Protein AF-0000000086529887 (afdb_homodimer)

pLDDT: mean 90.87, std 10.97, range [43.72, 98.81]

InterPro domains:
  IPR000326 Phosphatidic acid phosphatase type 2/haloperoxidase [PF01569] (62-179)
  IPR000326 Phosphatidic acid phosphatase type 2/haloperoxidase [SM00014] (60-178)
  IPR036938 Phosphatidic acid phosphatase type 2/haloperoxidase superfamily [SSF48317] (4-189)

Secondary structure (DSSP, 8-state):
--HHHHHHHHHHHH----HHHHHHHHHHHH-GGGTHHHHHHHHHHHHH--STTHHHHHHHHHHHHHHHHHHHHHHHHHHHHSPP---GGG-GGG--------SSHHHHHTS--SS-HHHHHHHHHHHHHHHH-HHHHHHHHHHIIIIIIHHHHHTTSS-HHHHHHHHHHHHHHHHHHHSHHHHHHHHHHHHHHHHH-HHHHHHHHHHHHHHHHHTTHHHHHHHHHHHH--/--HHHHHHHHHHHH----HHHHHHHHHHHH-GGGTHHHHHHHHHHHHH--STTHHHHHHHHHHHHHHHHHHHHHHHHHHHHSPP---GGG-GGG--------SSHHHHHTS--SS-HHHHHHHHHHHHHHHH-HHHHHHHHHHIIIIIIHHHHHTTSS-HHHHHHHHHHHHHHHHHHHSHHHHHHHHHHHHHHHHH-HHHHHHHHHHHHHHHHHTTHHHHHHHHHHHH--

Solvent-accessible surface area (backbone atoms only — not comparable to full-atom values): 23079 Å² total; per-residue (Å²): 132,57,68,67,42,50,52,51,50,52,54,47,50,64,59,78,65,54,72,63,55,48,47,49,46,51,49,41,56,67,39,46,67,58,44,32,62,55,55,51,43,52,52,44,25,57,58,44,39,84,61,94,60,37,68,62,47,36,32,42,49,49,19,17,54,50,20,22,55,49,24,37,52,49,24,54,48,41,22,66,72,42,82,78,33,81,28,53,68,74,36,76,86,66,80,69,71,47,71,80,68,86,62,81,54,74,67,50,70,80,43,37,25,39,41,24,34,64,29,8,20,45,32,3,38,17,43,27,42,24,74,76,38,54,74,64,10,53,52,37,42,50,44,37,46,60,44,49,42,45,38,33,40,56,47,21,56,27,48,58,62,17,38,51,52,11,28,51,52,7,36,50,40,14,54,53,32,51,31,65,87,50,26,67,72,46,28,59,57,51,52,50,43,33,71,75,39,36,17,66,42,52,25,50,51,50,52,49,52,53,34,59,34,54,64,43,48,69,60,48,52,50,54,49,53,60,57,66,75,97,132,56,70,65,42,50,53,52,48,52,54,47,51,65,55,77,68,54,73,63,56,49,48,50,45,49,50,42,56,68,40,46,67,57,44,33,62,53,56,52,42,50,51,44,26,57,58,43,39,84,61,94,58,38,66,62,49,37,32,42,48,48,20,16,53,49,21,22,54,48,23,37,52,49,24,54,49,41,22,68,73,42,81,78,32,82,29,52,69,74,37,75,87,66,78,71,70,48,72,80,71,85,76,79,55,73,69,48,69,80,42,36,27,41,41,23,33,64,29,8,19,46,31,2,39,17,43,28,41,24,74,75,37,54,75,64,9,52,53,37,41,49,43,37,45,60,44,50,42,45,39,33,39,52,48,21,57,27,47,58,61,18,39,51,52,11,28,52,51,8,34,50,41,13,54,52,33,52,31,66,85,50,25,67,72,48,28,58,58,52,53,51,43,35,72,74,39,36,16,66,41,52,25,51,50,51,52,50,54,52,32,58,34,55,63,44,47,67,60,49,52,52,55,49,52,61,57,66,76,97

Radius of gyration: 23.75 Å; Cα contacts (8 Å, |Δi|>4): 638; chains: 2; bounding box: 57×63×49 Å

Structure (mmCIF, N/CA/C/O backbone):
data_AF-0000000086529887-model_v1
#
loop_
_entity.id
_entity.type
_entity.pdbx_description
1 polymer 'Phosphatase PAP2 family protein'
#
loop_
_atom_site.group_PDB
_atom_site.id
_atom_site.type_symbol
_atom_site.label_atom_id
_atom_site.label_alt_id
_atom_site.label_comp_id
_atom_site.label_asym_id
_atom_site.label_entity_id
_atom_site.label_seq_id
_atom_site.pdbx_PDB_ins_code
_atom_site.Cartn_x
_atom_site.Cartn_y
_atom_site.Cartn_z
_atom_site.occupancy
_atom_site.B_iso_or_equiv
_atom_site.auth_seq_id
_atom_site.auth_comp_id
_atom_site.auth_asym_id
_atom_site.auth_atom_id
_atom_site.pdbx_PDB_model_num
ATOM 1 N N . MET A 1 1 ? -21.156 -26.625 -15.391 1 74.12 1 MET A N 1
ATOM 2 C CA . MET A 1 1 ? -19.953 -26.797 -14.594 1 74.12 1 MET A CA 1
ATOM 3 C C . MET A 1 1 ? -19.359 -28.188 -14.766 1 74.12 1 MET A C 1
ATOM 5 O O . MET A 1 1 ? -20.094 -29.156 -14.922 1 74.12 1 MET A O 1
ATOM 9 N N . ASN A 1 2 ? -18.047 -28.266 -14.922 1 83.94 2 ASN A N 1
ATOM 10 C CA . ASN A 1 2 ? -17.406 -29.578 -15.086 1 83.94 2 ASN A CA 1
ATOM 11 C C . ASN A 1 2 ? -17.406 -30.359 -13.781 1 83.94 2 ASN A C 1
ATOM 13 O O . ASN A 1 2 ? -17.641 -29.797 -12.711 1 83.94 2 ASN A O 1
ATOM 17 N N . ASP A 1 3 ? -17.25 -31.656 -13.922 1 86.81 3 ASP A N 1
ATOM 18 C CA . ASP A 1 3 ? -17.344 -32.562 -12.797 1 86.81 3 ASP A CA 1
ATOM 19 C C . ASP A 1 3 ? -16.281 -32.281 -11.742 1 86.81 3 ASP A C 1
ATOM 21 O O . ASP A 1 3 ? -16.531 -32.406 -10.539 1 86.81 3 ASP A O 1
ATOM 25 N N . PHE A 1 4 ? -15.195 -31.906 -12.133 1 89.94 4 PHE A N 1
ATOM 26 C CA . PHE A 1 4 ? -14.094 -31.609 -11.219 1 89.94 4 PHE A CA 1
ATOM 27 C C . PHE A 1 4 ? -14.453 -30.438 -10.305 1 89.94 4 PHE A C 1
ATOM 29 O O . PHE A 1 4 ? -14.336 -30.547 -9.078 1 89.94 4 PHE A O 1
ATOM 36 N N . ASP A 1 5 ? -14.867 -29.328 -10.867 1 93.06 5 ASP A N 1
ATOM 37 C CA . ASP A 1 5 ? -15.273 -28.156 -10.102 1 93.06 5 ASP A CA 1
ATOM 38 C C . ASP A 1 5 ? -16.406 -28.5 -9.141 1 93.06 5 ASP A C 1
ATOM 40 O O . ASP A 1 5 ? -16.391 -28.094 -7.977 1 93.06 5 ASP A O 1
ATOM 44 N N . THR A 1 6 ? -17.359 -29.234 -9.656 1 87.25 6 THR A N 1
ATOM 45 C CA . THR A 1 6 ? -18.531 -29.578 -8.859 1 87.25 6 THR A CA 1
ATOM 46 C C . THR A 1 6 ? -18.125 -30.422 -7.645 1 87.25 6 THR A C 1
ATOM 48 O O . THR A 1 6 ? -18.578 -30.156 -6.527 1 87.25 6 THR A O 1
ATOM 51 N N . THR A 1 7 ? -17.281 -31.391 -7.879 1 89 7 THR A N 1
ATOM 52 C CA . THR A 1 7 ? -16.859 -32.281 -6.812 1 89 7 THR A CA 1
ATOM 53 C C . THR A 1 7 ? -16.125 -31.531 -5.715 1 89 7 THR A C 1
ATOM 55 O O . THR A 1 7 ? -16.438 -31.688 -4.531 1 89 7 THR A O 1
ATOM 58 N N . ILE A 1 8 ? -15.242 -30.719 -6.125 1 89.69 8 ILE A N 1
ATOM 59 C CA . ILE A 1 8 ? -14.414 -30 -5.152 1 89.69 8 ILE A CA 1
ATOM 60 C C . ILE A 1 8 ? -15.258 -28.953 -4.43 1 89.69 8 ILE A C 1
ATOM 62 O O . ILE A 1 8 ? -15.156 -28.797 -3.209 1 89.69 8 ILE A O 1
ATOM 66 N N . GLN A 1 9 ? -16.031 -28.281 -5.176 1 88.81 9 GLN A N 1
ATOM 67 C CA . GLN A 1 9 ? -16.875 -27.25 -4.562 1 88.81 9 GLN A CA 1
ATOM 68 C C . GLN A 1 9 ? -17.859 -27.875 -3.562 1 88.81 9 GLN A C 1
ATOM 70 O O . GLN A 1 9 ? -18.109 -27.297 -2.502 1 88.81 9 GLN A O 1
ATOM 75 N N . THR A 1 10 ? -18.438 -28.984 -3.965 1 85.94 10 THR A N 1
ATOM 76 C CA . THR A 1 10 ? -19.344 -29.672 -3.061 1 85.94 10 THR A CA 1
ATOM 77 C C . THR A 1 10 ? -18.609 -30.094 -1.783 1 85.94 10 THR A C 1
ATOM 79 O O . THR A 1 10 ? -19.141 -29.922 -0.681 1 85.94 10 THR A O 1
ATOM 82 N N . PHE A 1 11 ? -17.469 -30.609 -1.974 1 88.81 11 PHE A N 1
ATOM 83 C CA . PHE A 1 11 ? -16.672 -31 -0.823 1 88.81 11 PHE A CA 1
ATOM 84 C C . PHE A 1 11 ? -16.391 -29.797 0.077 1 88.81 11 PHE A C 1
ATOM 86 O O . PHE A 1 11 ? -16.578 -29.875 1.293 1 88.81 11 PHE A O 1
ATOM 93 N N . LEU A 1 12 ? -15.977 -28.688 -0.438 1 87.06 12 LEU A N 1
ATOM 94 C CA . LEU A 1 12 ? -15.617 -27.484 0.321 1 87.06 12 LEU A CA 1
ATOM 95 C C . LEU A 1 12 ? -16.828 -26.922 1.048 1 87.06 12 LEU A C 1
ATOM 97 O O . LEU A 1 12 ? -16.719 -26.438 2.174 1 87.06 12 LEU A O 1
ATOM 101 N N . THR A 1 13 ? -17.906 -26.969 0.42 1 83.31 13 THR A N 1
ATOM 102 C CA . THR A 1 13 ? -19.125 -26.406 1.016 1 83.31 13 THR A CA 1
ATOM 103 C C . THR A 1 13 ? -19.656 -27.312 2.123 1 83.31 13 THR A C 1
ATOM 105 O O . THR A 1 13 ? -20.469 -26.875 2.938 1 83.31 13 THR A O 1
ATOM 108 N N . HIS A 1 14 ? -19.203 -28.516 2.113 1 85.5 14 HIS A N 1
ATOM 109 C CA . HIS A 1 14 ? -19.609 -29.438 3.172 1 85.5 14 HIS A CA 1
ATOM 110 C C . HIS A 1 14 ? -18.781 -29.219 4.434 1 85.5 14 HIS A C 1
ATOM 112 O O . HIS A 1 14 ? -19.172 -29.656 5.52 1 85.5 14 HIS A O 1
ATOM 118 N N . ILE A 1 15 ? -17.703 -28.641 4.215 1 84.12 15 ILE A N 1
ATOM 119 C CA . ILE A 1 15 ? -16.922 -28.266 5.383 1 84.12 15 ILE A CA 1
ATOM 120 C C . ILE A 1 15 ? -17.594 -27.094 6.102 1 84.12 15 ILE A C 1
ATOM 122 O O . ILE A 1 15 ? -17.766 -26.016 5.523 1 84.12 15 ILE A O 1
ATOM 126 N N . THR A 1 16 ? -18.125 -27.312 7.27 1 79.12 16 THR A N 1
ATOM 127 C CA . THR A 1 16 ? -18.812 -26.266 8.023 1 79.12 16 THR A CA 1
ATOM 128 C C . THR A 1 16 ? -17.922 -25.766 9.164 1 79.12 16 THR A C 1
ATOM 130 O O . THR A 1 16 ? -17.609 -26.516 10.086 1 79.12 16 THR A O 1
ATOM 133 N N . PHE A 1 17 ? -17.453 -24.641 8.906 1 85.5 17 PHE A N 1
ATOM 134 C CA . PHE A 1 17 ? -16.734 -23.969 9.984 1 85.5 17 PHE A CA 1
ATOM 135 C C . PHE A 1 17 ? -17.672 -23.078 10.797 1 85.5 17 PHE A C 1
ATOM 137 O O . PHE A 1 17 ? -18.75 -22.734 10.336 1 85.5 17 PHE A O 1
ATOM 144 N N . GLY A 1 18 ? -17.312 -22.891 12 1 86.06 18 GLY A N 1
ATOM 145 C CA . GLY A 1 18 ? -18.062 -21.938 12.805 1 86.06 18 GLY A CA 1
ATOM 146 C C . GLY A 1 18 ? -17.938 -20.5 12.312 1 86.06 18 GLY A C 1
ATOM 147 O O . GLY A 1 18 ? -17.219 -20.234 11.352 1 86.06 18 GLY A O 1
ATOM 148 N N . PRO A 1 19 ? -18.719 -19.688 12.914 1 84.44 19 PRO A N 1
ATOM 149 C CA . PRO A 1 19 ? -18.75 -18.297 12.477 1 84.44 19 PRO A CA 1
ATOM 150 C C . PRO A 1 19 ? -17.391 -17.609 12.586 1 84.44 19 PRO A C 1
ATOM 152 O O . PRO A 1 19 ? -17.047 -16.781 11.727 1 84.44 19 PRO A O 1
ATOM 155 N N . LEU A 1 20 ? -16.688 -17.969 13.578 1 85.56 20 LEU A N 1
ATOM 156 C CA . LEU A 1 20 ? -15.383 -17.344 13.781 1 85.56 20 LEU A CA 1
ATOM 157 C C . LEU A 1 20 ? -14.406 -17.734 12.68 1 85.56 20 LEU A C 1
ATOM 159 O O . LEU A 1 20 ? -13.711 -16.891 12.125 1 85.56 20 LEU A O 1
ATOM 163 N N . MET A 1 21 ? -14.352 -18.922 12.422 1 88.19 21 MET A N 1
ATOM 164 C CA . MET A 1 21 ? -13.438 -19.406 11.391 1 88.19 21 MET A CA 1
ATOM 165 C C . MET A 1 21 ? -13.844 -18.891 10.016 1 88.19 21 MET A C 1
ATOM 167 O O . MET A 1 21 ? -12.984 -18.5 9.211 1 88.19 21 MET A O 1
ATOM 171 N N . ASN A 1 22 ? -15.07 -18.844 9.766 1 88.19 22 ASN A N 1
ATOM 172 C CA . ASN A 1 22 ? -15.555 -18.297 8.508 1 88.19 22 ASN A CA 1
ATOM 173 C C . ASN A 1 22 ? -15.18 -16.812 8.367 1 88.19 22 ASN A C 1
ATOM 175 O O . ASN A 1 22 ? -14.805 -16.359 7.281 1 88.19 22 ASN A O 1
ATOM 179 N N . HIS A 1 23 ? -15.297 -16.219 9.453 1 86.81 23 HIS A N 1
ATOM 180 C CA . HIS A 1 23 ? -14.906 -14.812 9.445 1 86.81 23 HIS A CA 1
ATOM 181 C C . HIS A 1 23 ? -13.414 -14.656 9.18 1 86.81 23 HIS A C 1
ATOM 183 O O . HIS A 1 23 ? -13.008 -13.805 8.383 1 86.81 23 HIS A O 1
ATOM 189 N N . ALA A 1 24 ? -12.672 -15.461 9.805 1 87.56 24 ALA A N 1
ATOM 190 C CA . ALA A 1 24 ? -11.227 -15.414 9.609 1 87.56 24 ALA A CA 1
ATOM 191 C C . ALA A 1 24 ? -10.867 -15.672 8.148 1 87.56 24 ALA A C 1
ATOM 193 O O . ALA A 1 24 ? -10.016 -14.977 7.582 1 87.56 24 ALA A O 1
ATOM 194 N N . ILE A 1 25 ? -11.484 -16.594 7.574 1 89.5 25 ILE A N 1
ATOM 195 C CA . ILE A 1 25 ? -11.211 -16.938 6.184 1 89.5 25 ILE A CA 1
ATOM 196 C C . ILE A 1 25 ? -11.594 -15.773 5.281 1 89.5 25 ILE A C 1
ATOM 198 O O . ILE A 1 25 ? -10.859 -15.438 4.348 1 89.5 25 ILE A O 1
ATOM 202 N N . ARG A 1 26 ? -12.617 -15.078 5.578 1 88.38 26 ARG A N 1
ATOM 203 C CA . ARG A 1 26 ? -13.047 -13.914 4.812 1 88.38 26 ARG A CA 1
ATOM 204 C C . ARG A 1 26 ? -12.031 -12.781 4.922 1 88.38 26 ARG A C 1
ATOM 206 O O . ARG A 1 26 ? -11.711 -12.125 3.93 1 88.38 26 ARG A O 1
ATOM 213 N N . VAL A 1 27 ? -11.562 -12.648 6.102 1 86.44 27 VAL A N 1
ATOM 214 C CA . VAL A 1 27 ? -10.594 -11.586 6.355 1 86.44 27 VAL A CA 1
ATOM 215 C C . VAL A 1 27 ? -9.289 -11.883 5.613 1 86.44 27 VAL A C 1
ATOM 217 O O . VAL A 1 27 ? -8.734 -11.008 4.949 1 86.44 27 VAL A O 1
ATOM 220 N N . VAL A 1 28 ? -8.883 -13.055 5.668 1 87.94 28 VAL A N 1
ATOM 221 C CA . VAL A 1 28 ? -7.66 -13.477 4.988 1 87.94 28 VAL A CA 1
ATOM 222 C C . VAL A 1 28 ? -7.82 -13.297 3.48 1 87.94 28 VAL A C 1
ATOM 224 O O . VAL A 1 28 ? -6.922 -12.789 2.811 1 87.94 28 VAL A O 1
ATOM 227 N N . ALA A 1 29 ? -8.898 -13.594 2.986 1 87.69 29 ALA A N 1
ATOM 228 C CA . ALA A 1 29 ? -9.148 -13.523 1.549 1 87.69 29 ALA A CA 1
ATOM 229 C C . ALA A 1 29 ? -9.273 -12.07 1.083 1 87.69 29 ALA A C 1
ATOM 231 O O . ALA A 1 29 ? -8.938 -11.75 -0.06 1 87.69 29 ALA A O 1
ATOM 232 N N . GLY A 1 30 ? -9.711 -11.266 1.971 1 86.19 30 GLY A N 1
ATOM 233 C CA . GLY A 1 30 ? -10.07 -9.914 1.564 1 86.19 30 GLY A CA 1
ATOM 234 C C . GLY A 1 30 ? -8.93 -8.93 1.699 1 86.19 30 GLY A C 1
ATOM 235 O O . GLY A 1 30 ? -8.82 -7.984 0.912 1 86.19 30 GLY A O 1
ATOM 236 N N . LEU A 1 31 ? -8.047 -9.164 2.578 1 87.5 31 LEU A N 1
ATOM 237 C CA . LEU A 1 31 ? -7.047 -8.156 2.908 1 87.5 31 LEU A CA 1
ATOM 238 C C . LEU A 1 31 ? -5.758 -8.391 2.129 1 87.5 31 LEU A C 1
ATOM 240 O O . LEU A 1 31 ? -5.336 -9.531 1.953 1 87.5 31 LEU A O 1
ATOM 244 N N . TYR A 1 32 ? -5.078 -7.23 1.683 1 86.62 32 TYR A N 1
ATOM 245 C CA . TYR A 1 32 ? -3.779 -7.277 1.018 1 86.62 32 TYR A CA 1
ATOM 246 C C . TYR A 1 32 ? -2.701 -7.801 1.96 1 86.62 32 TYR A C 1
ATOM 248 O O . TYR A 1 32 ? -1.71 -8.383 1.516 1 86.62 32 TYR A O 1
ATOM 256 N N . THR A 1 33 ? -2.928 -7.613 3.223 1 81.75 33 THR A N 1
ATOM 257 C CA . THR A 1 33 ? -1.996 -7.973 4.285 1 81.75 33 THR A CA 1
ATOM 258 C C . THR A 1 33 ? -1.597 -9.445 4.18 1 81.75 33 THR A C 1
ATOM 260 O O . THR A 1 33 ? -0.43 -9.789 4.379 1 81.75 33 THR A O 1
ATOM 263 N N . PHE A 1 34 ? -2.523 -10.188 3.707 1 84.94 34 PHE A N 1
ATOM 264 C CA . PHE A 1 34 ? -2.256 -11.617 3.729 1 84.94 34 PHE A CA 1
ATOM 265 C C . PHE A 1 34 ? -1.898 -12.125 2.336 1 84.94 34 PHE A C 1
ATOM 267 O O . PHE A 1 34 ? -1.885 -13.328 2.094 1 84.94 34 PHE A O 1
ATOM 274 N N . LYS A 1 35 ? -1.679 -11.234 1.448 1 92.38 35 LYS A N 1
ATOM 275 C CA . LYS A 1 35 ? -1.245 -11.594 0.101 1 92.38 35 LYS A CA 1
ATOM 276 C C . LYS A 1 35 ? 0.08 -10.922 -0.247 1 92.38 35 LYS A C 1
ATOM 278 O O . LYS A 1 35 ? 1.144 -11.375 0.181 1 92.38 35 LYS A O 1
ATOM 283 N N . GLY A 1 36 ? 0.013 -9.852 -0.839 1 90.69 36 GLY A N 1
ATOM 284 C CA . GLY A 1 36 ? 1.197 -9.172 -1.342 1 90.69 36 GLY A CA 1
ATOM 285 C C . GLY A 1 36 ? 2.088 -8.633 -0.239 1 90.69 36 GLY A C 1
ATOM 286 O O . GLY A 1 36 ? 3.307 -8.555 -0.405 1 90.69 36 GLY A O 1
ATOM 287 N N . PHE A 1 37 ? 1.497 -8.273 0.877 1 91.25 37 PHE A N 1
ATOM 288 C CA . PHE A 1 37 ? 2.258 -7.684 1.972 1 91.25 37 PHE A CA 1
ATOM 289 C C . PHE A 1 37 ? 3.17 -8.719 2.621 1 91.25 37 PHE A C 1
ATOM 291 O O . PHE A 1 37 ? 4.113 -8.359 3.33 1 91.25 37 PHE A O 1
ATOM 298 N N . VAL A 1 38 ? 2.939 -9.992 2.301 1 94 38 VAL A N 1
ATOM 299 C CA . VAL A 1 38 ? 3.799 -11.062 2.807 1 94 38 VAL A CA 1
ATOM 300 C C . VAL A 1 38 ? 4.852 -11.414 1.759 1 94 38 VAL A C 1
ATOM 302 O O . VAL A 1 38 ? 6.043 -11.5 2.07 1 94 38 VAL A O 1
ATOM 305 N N . LEU A 1 39 ? 4.523 -11.516 0.573 1 97.44 39 LEU A N 1
ATOM 306 C CA . LEU A 1 39 ? 5.395 -12.086 -0.45 1 97.44 39 LEU A CA 1
ATOM 307 C C . LEU A 1 39 ? 6.344 -11.031 -1.009 1 97.44 39 LEU A C 1
ATOM 309 O O . LEU A 1 39 ? 7.52 -11.312 -1.242 1 97.44 39 LEU A O 1
ATOM 313 N N . ILE A 1 40 ? 5.898 -9.812 -1.179 1 98.12 40 ILE A N 1
ATOM 314 C CA . ILE A 1 40 ? 6.699 -8.781 -1.82 1 98.12 40 ILE A CA 1
ATOM 315 C C . ILE A 1 40 ? 7.863 -8.391 -0.912 1 98.12 40 ILE A C 1
ATOM 317 O O . ILE A 1 40 ? 8.984 -8.195 -1.383 1 98.12 40 ILE A O 1
ATOM 321 N N . PRO A 1 41 ? 7.668 -8.328 0.444 1 97.62 41 PRO A N 1
ATOM 322 C CA . PRO A 1 41 ? 8.805 -8.031 1.318 1 97.62 41 PRO A CA 1
ATOM 323 C C . PRO A 1 41 ? 9.906 -9.094 1.234 1 97.62 41 PRO A C 1
ATOM 325 O O . PRO A 1 41 ? 11.078 -8.789 1.455 1 97.62 41 PRO A O 1
ATOM 328 N N . VAL A 1 42 ? 9.516 -10.312 0.938 1 97.88 42 VAL A N 1
ATOM 329 C CA . VAL A 1 42 ? 10.523 -11.344 0.744 1 97.88 42 VAL A CA 1
ATOM 330 C C . VAL A 1 42 ? 11.43 -10.977 -0.427 1 97.88 42 VAL A C 1
ATOM 332 O O . VAL A 1 42 ? 12.648 -11.141 -0.356 1 97.88 42 VAL A O 1
ATOM 335 N N . LEU A 1 43 ? 10.852 -10.445 -1.496 1 98.19 43 LEU A N 1
ATOM 336 C CA . LEU A 1 43 ? 11.641 -10.023 -2.648 1 98.19 43 LEU A CA 1
ATOM 337 C C . LEU A 1 43 ? 12.531 -8.836 -2.293 1 98.19 43 LEU A C 1
ATOM 339 O O . LEU A 1 43 ? 13.664 -8.742 -2.775 1 98.19 43 LEU A O 1
ATOM 343 N N . CYS A 1 44 ? 11.977 -7.957 -1.445 1 97.56 44 CYS A N 1
ATOM 344 C CA . CYS A 1 44 ? 12.789 -6.852 -0.958 1 97.56 44 CYS A CA 1
ATOM 345 C C . CYS A 1 44 ? 14 -7.363 -0.187 1 97.56 44 CYS A C 1
ATOM 347 O O . CYS A 1 44 ? 15.117 -6.879 -0.383 1 97.56 44 CYS A O 1
ATOM 349 N N . TRP A 1 45 ? 13.742 -8.352 0.618 1 97.62 45 TRP A N 1
ATOM 350 C CA . TRP A 1 45 ? 14.812 -8.961 1.395 1 97.62 45 TRP A CA 1
ATOM 351 C C . TRP A 1 45 ? 15.867 -9.57 0.478 1 97.62 45 TRP A C 1
ATOM 353 O O . TRP A 1 45 ? 17.062 -9.328 0.656 1 97.62 45 TRP A O 1
ATOM 363 N N . LEU A 1 46 ? 15.445 -10.273 -0.495 1 97.69 46 LEU A N 1
ATO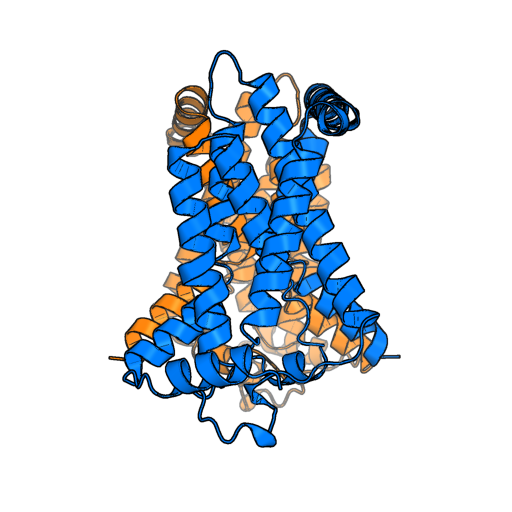M 364 C CA . LEU A 1 46 ? 16.359 -10.938 -1.421 1 97.69 46 LEU A CA 1
ATOM 365 C C . LEU A 1 46 ? 17.141 -9.922 -2.244 1 97.69 46 LEU A C 1
ATOM 367 O O . LEU A 1 46 ? 18.297 -10.156 -2.592 1 97.69 46 LEU A O 1
ATOM 371 N N . TRP A 1 47 ? 16.531 -8.82 -2.568 1 97.81 47 TRP A N 1
ATOM 372 C CA . TRP A 1 47 ? 17.172 -7.766 -3.34 1 97.81 47 TRP A CA 1
ATOM 373 C C . TRP A 1 47 ? 18.359 -7.188 -2.584 1 97.81 47 TRP A C 1
ATOM 375 O O . TRP A 1 47 ? 19.422 -6.922 -3.176 1 97.81 47 TRP A O 1
ATOM 385 N N . PHE A 1 48 ? 18.219 -7.023 -1.263 1 97.12 48 PHE A N 1
ATOM 386 C CA . PHE A 1 48 ? 19.219 -6.301 -0.5 1 97.12 48 PHE A CA 1
ATOM 387 C C . PHE A 1 48 ? 20.125 -7.27 0.254 1 97.12 48 PHE A C 1
ATOM 389 O O . PHE A 1 48 ? 21.016 -6.852 1.001 1 97.12 48 PHE A O 1
ATOM 396 N N . GLN A 1 49 ? 19.891 -8.531 0.082 1 95.25 49 GLN A N 1
ATOM 397 C CA . GLN A 1 49 ? 20.75 -9.539 0.702 1 95.25 49 GLN A CA 1
ATOM 398 C C . GLN A 1 49 ? 22.156 -9.516 0.105 1 95.25 49 GLN A C 1
ATOM 400 O O . GLN A 1 49 ? 22.312 -9.641 -1.111 1 95.25 49 GLN A O 1
ATOM 405 N N . PRO A 1 50 ? 23.109 -9.32 0.967 1 92.62 50 PRO A N 1
ATOM 406 C CA . PRO A 1 50 ? 24.484 -9.352 0.449 1 92.62 50 PRO A CA 1
ATOM 407 C C . PRO A 1 50 ? 24.953 -10.75 0.068 1 92.62 50 PRO A C 1
ATOM 409 O O . PRO A 1 50 ? 24.344 -11.742 0.489 1 92.62 50 PRO A O 1
ATOM 412 N N . GLY A 1 51 ? 25.922 -10.836 -0.871 1 90.69 51 GLY A N 1
ATOM 413 C CA . GLY A 1 51 ? 26.484 -12.117 -1.254 1 90.69 51 GLY A CA 1
ATOM 414 C C . GLY A 1 51 ? 27.203 -12.078 -2.59 1 90.69 51 GLY A C 1
ATOM 415 O O . GLY A 1 51 ? 27.125 -11.086 -3.318 1 90.69 51 GLY A O 1
ATOM 416 N N . PRO A 1 52 ? 27.906 -13.078 -2.871 1 90.69 52 PRO A N 1
ATOM 417 C CA . PRO A 1 52 ? 28.719 -13.125 -4.094 1 90.69 52 PRO A CA 1
ATOM 418 C C . PRO A 1 52 ? 27.859 -13.156 -5.359 1 90.69 52 PRO A C 1
ATOM 420 O O . PRO A 1 52 ? 28.297 -12.695 -6.418 1 90.69 52 PRO A O 1
ATOM 423 N N . ASN A 1 53 ? 26.688 -13.672 -5.355 1 92.75 53 ASN A N 1
ATOM 424 C CA . ASN A 1 53 ? 25.812 -13.773 -6.52 1 92.75 53 ASN A CA 1
ATOM 425 C C . ASN A 1 53 ? 24.719 -12.711 -6.496 1 92.75 53 ASN A C 1
ATOM 427 O O . ASN A 1 53 ? 23.609 -12.938 -6.988 1 92.75 53 ASN A O 1
ATOM 431 N N . ARG A 1 54 ? 25.031 -11.633 -5.934 1 94.5 54 ARG A N 1
ATOM 432 C CA . ARG A 1 54 ? 24.047 -10.578 -5.695 1 94.5 54 ARG A CA 1
ATOM 433 C C . ARG A 1 54 ? 23.469 -10.062 -7.008 1 94.5 54 ARG A C 1
ATOM 435 O O . ARG A 1 54 ? 22.266 -9.828 -7.117 1 94.5 54 ARG A O 1
ATOM 442 N N . GLU A 1 55 ? 24.297 -9.859 -8 1 95.44 55 GLU A N 1
ATOM 443 C CA . GLU A 1 55 ? 23.828 -9.312 -9.273 1 95.44 55 GLU A CA 1
ATOM 444 C C . GLU A 1 55 ? 22.859 -10.266 -9.961 1 95.44 55 GLU A C 1
ATOM 446 O O . GLU A 1 55 ? 21.797 -9.852 -10.43 1 95.44 55 GLU A O 1
ATOM 451 N N . ARG A 1 56 ? 23.203 -11.516 -10.008 1 95.94 56 ARG A N 1
ATOM 452 C CA . ARG A 1 56 ? 22.328 -12.516 -10.594 1 95.94 56 ARG A CA 1
ATOM 453 C C . ARG A 1 56 ? 21.016 -12.617 -9.82 1 95.94 56 ARG A C 1
ATOM 455 O O . ARG A 1 56 ? 19.938 -12.734 -10.414 1 95.94 56 ARG A O 1
ATOM 462 N N . GLN A 1 57 ? 21.109 -12.609 -8.547 1 97.69 57 GLN A N 1
ATOM 463 C CA . GLN A 1 57 ? 19.922 -12.641 -7.691 1 97.69 57 GLN A CA 1
ATOM 464 C C . GLN A 1 57 ? 19.031 -11.445 -7.961 1 97.69 57 GLN A C 1
ATOM 466 O O . GLN A 1 57 ? 17.797 -11.594 -8.047 1 97.69 57 GLN A O 1
ATOM 471 N N . ARG A 1 58 ? 19.594 -10.297 -8.086 1 98.31 58 ARG A N 1
ATOM 472 C CA . ARG A 1 58 ? 18.828 -9.094 -8.375 1 98.31 58 ARG A CA 1
ATOM 473 C C . ARG A 1 58 ? 18.156 -9.18 -9.742 1 98.31 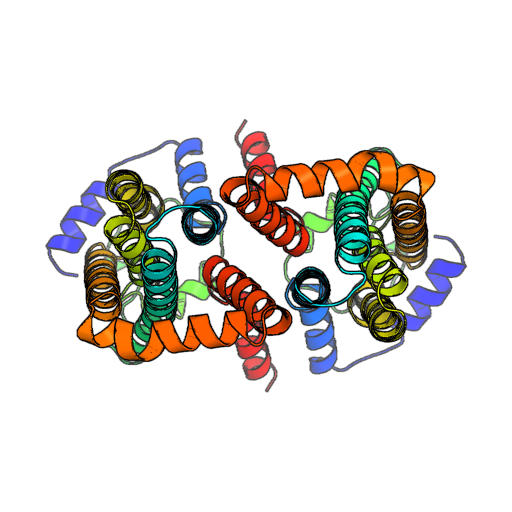58 ARG A C 1
ATOM 475 O O . ARG A 1 58 ? 17.031 -8.727 -9.914 1 98.31 58 ARG A O 1
ATOM 482 N N . GLU A 1 59 ? 18.875 -9.75 -10.711 1 98.5 59 GLU A N 1
ATOM 483 C CA . GLU A 1 59 ? 18.25 -9.969 -12.008 1 98.5 59 GLU A CA 1
ATOM 484 C C . GLU A 1 59 ? 17.031 -10.867 -11.883 1 98.5 59 GLU A C 1
ATOM 486 O O . GLU A 1 59 ? 16.016 -10.625 -12.539 1 98.5 59 GLU A O 1
ATOM 491 N N . GLN A 1 60 ? 17.141 -11.867 -11.102 1 98.5 60 GLN A N 1
ATOM 492 C CA . GLN A 1 60 ? 16.031 -12.789 -10.891 1 98.5 60 GLN A CA 1
ATOM 493 C C . GLN A 1 60 ? 14.867 -12.094 -10.203 1 98.5 60 GLN A C 1
ATOM 495 O O . GLN A 1 60 ? 13.703 -12.375 -10.508 1 98.5 60 GLN A O 1
ATOM 500 N N . VAL A 1 61 ? 15.18 -11.203 -9.242 1 98.75 61 VAL A N 1
ATOM 501 C CA . VAL A 1 61 ? 14.125 -10.445 -8.578 1 98.75 61 VAL A CA 1
ATOM 502 C C . VAL A 1 61 ? 13.414 -9.547 -9.594 1 98.75 61 VAL A C 1
ATOM 504 O O . VAL A 1 61 ? 12.18 -9.469 -9.602 1 98.75 61 VAL A O 1
ATOM 507 N N . VAL A 1 62 ? 14.164 -8.883 -10.477 1 98.69 62 VAL A N 1
ATOM 508 C CA . VAL A 1 62 ? 13.594 -8.047 -11.523 1 98.69 62 VAL A CA 1
ATOM 509 C C . VAL A 1 62 ? 12.664 -8.875 -12.406 1 98.69 62 VAL A C 1
ATOM 511 O O . VAL A 1 62 ? 11.531 -8.477 -12.688 1 98.69 62 VAL A O 1
ATOM 514 N N . ALA A 1 63 ? 13.125 -10.016 -12.797 1 98.81 63 ALA A N 1
ATOM 515 C CA . ALA A 1 63 ? 12.336 -10.906 -13.641 1 98.81 63 ALA A CA 1
ATOM 516 C C . ALA A 1 63 ? 11.078 -11.375 -12.914 1 98.81 63 ALA A C 1
ATOM 518 O O . ALA A 1 63 ? 10.023 -11.523 -13.531 1 98.81 63 ALA A O 1
ATOM 519 N N . THR A 1 64 ? 11.195 -11.648 -11.656 1 98.81 64 THR A N 1
ATOM 520 C CA . THR A 1 64 ? 10.062 -12.094 -10.852 1 98.81 64 THR A CA 1
ATOM 521 C C . THR A 1 64 ? 9 -11 -10.766 1 98.81 64 THR A C 1
ATOM 523 O O . THR A 1 64 ? 7.816 -11.266 -10.984 1 98.81 64 THR A O 1
ATOM 526 N N . ILE A 1 65 ? 9.43 -9.781 -10.492 1 98.62 65 ILE A N 1
ATOM 527 C CA . ILE A 1 65 ? 8.508 -8.656 -10.43 1 98.62 65 ILE A CA 1
ATOM 528 C C . ILE A 1 65 ? 7.848 -8.453 -11.789 1 98.62 65 ILE A C 1
ATOM 530 O O . ILE A 1 65 ? 6.633 -8.258 -11.875 1 98.62 65 ILE A O 1
ATOM 534 N N . ALA A 1 66 ? 8.609 -8.531 -12.812 1 98.62 66 ALA A N 1
ATOM 535 C CA . ALA A 1 66 ? 8.078 -8.414 -14.172 1 98.62 66 ALA A CA 1
ATOM 536 C C . ALA A 1 66 ? 7.035 -9.492 -14.445 1 98.62 66 ALA A C 1
ATOM 538 O O . ALA A 1 66 ? 5.992 -9.227 -15.047 1 98.62 66 ALA A O 1
ATOM 539 N N . SER A 1 67 ? 7.359 -10.711 -14.023 1 98.69 67 SER A N 1
ATOM 540 C CA . SER A 1 67 ? 6.426 -11.812 -14.234 1 98.69 67 SER A CA 1
ATOM 541 C C . SER A 1 67 ? 5.105 -11.562 -13.516 1 98.69 67 SER A C 1
ATOM 543 O O . SER A 1 67 ? 4.035 -11.891 -14.031 1 98.69 67 SER A O 1
ATOM 545 N N . GLY A 1 68 ? 5.184 -11.055 -12.281 1 98.25 68 GLY A N 1
ATOM 546 C CA . GLY A 1 68 ? 3.969 -10.703 -11.562 1 98.25 68 GLY A CA 1
ATOM 547 C C . GLY A 1 68 ? 3.135 -9.656 -12.281 1 98.25 68 GLY A C 1
ATOM 548 O O . GLY A 1 68 ? 1.916 -9.797 -12.391 1 98.25 68 GLY A O 1
ATOM 549 N N . LEU A 1 69 ? 3.775 -8.594 -12.789 1 98 69 LEU A N 1
ATOM 550 C CA . LEU A 1 69 ? 3.096 -7.52 -13.508 1 98 69 LEU A CA 1
ATOM 551 C C . LEU A 1 69 ? 2.434 -8.039 -14.773 1 98 69 LEU A C 1
ATOM 553 O O . LEU A 1 69 ? 1.267 -7.742 -15.039 1 98 69 LEU A O 1
ATOM 557 N N . ILE A 1 70 ? 3.154 -8.789 -15.461 1 98.38 70 ILE A N 1
ATOM 558 C CA . ILE A 1 70 ? 2.65 -9.344 -16.719 1 98.38 70 ILE A CA 1
ATOM 559 C C . ILE A 1 70 ? 1.529 -10.336 -16.422 1 98.38 70 ILE A C 1
ATOM 561 O O . ILE A 1 70 ? 0.524 -10.375 -17.141 1 98.38 70 ILE A O 1
ATOM 565 N N . ALA A 1 71 ? 1.721 -11.141 -15.398 1 98.25 71 ALA A N 1
ATOM 566 C CA . ALA A 1 71 ? 0.688 -12.094 -14.992 1 98.25 71 ALA A CA 1
ATOM 567 C C . ALA A 1 71 ? -0.619 -11.383 -14.664 1 98.25 71 ALA A C 1
ATOM 569 O O . ALA A 1 71 ? -1.692 -11.805 -15.102 1 98.25 71 ALA A O 1
ATOM 570 N N . LEU A 1 72 ? -0.532 -10.352 -13.922 1 96.62 72 LEU A N 1
ATOM 571 C CA . LEU A 1 72 ? -1.718 -9.586 -13.57 1 96.62 72 LEU A CA 1
ATOM 572 C C . LEU A 1 72 ? -2.381 -9 -14.82 1 96.62 72 LEU A C 1
ATOM 574 O O . LEU A 1 72 ? -3.598 -9.109 -14.984 1 96.62 72 LEU A O 1
ATOM 578 N N . ALA A 1 73 ? -1.605 -8.422 -15.672 1 96.62 73 ALA A N 1
ATOM 579 C CA . ALA A 1 73 ? -2.119 -7.816 -16.906 1 96.62 73 ALA A CA 1
ATOM 580 C C . ALA A 1 73 ? -2.783 -8.867 -17.797 1 96.62 73 ALA A C 1
ATOM 582 O O . ALA A 1 73 ? -3.898 -8.656 -18.281 1 96.62 73 ALA A O 1
ATOM 583 N N . ILE A 1 74 ? -2.139 -9.961 -17.969 1 97.06 74 ILE A N 1
ATOM 584 C CA . ILE A 1 74 ? -2.662 -11.031 -18.812 1 97.06 74 ILE A CA 1
ATOM 585 C C . ILE A 1 74 ? -3.922 -11.617 -18.172 1 97.06 74 ILE A C 1
ATOM 587 O O . ILE A 1 74 ? -4.895 -11.914 -18.875 1 97.06 74 ILE A O 1
ATOM 591 N N . GLY A 1 75 ? -3.879 -11.852 -16.891 1 95.56 75 GLY A N 1
ATOM 592 C CA . GLY A 1 75 ? -5.059 -12.359 -16.203 1 95.56 75 GLY A CA 1
ATOM 593 C C . GLY A 1 75 ? -6.285 -11.492 -16.406 1 95.56 75 GLY A C 1
ATOM 594 O O . GLY A 1 75 ? -7.363 -12 -16.719 1 95.56 75 GLY A O 1
ATOM 595 N N . ARG A 1 76 ? -6.156 -10.234 -16.312 1 92.69 76 ARG A N 1
ATOM 596 C CA . ARG A 1 76 ? -7.266 -9.305 -16.469 1 92.69 76 ARG A CA 1
ATOM 597 C C . ARG A 1 76 ? -7.703 -9.234 -17.938 1 92.69 76 ARG A C 1
ATOM 599 O O . ARG A 1 76 ? -8.898 -9.125 -18.219 1 92.69 76 ARG A O 1
ATOM 606 N N . LEU A 1 77 ? -6.723 -9.289 -18.797 1 95.06 77 LEU A N 1
ATOM 607 C CA . LEU A 1 77 ? -7.039 -9.312 -20.219 1 95.06 77 LEU A CA 1
ATOM 608 C C . LEU A 1 77 ? -7.832 -10.562 -20.594 1 95.06 77 LEU A C 1
ATOM 610 O O . LEU A 1 77 ? -8.836 -10.477 -21.297 1 95.06 77 LEU A O 1
ATOM 614 N N . LEU A 1 78 ? -7.414 -11.656 -20.109 1 96.19 78 LEU A N 1
ATOM 615 C CA . LEU A 1 78 ? -8.086 -12.914 -20.406 1 96.19 78 LEU A CA 1
ATOM 616 C C . LEU A 1 78 ? -9.508 -12.914 -19.844 1 96.19 78 LEU A C 1
ATOM 618 O O . LEU A 1 78 ? -10.43 -13.43 -20.469 1 96.19 78 LEU A O 1
ATOM 622 N N . ALA A 1 79 ? -9.664 -12.367 -18.688 1 92.69 79 ALA A N 1
ATOM 623 C CA . ALA A 1 79 ? -11 -12.281 -18.094 1 92.69 79 ALA A CA 1
ATOM 624 C C . ALA A 1 79 ? -11.938 -11.453 -18.969 1 92.69 79 ALA A C 1
ATOM 626 O O . ALA A 1 79 ? -13.156 -11.641 -18.938 1 92.69 79 ALA A O 1
ATOM 627 N N . GLN A 1 80 ? -11.352 -10.578 -19.75 1 92.19 80 GLN A N 1
ATOM 628 C CA . GLN A 1 80 ? -12.156 -9.703 -20.594 1 92.19 80 GLN A CA 1
ATOM 629 C C . GLN A 1 80 ? -12.422 -10.336 -21.953 1 92.19 80 GLN A C 1
ATOM 631 O O . GLN A 1 80 ? -13.484 -10.133 -22.531 1 92.19 80 GLN A O 1
ATOM 636 N N . VAL A 1 81 ? -11.547 -11.133 -22.422 1 95.12 81 VAL A N 1
ATOM 637 C CA . VAL A 1 81 ? -11.633 -11.57 -23.812 1 95.12 81 VAL A CA 1
ATOM 638 C C . VAL A 1 81 ? -12.211 -12.984 -23.875 1 95.12 81 VAL A C 1
ATOM 640 O O . VAL A 1 81 ? -12.758 -13.391 -24.906 1 95.12 81 VAL A O 1
ATOM 643 N N . LEU A 1 82 ? -12.086 -13.734 -22.828 1 95.62 82 LEU A N 1
ATOM 644 C CA . LEU A 1 82 ? -12.641 -15.078 -22.797 1 95.62 82 LEU A CA 1
ATOM 645 C C . LEU A 1 82 ? -14.125 -15.047 -22.438 1 95.62 82 LEU A C 1
ATOM 647 O O . LEU A 1 82 ? -14.625 -14.039 -21.938 1 95.62 82 LEU A O 1
ATOM 651 N N . PRO A 1 83 ? -14.891 -16.188 -22.781 1 94.31 83 PRO A N 1
ATOM 652 C CA . PRO A 1 83 ? -16.297 -16.219 -22.422 1 94.31 83 PRO A CA 1
ATOM 653 C C . PRO A 1 83 ? -16.531 -15.977 -20.922 1 94.31 83 PRO A C 1
ATOM 655 O O . PRO A 1 83 ? -15.789 -16.5 -20.094 1 94.31 83 PRO A O 1
ATOM 658 N N . PHE A 1 84 ? -17.516 -15.188 -20.688 1 94.12 84 PHE A N 1
ATOM 659 C CA . PHE A 1 84 ? -17.844 -14.797 -19.328 1 94.12 84 PHE A CA 1
ATOM 660 C C . PHE A 1 84 ? -18.234 -16.016 -18.5 1 94.12 84 PHE A C 1
ATOM 662 O O . PHE A 1 84 ? -19.094 -16.797 -18.906 1 94.12 84 PHE A O 1
ATOM 669 N N . ARG A 1 85 ? -17.609 -16.094 -17.391 1 93.81 85 ARG A N 1
ATOM 670 C CA . ARG A 1 85 ? -17.906 -17.172 -16.438 1 93.81 85 ARG A CA 1
ATOM 671 C C . ARG A 1 85 ? -18.391 -16.609 -15.109 1 93.81 85 ARG A C 1
ATOM 673 O O . ARG A 1 85 ? -17.656 -15.922 -14.414 1 93.81 85 ARG A O 1
ATOM 680 N N . VAL A 1 86 ? -19.609 -17.031 -14.781 1 91.31 86 VAL A N 1
ATOM 681 C CA . VAL A 1 86 ? -20.203 -16.562 -13.531 1 91.31 86 VAL A CA 1
ATOM 682 C C . VAL A 1 86 ? -19.5 -17.219 -12.344 1 91.31 86 VAL A C 1
ATOM 684 O O . VAL A 1 86 ? -19.203 -18.406 -12.375 1 91.31 86 VAL A O 1
ATOM 687 N N . ARG A 1 87 ? -19.25 -16.453 -11.336 1 91.88 87 ARG A N 1
ATOM 688 C CA . ARG A 1 87 ? -18.609 -16.984 -10.133 1 91.88 87 ARG A CA 1
ATOM 689 C C . ARG A 1 87 ? -19.547 -17.938 -9.391 1 91.88 87 ARG A C 1
ATOM 691 O O . ARG A 1 87 ? -20.766 -17.75 -9.398 1 91.88 87 ARG A O 1
ATOM 698 N N . PRO A 1 88 ? -18.969 -18.922 -8.703 1 90.06 88 PRO A N 1
ATOM 699 C CA . PRO A 1 88 ? -19.797 -19.922 -8.016 1 90.06 88 PRO A CA 1
ATOM 700 C C . PRO A 1 88 ? -20.781 -19.297 -7.043 1 90.06 88 PRO A C 1
ATOM 702 O O . PRO A 1 88 ? -21.938 -19.734 -6.977 1 90.06 88 PRO A O 1
ATOM 705 N N . ILE A 1 89 ? -20.406 -18.359 -6.367 1 87.38 89 ILE A N 1
ATOM 706 C CA . ILE A 1 89 ? -21.234 -17.766 -5.316 1 87.38 89 ILE A CA 1
ATOM 707 C C . ILE A 1 89 ? -22.484 -17.125 -5.938 1 87.38 89 ILE A C 1
ATOM 709 O O . ILE A 1 89 ? -23.484 -16.938 -5.258 1 87.38 89 ILE A O 1
ATOM 713 N N . TYR A 1 90 ? -22.391 -16.875 -7.176 1 86.19 90 TYR A N 1
ATOM 714 C CA . TYR A 1 90 ? -23.5 -16.203 -7.84 1 86.19 90 TYR A CA 1
ATOM 715 C C . TYR A 1 90 ? -24.219 -17.156 -8.781 1 86.19 9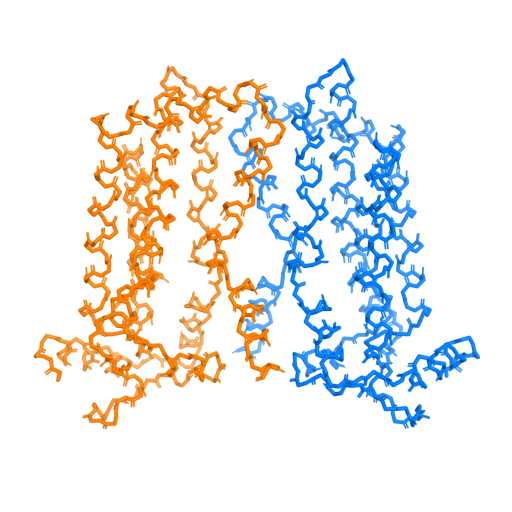0 TYR A C 1
ATOM 717 O O . TYR A 1 90 ? -25.156 -16.75 -9.477 1 86.19 90 TYR A O 1
ATOM 725 N N . ASN A 1 91 ? -23.766 -18.344 -8.82 1 85.5 91 ASN A N 1
ATOM 726 C CA . ASN A 1 91 ? -24.391 -19.312 -9.703 1 85.5 91 ASN A CA 1
ATOM 727 C C . ASN A 1 91 ? -25.547 -20.047 -9.008 1 85.5 91 ASN A C 1
ATOM 729 O O . ASN A 1 91 ? -25.312 -20.891 -8.133 1 85.5 91 ASN A O 1
ATOM 733 N N . PRO A 1 92 ? -26.672 -19.766 -9.359 1 81.88 92 PRO A N 1
ATOM 734 C CA . PRO A 1 92 ? -27.844 -20.375 -8.711 1 81.88 92 PRO A CA 1
ATOM 735 C C . PRO A 1 92 ? -27.922 -21.891 -8.938 1 81.88 92 PRO A C 1
ATOM 737 O O . PRO A 1 92 ? -28.562 -22.594 -8.156 1 81.88 92 PRO A O 1
ATOM 740 N N . ASP A 1 93 ? -27.344 -22.359 -9.891 1 79.38 93 ASP A N 1
ATOM 741 C CA . ASP A 1 93 ? -27.453 -23.766 -10.258 1 79.38 93 ASP A CA 1
ATOM 742 C C . ASP A 1 93 ? -26.641 -24.641 -9.297 1 79.38 93 ASP A C 1
ATOM 744 O O . ASP A 1 93 ? -26.844 -25.859 -9.25 1 79.38 93 ASP A O 1
ATOM 748 N N . LEU A 1 94 ? -25.734 -24.031 -8.578 1 79.56 94 LEU A N 1
ATOM 749 C CA . LEU A 1 94 ? -24.859 -24.828 -7.727 1 79.56 94 LEU A CA 1
ATOM 750 C C . LEU A 1 94 ? -25.547 -25.188 -6.422 1 79.56 94 LEU A C 1
ATOM 752 O O . LEU A 1 94 ? -25.234 -26.219 -5.809 1 79.56 94 LEU A O 1
ATOM 756 N N . HIS A 1 95 ? -26.562 -24.531 -5.973 1 73.38 95 HIS A N 1
ATOM 757 C CA . HIS A 1 95 ? -27.297 -24.766 -4.734 1 73.38 95 HIS A CA 1
ATOM 758 C C . HIS A 1 95 ? -26.344 -24.984 -3.564 1 73.38 95 HIS A C 1
ATOM 760 O O . HIS A 1 95 ? -26.516 -25.922 -2.779 1 73.38 95 HIS A O 1
ATOM 766 N N . LEU A 1 96 ? -25.234 -24.359 -3.588 1 75.88 96 LEU A N 1
ATOM 767 C CA . LEU A 1 96 ? -24.25 -24.422 -2.512 1 75.88 96 LEU A CA 1
ATOM 768 C C . LEU A 1 96 ? -24.328 -23.172 -1.634 1 75.88 96 LEU A C 1
ATOM 770 O O . LEU A 1 96 ? -24.703 -22.094 -2.102 1 75.88 96 LEU A O 1
ATOM 774 N N . HIS A 1 97 ? -24.031 -23.422 -0.276 1 74.62 97 HIS A N 1
ATOM 775 C CA . HIS A 1 97 ? -24.031 -22.312 0.663 1 74.62 97 HIS A CA 1
ATOM 776 C C . HIS A 1 97 ? -22.609 -21.859 0.992 1 74.62 97 HIS A C 1
ATOM 778 O O . HIS A 1 97 ? -21.844 -22.641 1.565 1 74.62 97 HIS A O 1
ATOM 784 N N . PHE A 1 98 ? -22.344 -20.719 0.503 1 79.94 98 PHE A N 1
ATOM 785 C CA . PHE A 1 98 ? -21.031 -20.141 0.814 1 79.94 98 PHE A CA 1
ATOM 786 C C . PHE A 1 98 ? -21.125 -19.188 1.997 1 79.94 98 PHE A C 1
ATOM 788 O O . PHE A 1 98 ? -22.172 -18.562 2.209 1 79.94 98 PHE A O 1
ATOM 795 N N . PRO A 1 99 ? -20.188 -19.234 2.871 1 74.56 99 PRO A N 1
ATOM 796 C CA . PRO A 1 99 ? -20.203 -18.25 3.965 1 74.56 99 PRO A CA 1
ATOM 797 C C . PRO A 1 99 ? -20.312 -16.812 3.469 1 74.56 99 PRO A C 1
ATOM 799 O O . PRO A 1 99 ? -19.641 -16.438 2.498 1 74.56 99 PRO A O 1
ATOM 802 N N . SER A 1 100 ? -21.562 -16.234 3.59 1 60.75 100 SER A N 1
ATOM 803 C CA . SER A 1 100 ? -21.938 -14.938 3.008 1 60.75 100 SER A CA 1
ATOM 804 C C . SER A 1 100 ? -20.859 -13.891 3.27 1 60.75 100 SER A C 1
ATOM 806 O O . SER A 1 100 ? -20.297 -13.82 4.367 1 60.75 100 SER A O 1
ATOM 808 N N . ALA A 1 101 ? -20.188 -13.539 2.385 1 55.56 101 ALA A N 1
ATOM 809 C CA . ALA A 1 101 ? -19.25 -12.422 2.459 1 55.56 101 ALA A CA 1
ATOM 810 C C . ALA A 1 101 ? -19.984 -11.086 2.422 1 55.56 101 ALA A C 1
ATOM 812 O O . ALA A 1 101 ? -20.906 -10.906 1.634 1 55.56 101 ALA A O 1
ATOM 813 N N . GLY A 1 102 ? -20.469 -10.438 3.52 1 47.53 102 GLY A N 1
ATOM 814 C CA . GLY A 1 102 ? -20.969 -9.078 3.373 1 47.53 102 GLY A CA 1
ATOM 815 C C . GLY A 1 102 ? -20.297 -8.32 2.246 1 47.53 102 GLY A C 1
ATOM 816 O O . GLY A 1 102 ? -20.547 -7.129 2.053 1 47.53 102 GLY A O 1
ATOM 817 N N . LEU A 1 103 ? -19.047 -8.438 2.164 1 48.44 103 LEU A N 1
ATOM 818 C CA . LEU A 1 103 ? -18.094 -7.52 1.562 1 48.44 103 LEU A CA 1
ATOM 819 C C . LEU A 1 103 ? -18.547 -7.09 0.172 1 48.44 103 LEU A C 1
ATOM 821 O O . LEU A 1 103 ? -19.5 -7.641 -0.371 1 48.44 103 LEU A O 1
ATOM 825 N N . ARG A 1 104 ? -17.328 -6.594 -0.759 1 49.09 104 ARG A N 1
ATOM 826 C CA . ARG A 1 104 ? -17.094 -5.949 -2.047 1 49.09 104 ARG A CA 1
ATOM 827 C C . ARG A 1 104 ? -17.656 -6.789 -3.191 1 49.09 104 ARG A C 1
ATOM 829 O O . ARG A 1 104 ? -17.156 -6.727 -4.316 1 49.09 104 ARG A O 1
ATOM 836 N N . ALA A 1 105 ? -18.734 -7.684 -2.961 1 48.69 105 ALA A N 1
ATOM 837 C CA . ALA A 1 105 ? -19.453 -8.68 -3.746 1 48.69 105 ALA A CA 1
ATOM 838 C C . ALA A 1 105 ? -19.969 -8.094 -5.059 1 48.69 105 ALA A C 1
ATOM 840 O O . ALA A 1 105 ? -19.844 -8.711 -6.117 1 48.69 105 ALA A O 1
ATOM 841 N N . ALA A 1 106 ? -20.516 -6.969 -4.914 1 50.41 106 ALA A N 1
ATOM 842 C CA . ALA A 1 106 ? -21.156 -6.395 -6.098 1 50.41 106 ALA A CA 1
ATOM 843 C C . ALA A 1 106 ? -20.125 -6.176 -7.211 1 50.41 106 ALA A C 1
ATOM 845 O O . ALA A 1 106 ? -20.406 -6.418 -8.383 1 50.41 106 ALA A O 1
ATOM 846 N N . THR A 1 107 ? -18.906 -5.797 -6.777 1 58.19 107 THR A N 1
ATOM 847 C CA . THR A 1 107 ? -17.922 -5.5 -7.816 1 58.19 107 THR A CA 1
ATOM 848 C C . THR A 1 107 ? -17.406 -6.785 -8.461 1 58.19 107 THR A C 1
ATOM 850 O O . THR A 1 107 ? -17.062 -6.797 -9.648 1 58.19 107 THR A O 1
ATOM 853 N N . LEU A 1 108 ? -17.719 -7.836 -7.781 1 66.94 108 LEU A N 1
ATOM 854 C CA . LEU A 1 108 ? -17.219 -9.109 -8.281 1 66.94 108 LEU A CA 1
ATOM 855 C C . LEU A 1 108 ? -18.141 -9.688 -9.344 1 66.94 108 LEU A C 1
ATOM 857 O O . LEU A 1 108 ? -17.719 -10.453 -10.203 1 66.94 108 LEU A O 1
ATOM 861 N N . GLN A 1 109 ? -19.297 -9.195 -9.305 1 69.25 109 GLN A N 1
ATOM 862 C CA . GLN A 1 109 ? -20.312 -9.758 -10.203 1 69.25 109 GLN A CA 1
ATOM 863 C C . GLN A 1 109 ? -20.031 -9.352 -11.648 1 69.25 109 GLN A C 1
ATOM 865 O O . GLN A 1 109 ? -20.391 -10.086 -12.578 1 69.25 109 GLN A O 1
ATOM 870 N N . ALA A 1 110 ? -19.344 -8.281 -11.82 1 74.25 110 ALA A N 1
ATOM 871 C CA . ALA A 1 110 ? -19.156 -7.742 -13.164 1 74.25 110 ALA A CA 1
ATOM 872 C C . ALA A 1 110 ? -17.859 -8.258 -13.797 1 74.25 110 ALA A C 1
ATOM 874 O O . ALA A 1 110 ? -17.578 -7.992 -14.969 1 74.25 110 ALA A O 1
ATOM 875 N N . TRP A 1 111 ? -17.234 -9.18 -13.102 1 84.38 111 TRP A N 1
ATOM 876 C CA . TRP A 1 111 ? -15.953 -9.672 -13.602 1 84.38 111 TRP A CA 1
ATOM 877 C C . TRP A 1 111 ? -15.984 -11.188 -13.781 1 84.38 111 TRP A C 1
ATOM 879 O O . TRP A 1 111 ? -16.516 -11.906 -12.93 1 84.38 111 TRP A O 1
ATOM 889 N N . SER A 1 112 ? -15.453 -11.547 -14.961 1 92.5 112 SER A N 1
ATOM 890 C CA . SER A 1 112 ? -15.375 -12.977 -15.227 1 92.5 112 SER A CA 1
ATOM 891 C C . SER A 1 112 ? -14.523 -13.688 -14.18 1 92.5 112 SER A C 1
ATOM 893 O O . SER A 1 112 ? -13.492 -13.164 -13.75 1 92.5 112 SER A O 1
ATOM 895 N N . SER A 1 113 ? -14.938 -14.836 -13.867 1 93.44 113 SER A N 1
ATOM 896 C CA . SER A 1 113 ? -14.227 -15.609 -12.859 1 93.44 113 SER A CA 1
ATOM 897 C C . SER A 1 113 ? -12.961 -16.234 -13.43 1 93.44 113 SER A C 1
ATOM 899 O O . SER A 1 113 ? -11.992 -16.469 -12.703 1 93.44 113 SER A O 1
ATOM 901 N N . PHE A 1 114 ? -12.914 -16.469 -14.719 1 95.25 114 PHE A N 1
ATOM 902 C CA . PHE A 1 114 ? -11.844 -17.25 -15.328 1 95.25 114 PHE A CA 1
ATOM 903 C C . PHE A 1 114 ? -10.938 -16.359 -16.172 1 95.25 114 PHE A C 1
ATOM 905 O O . PHE A 1 114 ? -11.422 -15.555 -16.984 1 95.25 114 PHE A O 1
ATOM 912 N N . PRO A 1 115 ? -9.656 -16.562 -16.031 1 97 115 PRO A N 1
ATOM 913 C CA . PRO A 1 115 ? -8.906 -17.25 -14.984 1 97 115 PRO A CA 1
ATOM 914 C C . PRO A 1 115 ? -8.664 -16.359 -13.758 1 97 115 PRO A C 1
ATOM 916 O O . PRO A 1 115 ? -8.883 -15.156 -13.82 1 97 115 PRO A O 1
ATOM 919 N N . SER A 1 116 ? -8.328 -16.969 -12.641 1 96.5 116 SER A N 1
ATOM 920 C CA . SER A 1 116 ? -8.07 -16.188 -11.43 1 96.5 116 SER A CA 1
ATOM 921 C C . SER A 1 116 ? -6.82 -15.328 -11.578 1 96.5 116 SER A C 1
ATOM 923 O O . SER A 1 116 ? -5.707 -15.844 -11.688 1 96.5 116 SER A O 1
ATOM 925 N N . ASP A 1 117 ? -6.977 -14.07 -11.516 1 94.56 117 ASP A N 1
ATOM 926 C CA . ASP A 1 117 ? -5.832 -13.172 -11.617 1 94.56 117 ASP A CA 1
ATOM 927 C C . ASP A 1 117 ? -5.008 -13.188 -10.336 1 94.56 117 ASP A C 1
ATOM 929 O O . ASP A 1 117 ? -3.793 -12.984 -10.367 1 94.56 117 ASP A O 1
ATOM 933 N N . HIS A 1 118 ? -5.617 -13.453 -9.188 1 95.5 118 HIS A N 1
ATOM 934 C CA . HIS A 1 118 ? -4.875 -13.602 -7.945 1 95.5 118 HIS A CA 1
ATOM 935 C C . HIS A 1 118 ? -3.943 -14.812 -8 1 95.5 118 HIS A C 1
ATOM 937 O O . HIS A 1 118 ? -2.766 -14.711 -7.648 1 95.5 118 HIS A O 1
ATOM 943 N N . ALA A 1 119 ? -4.539 -15.859 -8.422 1 97.69 119 ALA A N 1
ATOM 944 C CA . ALA A 1 119 ? -3.715 -17.062 -8.531 1 97.69 119 ALA A CA 1
ATOM 945 C C . ALA A 1 119 ? -2.549 -16.828 -9.492 1 97.69 119 ALA A C 1
ATOM 947 O O . ALA A 1 119 ? -1.416 -17.234 -9.203 1 97.69 119 ALA A O 1
ATOM 948 N N . MET A 1 120 ? -2.852 -16.234 -10.602 1 98.19 120 MET A N 1
ATOM 949 C CA . MET A 1 120 ? -1.821 -16 -11.609 1 98.19 120 MET A CA 1
ATOM 950 C C . MET A 1 120 ? -0.705 -15.125 -11.047 1 98.19 120 MET A C 1
ATOM 952 O O . MET A 1 120 ? 0.471 -15.484 -11.125 1 98.19 120 MET A O 1
ATOM 956 N N . LEU A 1 121 ? -1.062 -14.055 -10.438 1 98.19 121 LEU A N 1
ATOM 957 C CA . LEU A 1 121 ? -0.101 -13.086 -9.922 1 98.19 121 LEU A CA 1
ATOM 958 C C . LEU A 1 121 ? 0.745 -13.703 -8.812 1 98.19 121 LEU A C 1
ATOM 960 O O . LEU A 1 121 ? 1.976 -13.695 -8.883 1 98.19 121 LEU A O 1
ATOM 964 N N . TRP A 1 122 ? 0.118 -14.258 -7.832 1 98.44 122 TRP A N 1
ATOM 965 C CA . TRP A 1 122 ? 0.845 -14.617 -6.621 1 98.44 122 TRP A CA 1
ATOM 966 C C . TRP A 1 122 ? 1.571 -15.953 -6.797 1 98.44 122 TRP A C 1
ATOM 968 O O . TRP A 1 122 ? 2.602 -16.188 -6.164 1 98.44 122 TRP A O 1
ATOM 978 N N . MET A 1 123 ? 1.081 -16.797 -7.68 1 98.69 123 MET A N 1
ATOM 979 C CA . MET A 1 123 ? 1.854 -17.984 -8.008 1 98.69 123 MET A CA 1
ATOM 980 C C . MET A 1 123 ? 3.082 -17.625 -8.836 1 98.69 123 MET A C 1
ATOM 982 O O . MET A 1 123 ? 4.125 -18.266 -8.719 1 98.69 123 MET A O 1
ATOM 986 N N . ALA A 1 124 ? 2.938 -16.641 -9.688 1 98.81 124 ALA A N 1
ATOM 987 C CA . ALA A 1 124 ? 4.113 -16.141 -10.398 1 98.81 124 ALA A CA 1
ATOM 988 C C . ALA A 1 124 ? 5.176 -15.648 -9.43 1 98.81 124 ALA A C 1
ATOM 990 O O . ALA A 1 124 ? 6.344 -16.031 -9.523 1 98.81 124 ALA A O 1
ATOM 991 N N . ILE A 1 125 ? 4.785 -14.844 -8.484 1 98.81 125 ILE A N 1
ATOM 992 C CA . ILE A 1 125 ? 5.703 -14.266 -7.512 1 98.81 125 ILE A CA 1
ATOM 993 C C . ILE A 1 125 ? 6.32 -15.375 -6.664 1 98.81 125 ILE A C 1
ATOM 995 O O . ILE A 1 125 ? 7.539 -15.414 -6.477 1 98.81 125 ILE A O 1
ATOM 999 N N . ALA A 1 126 ? 5.488 -16.25 -6.211 1 98.81 126 ALA A N 1
ATOM 1000 C CA . ALA A 1 126 ? 5.973 -17.344 -5.379 1 98.81 126 ALA A CA 1
ATOM 1001 C C . ALA A 1 126 ? 6.957 -18.219 -6.145 1 98.81 126 ALA A C 1
ATOM 1003 O O . ALA A 1 126 ? 7.957 -18.688 -5.586 1 98.81 126 ALA A O 1
ATOM 1004 N N . THR A 1 127 ? 6.652 -18.469 -7.344 1 98.81 127 THR A N 1
ATOM 1005 C CA . THR A 1 127 ? 7.543 -19.281 -8.18 1 98.81 127 THR A CA 1
ATOM 1006 C C . THR A 1 127 ? 8.891 -18.578 -8.359 1 98.81 127 THR A C 1
ATOM 1008 O O . THR A 1 127 ? 9.938 -19.219 -8.281 1 98.81 127 THR A O 1
ATOM 1011 N N . GLY A 1 128 ? 8.836 -17.312 -8.625 1 98.81 128 GLY A N 1
ATOM 1012 C CA . GLY A 1 128 ? 10.07 -16.547 -8.703 1 98.81 128 GLY A CA 1
ATOM 1013 C C . GLY A 1 128 ? 10.906 -16.641 -7.438 1 98.81 128 GLY A C 1
ATOM 1014 O O . GLY A 1 128 ? 12.125 -16.828 -7.5 1 98.81 128 GLY A O 1
ATOM 1015 N N . ILE A 1 129 ? 10.312 -16.547 -6.297 1 98.69 129 ILE A N 1
ATOM 1016 C CA . ILE A 1 129 ? 11.008 -16.672 -5.02 1 98.69 129 ILE A CA 1
ATOM 1017 C C . ILE A 1 129 ? 11.633 -18.047 -4.902 1 98.69 129 ILE A C 1
ATOM 1019 O O . ILE A 1 129 ? 12.758 -18.188 -4.434 1 98.69 129 ILE A O 1
ATOM 1023 N N . PHE A 1 130 ? 10.875 -19.031 -5.355 1 98.69 130 PHE A N 1
ATOM 1024 C CA . PHE A 1 130 ? 11.352 -20.422 -5.312 1 98.69 130 PHE A CA 1
ATOM 1025 C C . PHE A 1 130 ? 12.617 -20.578 -6.148 1 98.69 130 PHE A C 1
ATOM 1027 O O . PHE A 1 130 ? 13.562 -21.25 -5.738 1 98.69 130 PHE A O 1
ATOM 1034 N N . ILE A 1 131 ? 12.656 -19.984 -7.254 1 98.25 131 ILE A N 1
ATOM 1035 C CA . ILE A 1 131 ? 13.781 -20.078 -8.172 1 98.25 131 ILE A CA 1
ATOM 1036 C C . ILE A 1 131 ? 15.008 -19.406 -7.559 1 98.25 131 ILE A C 1
ATOM 1038 O O . ILE A 1 131 ? 16.141 -19.891 -7.711 1 98.25 131 ILE A O 1
ATOM 1042 N N . ILE A 1 132 ? 14.797 -18.344 -6.848 1 97.62 132 ILE A N 1
ATOM 1043 C CA . ILE A 1 132 ? 15.883 -17.594 -6.246 1 97.62 132 ILE A CA 1
ATOM 1044 C C . ILE A 1 132 ? 16.375 -18.297 -4.984 1 97.62 132 ILE A C 1
ATOM 1046 O O . ILE A 1 132 ? 17.578 -18.453 -4.773 1 97.62 132 ILE A O 1
ATOM 1050 N N . ALA A 1 133 ? 15.422 -18.703 -4.184 1 97.31 133 ALA A N 1
ATOM 1051 C CA . ALA A 1 133 ? 15.688 -19.312 -2.887 1 97.31 133 ALA A CA 1
ATOM 1052 C C . ALA A 1 133 ? 14.742 -20.484 -2.635 1 97.31 133 ALA A C 1
ATOM 1054 O O . ALA A 1 133 ? 13.633 -20.297 -2.135 1 97.31 133 ALA A O 1
ATOM 1055 N N . ARG A 1 134 ? 15.164 -21.656 -2.805 1 97.69 134 ARG A N 1
ATOM 1056 C CA . ARG A 1 134 ? 14.328 -22.844 -2.859 1 97.69 134 ARG A CA 1
ATOM 1057 C C . ARG A 1 134 ? 13.586 -23.062 -1.544 1 97.69 134 ARG A C 1
ATOM 1059 O O . ARG A 1 134 ? 12.375 -23.281 -1.537 1 97.69 134 ARG A O 1
ATOM 1066 N N . ARG A 1 135 ? 14.281 -23 -0.426 1 97.31 135 ARG A N 1
ATOM 1067 C CA . ARG A 1 135 ? 13.664 -23.297 0.866 1 97.31 135 ARG A CA 1
ATOM 1068 C C . ARG A 1 135 ? 12.555 -22.297 1.174 1 97.31 135 ARG A C 1
ATOM 1070 O O . ARG A 1 135 ? 11.422 -22.688 1.464 1 97.31 135 ARG A O 1
ATOM 1077 N N . ILE A 1 136 ? 12.852 -21.016 1.037 1 97.19 136 ILE A N 1
ATOM 1078 C CA . ILE A 1 136 ? 11.859 -19.984 1.302 1 97.19 136 ILE A CA 1
ATOM 1079 C C . ILE A 1 136 ? 10.766 -20.047 0.236 1 97.19 136 ILE A C 1
ATOM 1081 O O . ILE A 1 136 ? 9.602 -19.75 0.518 1 97.19 136 ILE A O 1
ATOM 1085 N N . GLY A 1 137 ? 11.133 -20.422 -0.917 1 98.19 137 GLY A N 1
ATOM 1086 C CA . GLY A 1 137 ? 10.203 -20.5 -2.029 1 98.19 137 GLY A CA 1
ATOM 1087 C C . GLY A 1 137 ? 9.148 -21.562 -1.851 1 98.19 137 GLY A C 1
ATOM 1088 O O . GLY A 1 137 ? 8 -21.391 -2.27 1 98.19 137 GLY A O 1
ATOM 1089 N N . VAL A 1 138 ? 9.547 -22.688 -1.248 1 98.31 138 VAL A N 1
ATOM 1090 C CA . VAL A 1 138 ? 8.57 -23.734 -0.954 1 98.31 138 VAL A CA 1
ATOM 1091 C C . VAL A 1 138 ? 7.477 -23.172 -0.039 1 98.31 138 VAL A C 1
ATOM 1093 O O . VAL A 1 138 ? 6.289 -23.406 -0.271 1 98.31 138 VAL A O 1
ATOM 1096 N N . PHE A 1 139 ? 7.875 -22.453 0.922 1 98.06 139 PHE A N 1
ATOM 1097 C CA . PHE A 1 139 ? 6.914 -21.828 1.837 1 98.06 139 PHE A CA 1
ATOM 1098 C C . PHE A 1 139 ? 6.078 -20.781 1.12 1 98.06 139 PHE A C 1
ATOM 1100 O O . PHE A 1 139 ? 4.891 -20.625 1.412 1 98.06 139 PHE A O 1
ATOM 1107 N N . ALA A 1 140 ? 6.703 -20.062 0.203 1 98.44 140 ALA A N 1
ATOM 1108 C CA . ALA A 1 140 ? 5.965 -19.062 -0.565 1 98.44 140 ALA A CA 1
ATOM 1109 C C . ALA A 1 140 ? 4.883 -19.719 -1.418 1 98.44 140 ALA A C 1
ATOM 1111 O O . ALA A 1 140 ? 3.758 -19.219 -1.495 1 98.44 140 ALA A O 1
ATOM 1112 N N . LEU A 1 141 ? 5.25 -20.812 -2.029 1 98.5 141 LEU A N 1
ATOM 1113 C CA . LEU A 1 141 ? 4.297 -21.531 -2.859 1 98.5 141 LEU A CA 1
ATOM 1114 C C . LEU A 1 141 ? 3.158 -22.094 -2.014 1 98.5 141 LEU A C 1
ATOM 1116 O O . LEU A 1 141 ? 1.988 -21.969 -2.377 1 98.5 141 LEU A O 1
ATOM 1120 N N . LEU A 1 142 ? 3.508 -22.672 -0.897 1 98.12 142 LEU A N 1
ATOM 1121 C CA . LEU A 1 142 ? 2.498 -23.203 0.014 1 98.12 142 LEU A CA 1
ATOM 1122 C C . LEU A 1 142 ? 1.595 -22.078 0.527 1 98.12 142 LEU A C 1
ATOM 1124 O O . LEU A 1 142 ? 0.377 -22.266 0.621 1 98.12 142 LEU A O 1
ATOM 1128 N N . TYR A 1 143 ? 2.186 -21.031 0.836 1 97.94 143 TYR A N 1
ATOM 1129 C CA . TYR A 1 143 ? 1.433 -19.859 1.302 1 97.94 143 TYR A CA 1
ATOM 1130 C C . TYR A 1 143 ? 0.426 -19.406 0.253 1 97.94 143 TYR A C 1
ATOM 1132 O O . TYR A 1 143 ? -0.737 -19.156 0.571 1 97.94 143 TYR A O 1
ATOM 1140 N N . ALA A 1 144 ? 0.868 -19.297 -0.988 1 97.94 144 ALA A N 1
ATOM 1141 C CA . ALA A 1 144 ? -0.003 -18.875 -2.08 1 97.94 144 ALA A CA 1
ATOM 1142 C C . ALA A 1 144 ? -1.183 -19.828 -2.248 1 97.94 144 ALA A C 1
ATOM 1144 O O . ALA A 1 144 ? -2.312 -19.391 -2.484 1 97.94 144 ALA A O 1
ATOM 1145 N N . VAL A 1 145 ? -0.922 -21.062 -2.051 1 97.69 145 VAL A N 1
ATOM 1146 C CA . VAL A 1 145 ? -1.973 -22.047 -2.219 1 97.69 145 VAL A CA 1
ATOM 1147 C C . VAL A 1 145 ? -2.951 -21.984 -1.048 1 97.69 145 VAL A C 1
ATOM 1149 O O . VAL A 1 145 ? -4.16 -21.875 -1.249 1 97.69 145 VAL A O 1
ATOM 1152 N N . VAL A 1 146 ? -2.5 -21.891 0.128 1 96.44 146 VAL A N 1
ATOM 1153 C CA . VAL A 1 146 ? -3.303 -22.094 1.329 1 96.44 146 VAL A CA 1
ATOM 1154 C C . VAL A 1 146 ? -3.992 -20.781 1.715 1 96.44 146 VAL A C 1
ATOM 1156 O O . VAL A 1 146 ? -5.16 -20.781 2.111 1 96.44 146 VAL A O 1
ATOM 1159 N N . PHE A 1 147 ? -3.348 -19.719 1.558 1 96.06 147 PHE A N 1
ATOM 1160 C CA . PHE A 1 147 ? -3.883 -18.469 2.111 1 96.06 147 PHE A CA 1
ATOM 1161 C C . PHE A 1 147 ? -4.445 -17.594 1.009 1 96.06 147 PHE A C 1
ATOM 1163 O O . PHE A 1 147 ? -5.191 -16.641 1.283 1 96.06 147 PHE A O 1
ATOM 1170 N N . ILE A 1 148 ? -4.07 -17.906 -0.202 1 96.69 148 ILE A N 1
ATOM 1171 C CA . ILE A 1 148 ? -4.543 -17.031 -1.269 1 96.69 148 ILE A CA 1
ATOM 1172 C C . ILE A 1 148 ? -5.531 -17.781 -2.156 1 96.69 148 ILE A C 1
ATOM 1174 O O . ILE A 1 148 ? -6.672 -17.344 -2.332 1 96.69 148 ILE A O 1
ATOM 1178 N N . CYS A 1 149 ? -5.219 -18.969 -2.594 1 96.69 149 CYS A N 1
ATOM 1179 C CA . CYS A 1 149 ? -6.059 -19.688 -3.541 1 96.69 149 CYS A CA 1
ATOM 1180 C C . CYS A 1 149 ? -7.195 -20.406 -2.824 1 96.69 149 CYS A C 1
ATOM 1182 O O . CYS A 1 149 ? -8.359 -20.25 -3.182 1 96.69 149 CYS A O 1
ATOM 1184 N N . LEU A 1 150 ? -6.949 -21.109 -1.786 1 94.75 150 LEU A N 1
ATOM 1185 C CA . LEU A 1 150 ? -7.93 -21.969 -1.136 1 94.75 150 LEU A CA 1
ATOM 1186 C C . LEU A 1 150 ? -9.078 -21.156 -0.561 1 94.75 150 LEU A C 1
ATOM 1188 O O . LEU A 1 150 ? -10.25 -21.516 -0.717 1 94.75 150 LEU A O 1
ATOM 1192 N N . PRO A 1 151 ? -8.797 -20.062 0.105 1 93.12 151 PRO A N 1
ATOM 1193 C CA . PRO A 1 151 ? -9.914 -19.266 0.615 1 93.12 151 PRO A CA 1
ATOM 1194 C C . PRO A 1 151 ? -10.859 -18.797 -0.491 1 93.12 151 PRO A C 1
ATOM 1196 O O . PRO A 1 151 ? -12.07 -18.703 -0.276 1 93.12 151 PRO A O 1
ATOM 1199 N N . ARG A 1 152 ? -10.359 -18.547 -1.607 1 93 152 ARG A N 1
ATOM 1200 C CA . ARG A 1 152 ? -11.172 -18.031 -2.709 1 93 152 ARG A CA 1
ATOM 1201 C C . ARG A 1 152 ? -12.07 -19.125 -3.277 1 93 152 ARG A C 1
ATOM 1203 O O . ARG A 1 152 ? -13.172 -18.844 -3.754 1 93 152 ARG A O 1
ATOM 1210 N N . ALA A 1 153 ? -11.586 -20.312 -3.25 1 93.31 153 ALA A N 1
ATOM 1211 C CA . ALA A 1 153 ? -12.43 -21.438 -3.623 1 93.31 153 ALA A CA 1
ATOM 1212 C C . ALA A 1 153 ? -13.5 -21.688 -2.562 1 93.31 153 ALA A C 1
ATOM 1214 O O . ALA A 1 153 ? -14.672 -21.906 -2.887 1 93.31 153 ALA A O 1
ATOM 1215 N N . TYR A 1 154 ? -13.094 -21.656 -1.369 1 91.81 154 TYR A N 1
ATOM 1216 C CA . TYR A 1 154 ? -13.984 -21.922 -0.248 1 91.81 154 TYR A CA 1
ATOM 1217 C C . TYR A 1 154 ? -15.117 -20.906 -0.185 1 91.81 154 TYR A C 1
ATOM 1219 O O . TYR A 1 154 ? -16.266 -21.266 0.089 1 91.81 154 TYR A O 1
ATOM 1227 N N . LEU A 1 155 ? -14.828 -19.703 -0.518 1 90.56 155 LEU A N 1
ATOM 1228 C CA . LEU A 1 155 ? -15.805 -18.609 -0.415 1 90.56 155 LEU A CA 1
ATOM 1229 C C . LEU A 1 155 ? -16.641 -18.516 -1.687 1 90.56 155 LEU A C 1
ATOM 1231 O O . LEU A 1 155 ? -17.578 -17.719 -1.755 1 90.56 155 LEU A O 1
ATOM 1235 N N . GLY A 1 156 ? -16.266 -19.266 -2.678 1 90.38 156 GLY A N 1
ATOM 1236 C CA . GLY A 1 156 ? -17.047 -19.297 -3.904 1 90.38 156 GLY A CA 1
ATOM 1237 C C . GLY A 1 156 ? -16.688 -18.172 -4.859 1 90.38 156 GLY A C 1
ATOM 1238 O O . GLY A 1 156 ? -17.484 -17.812 -5.723 1 90.38 156 GLY A O 1
ATOM 1239 N N . PHE A 1 157 ? -15.492 -17.625 -4.695 1 90.69 157 PHE A N 1
ATOM 1240 C CA . PHE A 1 157 ? -15.055 -16.562 -5.586 1 90.69 157 PHE A CA 1
ATOM 1241 C C . PHE A 1 157 ? -14.594 -17.125 -6.922 1 90.69 157 PHE A C 1
ATOM 1243 O O . PHE A 1 157 ? -14.695 -16.469 -7.957 1 90.69 157 PHE A O 1
ATOM 1250 N N . HIS A 1 158 ? -13.992 -18.25 -6.84 1 93.94 158 HIS A N 1
ATOM 1251 C CA . HIS A 1 158 ? -13.492 -18.906 -8.039 1 93.94 158 HIS A CA 1
ATOM 1252 C C . HIS A 1 158 ? -13.742 -20.422 -7.98 1 93.94 158 HIS A C 1
ATOM 1254 O O . HIS A 1 158 ? -13.742 -21.016 -6.898 1 93.94 158 HIS A O 1
ATOM 1260 N N . TYR A 1 159 ? -13.945 -20.891 -9.164 1 95 159 TYR A N 1
ATOM 1261 C CA . TYR A 1 159 ? -13.898 -22.344 -9.297 1 95 159 TYR A CA 1
ATOM 1262 C C . TYR A 1 159 ? -12.477 -22.859 -9.148 1 95 159 TYR A C 1
ATOM 1264 O O . TYR A 1 159 ? -11.516 -22.141 -9.453 1 95 159 TYR A O 1
ATOM 1272 N N . PRO A 1 160 ? -12.375 -24.078 -8.711 1 96.38 160 PRO A N 1
ATOM 1273 C CA . PRO A 1 160 ? -11.039 -24.672 -8.625 1 96.38 160 PRO A CA 1
ATOM 1274 C C . PRO A 1 160 ? -10.281 -24.625 -9.953 1 96.38 160 PRO A C 1
ATOM 1276 O O . PRO A 1 160 ? -9.078 -24.359 -9.969 1 96.38 160 PRO A O 1
ATOM 1279 N N . THR A 1 161 ? -10.938 -24.781 -11.008 1 97.12 161 THR A N 1
ATOM 1280 C CA . THR A 1 161 ? -10.273 -24.75 -12.305 1 97.12 161 THR A CA 1
ATOM 1281 C C . THR A 1 161 ? -9.789 -23.344 -12.641 1 97.12 161 THR A C 1
ATOM 1283 O O . THR A 1 161 ? -8.805 -23.188 -13.367 1 97.12 161 THR A O 1
ATOM 1286 N N . ASP A 1 162 ? -10.5 -22.297 -12.188 1 97.38 162 ASP A N 1
ATOM 1287 C CA . ASP A 1 162 ? -10.023 -20.922 -12.344 1 97.38 162 ASP A CA 1
ATOM 1288 C C . ASP A 1 162 ? -8.664 -20.734 -11.68 1 97.38 162 ASP A C 1
ATOM 1290 O O . ASP A 1 162 ? -7.762 -20.125 -12.258 1 97.38 162 ASP A O 1
ATOM 1294 N N . LEU A 1 163 ? -8.562 -21.266 -10.508 1 97.94 163 LEU A N 1
ATOM 1295 C CA . LEU A 1 163 ? -7.359 -21.125 -9.695 1 97.94 163 LEU A CA 1
ATOM 1296 C C . LEU A 1 163 ? -6.207 -21.938 -10.273 1 97.94 163 LEU A C 1
ATOM 1298 O O . LEU A 1 163 ? -5.074 -21.453 -10.344 1 97.94 163 LEU A O 1
ATOM 1302 N N . ILE A 1 164 ? -6.461 -23.141 -10.727 1 98.06 164 ILE A N 1
ATOM 1303 C CA . ILE A 1 164 ? -5.438 -24.016 -11.297 1 98.06 164 ILE A CA 1
ATOM 1304 C C . ILE A 1 164 ? -4.918 -23.406 -12.602 1 98.06 164 ILE A C 1
ATOM 1306 O O . ILE A 1 164 ? -3.709 -23.375 -12.836 1 98.06 164 ILE A O 1
ATOM 1310 N N . ALA A 1 165 ? -5.859 -22.969 -13.414 1 97.94 165 ALA A N 1
ATOM 1311 C CA . ALA A 1 165 ? -5.461 -22.328 -14.664 1 97.94 165 ALA A CA 1
ATOM 1312 C C . ALA A 1 165 ? -4.625 -21.078 -14.398 1 97.94 165 ALA A C 1
ATOM 1314 O O . ALA A 1 165 ? -3.584 -20.875 -15.023 1 97.94 165 ALA A O 1
ATOM 1315 N N . GLY A 1 166 ? -5.086 -20.234 -13.5 1 98.5 166 GLY A N 1
ATOM 1316 C CA . GLY A 1 166 ? -4.324 -19.062 -13.125 1 98.5 166 GLY A CA 1
ATOM 1317 C C . GLY A 1 166 ? -2.943 -19.391 -12.586 1 98.5 166 GLY A C 1
ATOM 1318 O O . GLY A 1 166 ? -1.953 -18.781 -12.992 1 98.5 166 GLY A O 1
ATOM 1319 N N . ALA A 1 167 ? -2.908 -20.344 -11.734 1 98.69 167 ALA A N 1
ATOM 1320 C CA . ALA A 1 167 ? -1.64 -20.766 -11.141 1 98.69 167 ALA A CA 1
ATOM 1321 C C . ALA A 1 167 ? -0.68 -21.281 -12.211 1 98.69 167 ALA A C 1
ATOM 1323 O O . ALA A 1 167 ? 0.502 -20.922 -12.219 1 98.69 167 ALA A O 1
ATOM 1324 N N . ALA A 1 168 ? -1.184 -22.094 -13.094 1 98.62 168 ALA A N 1
ATOM 1325 C CA . ALA A 1 168 ? -0.362 -22.672 -14.148 1 98.62 168 ALA A CA 1
ATOM 1326 C C . ALA A 1 168 ? 0.228 -21.578 -15.047 1 98.62 168 ALA A C 1
ATOM 1328 O O . ALA A 1 168 ? 1.417 -21.609 -15.367 1 98.62 168 ALA A O 1
ATOM 1329 N N . ILE A 1 169 ? -0.572 -20.672 -15.406 1 98.62 169 ILE A N 1
ATOM 1330 C CA . ILE A 1 169 ? -0.106 -19.578 -16.25 1 98.62 169 ILE A CA 1
ATOM 1331 C C . ILE A 1 169 ? 0.917 -18.734 -15.492 1 98.62 169 ILE A C 1
ATOM 1333 O O . ILE A 1 169 ? 1.956 -18.359 -16.047 1 98.62 169 ILE A O 1
ATOM 1337 N N . GLY A 1 170 ? 0.632 -18.391 -14.219 1 98.75 170 GLY A N 1
ATOM 1338 C CA . GLY A 1 170 ? 1.57 -17.641 -13.398 1 98.75 170 GLY A CA 1
ATOM 1339 C C . GLY A 1 170 ? 2.918 -18.312 -13.258 1 98.75 170 GLY A C 1
ATOM 1340 O O . GLY A 1 170 ? 3.961 -17.672 -13.406 1 98.75 170 GLY A O 1
ATOM 1341 N N . ILE A 1 171 ? 2.873 -19.609 -13.039 1 98.75 171 ILE A N 1
ATOM 1342 C CA . ILE A 1 171 ? 4.09 -20.391 -12.898 1 98.75 171 ILE A CA 1
ATOM 1343 C C . ILE A 1 171 ? 4.867 -20.391 -14.211 1 98.75 171 ILE A C 1
ATOM 1345 O O . ILE A 1 171 ? 6.082 -20.188 -14.219 1 98.75 171 ILE A O 1
ATOM 1349 N N . ALA A 1 172 ? 4.18 -20.562 -15.258 1 98.75 172 ALA A N 1
ATOM 1350 C CA . ALA A 1 172 ? 4.809 -20.578 -16.578 1 98.75 172 ALA A CA 1
ATOM 1351 C C . ALA A 1 172 ? 5.469 -19.234 -16.891 1 98.75 172 ALA A C 1
ATOM 1353 O O . ALA A 1 172 ? 6.582 -19.188 -17.406 1 98.75 172 ALA A O 1
ATOM 1354 N N . LEU A 1 173 ? 4.797 -18.203 -16.609 1 98.69 173 LEU A N 1
ATOM 1355 C CA . LEU A 1 173 ? 5.316 -16.875 -16.875 1 98.69 173 LEU A CA 1
ATOM 1356 C C . LEU A 1 173 ? 6.574 -16.609 -16.047 1 98.69 173 LEU A C 1
ATOM 1358 O O . LEU A 1 173 ? 7.562 -16.078 -16.578 1 98.69 173 LEU A O 1
ATOM 1362 N N . ALA A 1 174 ? 6.504 -16.922 -14.773 1 98.81 174 ALA A N 1
ATOM 1363 C CA . ALA A 1 174 ? 7.68 -16.734 -13.922 1 98.81 174 ALA A CA 1
ATOM 1364 C C . ALA A 1 174 ? 8.852 -17.578 -14.422 1 98.81 174 ALA A C 1
ATOM 1366 O O . ALA A 1 174 ? 9.984 -17.109 -14.477 1 98.81 174 ALA A O 1
ATOM 1367 N N . TRP A 1 175 ? 8.531 -18.812 -14.75 1 98.5 175 TRP A N 1
ATOM 1368 C CA . TRP A 1 175 ? 9.562 -19.703 -15.266 1 98.5 175 TRP A CA 1
ATOM 1369 C C . TRP A 1 175 ? 10.18 -19.156 -16.547 1 98.5 175 TRP A C 1
ATOM 1371 O O . TRP A 1 175 ? 11.398 -19.094 -16.672 1 98.5 175 TRP A O 1
ATOM 1381 N N . LEU A 1 176 ? 9.398 -18.672 -17.422 1 98.56 176 LEU A N 1
ATOM 1382 C CA . LEU A 1 176 ? 9.852 -18.156 -18.719 1 98.56 176 LEU A CA 1
ATOM 1383 C C . LEU A 1 176 ? 10.703 -16.906 -18.516 1 98.56 176 LEU A C 1
ATOM 1385 O O . LEU A 1 176 ? 11.805 -16.812 -19.062 1 98.56 176 LEU A O 1
ATOM 1389 N N . LEU A 1 177 ? 10.242 -15.984 -17.719 1 98.62 177 LEU A N 1
ATOM 1390 C CA . LEU A 1 177 ? 10.898 -14.688 -17.594 1 98.62 177 LEU A CA 1
ATOM 1391 C C . LEU A 1 177 ? 12.188 -14.805 -16.797 1 98.62 177 LEU A C 1
ATOM 1393 O O . LEU A 1 177 ? 13.078 -13.961 -16.906 1 98.62 177 LEU A O 1
ATOM 1397 N N . THR A 1 178 ? 12.289 -15.844 -15.992 1 98.31 178 THR A N 1
ATOM 1398 C CA . THR A 1 178 ? 13.492 -15.992 -15.18 1 98.31 178 THR A CA 1
ATOM 1399 C C . THR A 1 178 ? 14.547 -16.812 -15.914 1 98.31 178 THR A C 1
ATOM 1401 O O . THR A 1 178 ? 15.695 -16.922 -15.469 1 98.31 178 THR A O 1
ATOM 1404 N N . ARG A 1 179 ? 14.203 -17.391 -17.031 1 98 179 ARG A N 1
ATOM 1405 C CA . ARG A 1 179 ? 15.18 -18.094 -17.844 1 98 179 ARG A CA 1
ATOM 1406 C C . ARG A 1 179 ? 16.25 -17.141 -18.375 1 98 179 ARG A C 1
ATOM 1408 O O . ARG A 1 179 ? 15.938 -16.016 -18.75 1 98 179 ARG A O 1
ATOM 1415 N N . ASP A 1 180 ? 17.438 -17.703 -18.516 1 97.69 180 ASP A N 1
ATOM 1416 C CA . ASP A 1 180 ? 18.578 -16.875 -18.922 1 97.69 180 ASP A CA 1
ATOM 1417 C C . ASP A 1 180 ? 18.312 -16.203 -20.266 1 97.69 180 ASP A C 1
ATOM 1419 O O . ASP A 1 180 ? 18.594 -15.023 -20.453 1 97.69 180 ASP A O 1
ATOM 1423 N N . ALA A 1 181 ? 17.734 -16.922 -21.188 1 97.31 181 ALA A N 1
ATOM 1424 C CA . ALA A 1 181 ? 17.516 -16.453 -22.547 1 97.31 181 ALA A CA 1
ATOM 1425 C C . ALA A 1 181 ? 16.641 -15.203 -22.562 1 97.31 181 ALA A C 1
ATOM 1427 O O . ALA A 1 181 ? 16.844 -14.305 -23.391 1 97.31 181 ALA A O 1
ATOM 1428 N N . ILE A 1 182 ? 15.719 -15.086 -21.672 1 98.38 182 ILE A N 1
ATOM 1429 C CA . ILE A 1 182 ? 14.789 -13.961 -21.656 1 98.38 182 ILE A CA 1
ATOM 1430 C C . ILE A 1 182 ? 15.25 -12.922 -20.641 1 98.38 182 ILE A C 1
ATOM 1432 O O . ILE A 1 182 ? 15.344 -11.734 -20.953 1 98.38 182 ILE A O 1
ATOM 1436 N N . ARG A 1 183 ? 15.555 -13.352 -19.5 1 97.75 183 ARG A N 1
ATOM 1437 C CA . ARG A 1 183 ? 15.945 -12.477 -18.391 1 97.75 183 ARG A CA 1
ATOM 1438 C C . ARG A 1 183 ? 17.141 -11.609 -18.797 1 97.75 183 ARG A C 1
ATOM 1440 O O . ARG A 1 183 ? 17.172 -10.422 -18.469 1 97.75 183 ARG A O 1
ATOM 1447 N N . SER A 1 184 ? 18.125 -12.227 -19.547 1 97.5 184 SER A N 1
ATOM 1448 C CA . SER A 1 184 ? 19.359 -11.516 -19.875 1 97.5 184 SER A CA 1
ATOM 1449 C C . SER A 1 184 ? 19.094 -10.375 -20.844 1 97.5 184 SER A C 1
ATOM 1451 O O . SER A 1 184 ? 19.938 -9.5 -21.047 1 97.5 184 SER A O 1
ATOM 1453 N N . ARG A 1 185 ? 17.891 -10.344 -21.406 1 97.62 185 ARG A N 1
ATOM 1454 C CA . ARG A 1 185 ? 17.578 -9.336 -22.406 1 97.62 185 ARG A CA 1
ATOM 1455 C C . ARG A 1 185 ? 17.094 -8.047 -21.75 1 97.62 185 ARG A C 1
ATOM 1457 O O . ARG A 1 185 ? 17.141 -6.977 -22.359 1 97.62 185 ARG A O 1
ATOM 1464 N N . PHE A 1 186 ? 16.609 -8.094 -20.5 1 97.69 186 PHE A N 1
ATOM 1465 C CA . PHE A 1 186 ? 16.031 -6.867 -19.953 1 97.69 186 PHE A CA 1
ATOM 1466 C C . PHE A 1 186 ? 16.531 -6.625 -18.531 1 97.69 186 PHE A C 1
ATOM 1468 O O . PHE A 1 186 ? 16.672 -5.477 -18.109 1 97.69 186 PHE A O 1
ATOM 1475 N N . ALA A 1 187 ? 16.781 -7.637 -17.75 1 98.12 187 ALA A N 1
ATOM 1476 C CA . ALA A 1 187 ? 17.094 -7.484 -16.328 1 98.12 187 ALA A CA 1
ATOM 1477 C C . ALA A 1 187 ? 18.406 -6.715 -16.141 1 98.12 187 ALA A C 1
ATOM 1479 O O . ALA A 1 187 ? 18.469 -5.809 -15.312 1 98.12 187 ALA A O 1
ATOM 1480 N N . PRO A 1 188 ? 19.5 -7.059 -16.984 1 97.69 188 PRO A N 1
ATOM 1481 C CA . PRO A 1 188 ? 20.734 -6.281 -16.828 1 97.69 188 PRO A CA 1
ATOM 1482 C C . PRO A 1 188 ? 20.547 -4.801 -17.156 1 97.69 188 PRO A C 1
ATOM 1484 O O . PRO A 1 188 ? 21.203 -3.943 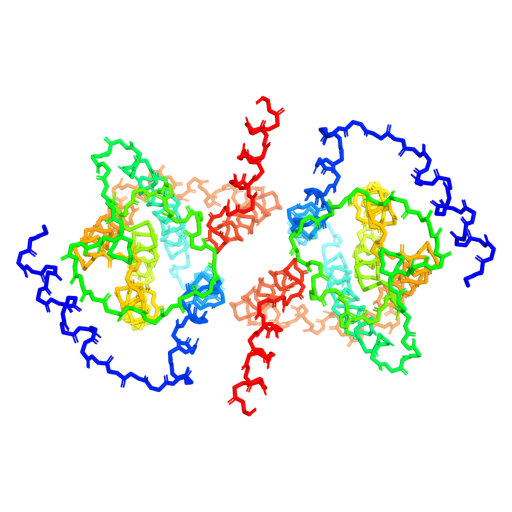-16.562 1 97.69 188 PRO A O 1
ATOM 1487 N N . GLN A 1 189 ? 19.688 -4.504 -18.062 1 97.75 189 GLN A N 1
ATOM 1488 C CA . GLN A 1 189 ? 19.406 -3.111 -18.406 1 97.75 189 GLN A CA 1
ATOM 1489 C C . GLN A 1 189 ? 18.75 -2.387 -17.234 1 97.75 189 GLN A C 1
ATOM 1491 O O . GLN A 1 189 ? 19.047 -1.225 -16.969 1 97.75 189 GLN A O 1
ATOM 1496 N N . VAL A 1 190 ? 17.875 -3.041 -16.594 1 97.69 190 VAL A N 1
ATOM 1497 C CA . VAL A 1 190 ? 17.203 -2.475 -15.422 1 97.69 190 VAL A CA 1
ATOM 1498 C C . VAL A 1 190 ? 18.234 -2.211 -14.32 1 97.69 190 VAL A C 1
ATOM 1500 O O . VAL A 1 190 ? 18.219 -1.144 -13.703 1 97.69 190 VAL A O 1
ATOM 1503 N N . LEU A 1 191 ? 19.062 -3.154 -14.086 1 97.81 191 LEU A N 1
ATOM 1504 C CA . LEU A 1 191 ? 20.078 -2.988 -13.062 1 97.81 191 LEU A CA 1
ATOM 1505 C C . LEU A 1 191 ? 21.016 -1.836 -13.414 1 97.81 191 LEU A C 1
ATOM 1507 O O . LEU A 1 191 ? 21.422 -1.076 -12.531 1 97.81 191 LEU A O 1
ATOM 1511 N N . ALA A 1 192 ? 21.375 -1.709 -14.68 1 97.56 192 ALA A N 1
ATOM 1512 C CA . ALA A 1 192 ? 22.219 -0.605 -15.133 1 97.56 192 ALA A CA 1
ATOM 1513 C C . ALA A 1 192 ? 21.547 0.739 -14.891 1 97.56 192 ALA A C 1
ATOM 1515 O O . ALA A 1 192 ? 22.188 1.708 -14.492 1 97.56 192 ALA A O 1
ATOM 1516 N N . MET A 1 193 ? 20.281 0.767 -15.102 1 96.44 193 MET A N 1
ATOM 1517 C CA . MET A 1 193 ? 19.516 1.988 -14.859 1 96.44 193 MET A CA 1
ATOM 1518 C C . MET A 1 193 ? 19.5 2.334 -13.375 1 96.44 193 MET A C 1
ATOM 1520 O O . MET A 1 193 ? 19.594 3.506 -13.008 1 96.44 193 MET A O 1
ATOM 1524 N N . ILE A 1 194 ? 19.344 1.365 -12.555 1 96.31 194 ILE A N 1
ATOM 1525 C CA . ILE A 1 194 ? 19.312 1.569 -11.109 1 96.31 194 ILE A CA 1
ATOM 1526 C C . ILE A 1 194 ? 20.656 2.121 -10.648 1 96.31 194 ILE A C 1
ATOM 1528 O O . ILE A 1 194 ? 20.719 3.006 -9.789 1 96.31 194 ILE A O 1
ATOM 1532 N N . LYS A 1 195 ? 21.734 1.612 -11.227 1 95.5 195 LYS A N 1
ATOM 1533 C CA . LYS A 1 195 ? 23.062 2.096 -10.891 1 95.5 195 LYS A CA 1
ATOM 1534 C C . LYS A 1 195 ? 23.266 3.531 -11.367 1 95.5 195 LYS A C 1
ATOM 1536 O O . LYS A 1 195 ? 23.859 4.352 -10.664 1 95.5 195 LYS A O 1
ATOM 1541 N N . ARG A 1 196 ? 22.75 3.809 -12.539 1 96.12 196 ARG A N 1
ATOM 1542 C CA . ARG A 1 196 ? 22.938 5.117 -13.156 1 96.12 196 ARG A CA 1
ATOM 1543 C C . ARG A 1 196 ? 22.047 6.164 -12.508 1 96.12 196 ARG A C 1
ATOM 1545 O O . ARG A 1 196 ? 22.453 7.309 -12.305 1 96.12 196 ARG A O 1
ATOM 1552 N N . PHE A 1 197 ? 20.781 5.738 -12.266 1 96.88 197 PHE A N 1
ATOM 1553 C CA . PHE A 1 197 ? 19.766 6.645 -11.719 1 96.88 197 PHE A CA 1
ATOM 1554 C C . PHE A 1 197 ? 19.078 6.023 -10.516 1 96.88 197 PHE A C 1
ATOM 1556 O O . PHE A 1 197 ? 17.875 5.738 -10.562 1 96.88 197 PHE A O 1
ATOM 1563 N N . PRO A 1 198 ? 19.75 5.93 -9.445 1 96.12 198 PRO A N 1
ATOM 1564 C CA . PRO A 1 198 ? 19.203 5.195 -8.305 1 96.12 198 PRO A CA 1
ATOM 1565 C C . PRO A 1 198 ? 17.938 5.84 -7.75 1 96.12 198 PRO A C 1
ATOM 1567 O O . PRO A 1 198 ? 16.969 5.137 -7.422 1 96.12 198 PRO A O 1
ATOM 1570 N N . ALA A 1 199 ? 17.844 7.168 -7.695 1 96.5 199 ALA A N 1
ATOM 1571 C CA . ALA A 1 199 ? 16.703 7.836 -7.059 1 96.5 199 ALA A CA 1
ATOM 1572 C C . ALA A 1 199 ? 15.414 7.566 -7.82 1 96.5 199 ALA A C 1
ATOM 1574 O O . ALA A 1 199 ? 14.477 6.984 -7.273 1 96.5 199 ALA A O 1
ATOM 1575 N N . PRO A 1 200 ? 15.344 7.883 -9.086 1 96.62 200 PRO A N 1
ATOM 1576 C CA . PRO A 1 200 ? 14.094 7.586 -9.789 1 96.62 200 PRO A CA 1
ATOM 1577 C C . PRO A 1 200 ? 13.828 6.086 -9.914 1 96.62 200 PRO A C 1
ATOM 1579 O O . PRO A 1 200 ? 12.672 5.656 -9.867 1 96.62 200 PRO A O 1
ATOM 1582 N N . ALA A 1 201 ? 14.828 5.27 -10.062 1 97.12 201 ALA A N 1
ATOM 1583 C CA . ALA A 1 201 ? 14.648 3.832 -10.25 1 97.12 201 ALA A CA 1
ATOM 1584 C C . ALA A 1 201 ? 14.062 3.186 -9 1 97.12 201 ALA A C 1
ATOM 1586 O O . ALA A 1 201 ? 13.109 2.412 -9.078 1 97.12 201 ALA A O 1
ATOM 1587 N N . TYR A 1 202 ? 14.609 3.5 -7.84 1 96.75 202 TYR A N 1
ATOM 1588 C CA . TYR A 1 202 ? 14.102 2.906 -6.605 1 96.75 202 TYR A CA 1
ATOM 1589 C C . TYR A 1 202 ? 12.734 3.469 -6.25 1 96.75 202 TYR A C 1
ATOM 1591 O O . TYR A 1 202 ? 11.898 2.77 -5.672 1 96.75 202 TYR A O 1
ATOM 1599 N N . THR A 1 203 ? 12.516 4.719 -6.578 1 97.06 203 THR A N 1
ATOM 1600 C CA . THR A 1 203 ? 11.188 5.281 -6.379 1 97.06 203 THR A CA 1
ATOM 1601 C C . THR A 1 203 ? 10.148 4.531 -7.211 1 97.06 203 THR A C 1
ATOM 1603 O O . THR A 1 203 ? 9.094 4.148 -6.703 1 97.06 203 THR A O 1
ATOM 1606 N N . LEU A 1 204 ? 10.438 4.301 -8.453 1 96.75 204 LEU A N 1
ATOM 1607 C CA . LEU A 1 204 ? 9.539 3.561 -9.336 1 96.75 204 LEU A CA 1
ATOM 1608 C C . LEU A 1 204 ? 9.352 2.131 -8.836 1 96.75 204 LEU A C 1
ATOM 1610 O O . LEU A 1 204 ? 8.242 1.599 -8.875 1 96.75 204 LEU A O 1
ATOM 1614 N N . ALA A 1 205 ? 10.445 1.518 -8.398 1 96.69 205 ALA A N 1
ATOM 1615 C CA . ALA A 1 205 ? 10.359 0.165 -7.855 1 96.69 205 ALA A CA 1
ATOM 1616 C C . ALA A 1 205 ? 9.422 0.12 -6.648 1 96.69 205 ALA A C 1
ATOM 1618 O O . ALA A 1 205 ? 8.625 -0.807 -6.508 1 96.69 205 ALA A O 1
ATOM 1619 N N . PHE A 1 206 ? 9.555 1.097 -5.797 1 96.38 206 PHE A N 1
ATOM 1620 C CA . PHE A 1 206 ? 8.68 1.187 -4.637 1 96.38 206 PHE A CA 1
ATOM 1621 C C . PHE A 1 206 ? 7.223 1.292 -5.062 1 96.38 206 PHE A C 1
ATOM 1623 O O . PHE A 1 206 ? 6.367 0.566 -4.555 1 96.38 206 PHE A O 1
ATOM 1630 N N . LEU A 1 207 ? 6.969 2.178 -6.02 1 95.94 207 LEU A N 1
ATOM 1631 C CA . LEU A 1 207 ? 5.609 2.398 -6.5 1 95.94 207 LEU A CA 1
ATOM 1632 C C . LEU A 1 207 ? 5.047 1.135 -7.141 1 95.94 207 LEU A C 1
ATOM 1634 O O . LEU A 1 207 ? 3.881 0.79 -6.926 1 95.94 207 LEU A O 1
ATOM 1638 N N . LEU A 1 208 ? 5.852 0.467 -7.879 1 95.56 208 LEU A N 1
ATOM 1639 C CA . LEU A 1 208 ? 5.402 -0.746 -8.555 1 95.56 208 LEU A CA 1
ATOM 1640 C C . LEU A 1 208 ? 5.102 -1.851 -7.547 1 95.56 208 LEU A C 1
ATOM 1642 O O . LEU A 1 208 ? 4.098 -2.553 -7.672 1 95.56 208 LEU A O 1
ATOM 1646 N N . CYS A 1 209 ? 5.969 -2.02 -6.539 1 96.25 209 CYS A N 1
ATOM 1647 C CA . CYS A 1 209 ? 5.738 -3.018 -5.5 1 96.25 209 CYS A CA 1
ATOM 1648 C C . CYS A 1 209 ? 4.48 -2.699 -4.707 1 96.25 209 CYS A C 1
ATOM 1650 O O . CYS A 1 209 ? 3.709 -3.6 -4.371 1 96.25 209 CYS A O 1
ATOM 1652 N N . PHE A 1 210 ? 4.289 -1.412 -4.41 1 95.31 210 PHE A N 1
ATOM 1653 C CA . PHE A 1 210 ? 3.07 -0.986 -3.729 1 95.31 210 PHE A CA 1
ATOM 1654 C C . PHE A 1 210 ? 1.836 -1.367 -4.535 1 95.31 210 PHE A C 1
ATOM 1656 O O . PHE A 1 210 ? 0.883 -1.933 -3.996 1 95.31 210 PHE A O 1
ATOM 1663 N N . GLU A 1 211 ? 1.892 -1.08 -5.848 1 94 211 GLU A N 1
ATOM 1664 C CA . GLU A 1 211 ? 0.75 -1.342 -6.719 1 94 211 GLU A CA 1
ATOM 1665 C C . GLU A 1 211 ? 0.536 -2.84 -6.91 1 94 211 GLU A C 1
ATOM 1667 O O . GLU A 1 211 ? -0.601 -3.297 -7.051 1 94 211 GLU A O 1
ATOM 1672 N N . LEU A 1 212 ? 1.585 -3.572 -6.926 1 95.19 212 LEU A N 1
ATOM 1673 C CA . LEU A 1 212 ? 1.432 -5.02 -7.012 1 95.19 212 LEU A CA 1
ATOM 1674 C C . LEU A 1 212 ? 0.703 -5.566 -5.789 1 95.19 212 LEU A C 1
ATOM 1676 O O . LEU A 1 212 ? -0.193 -6.402 -5.918 1 95.19 212 LEU A O 1
ATOM 1680 N N . ILE A 1 213 ? 1.069 -5.035 -4.621 1 95.19 213 ILE A N 1
ATOM 1681 C CA . ILE A 1 213 ? 0.436 -5.477 -3.383 1 95.19 213 ILE A CA 1
ATOM 1682 C C . ILE A 1 213 ? -1.048 -5.117 -3.406 1 95.19 213 ILE A C 1
ATOM 1684 O O . ILE A 1 213 ? -1.897 -5.938 -3.055 1 95.19 213 ILE A O 1
ATOM 1688 N N . THR A 1 214 ? -1.317 -3.92 -3.949 1 93.12 214 THR A N 1
ATOM 1689 C CA . THR A 1 214 ? -2.697 -3.447 -3.932 1 93.12 214 THR A CA 1
ATOM 1690 C C . THR A 1 214 ? -3.418 -3.832 -5.219 1 93.12 214 THR A C 1
ATOM 1692 O O . THR A 1 214 ? -4.59 -3.498 -5.406 1 93.12 214 THR A O 1
ATOM 1695 N N . GLN A 1 215 ? -2.686 -4.469 -6.141 1 92.88 215 GLN A N 1
ATOM 1696 C CA . GLN A 1 215 ? -3.215 -4.926 -7.422 1 92.88 215 GLN A CA 1
ATOM 1697 C C . GLN A 1 215 ? -3.881 -3.785 -8.18 1 92.88 215 GLN A C 1
ATOM 1699 O O . GLN A 1 215 ? -4.941 -3.967 -8.781 1 92.88 215 GLN A O 1
ATOM 1704 N N . PHE A 1 216 ? -3.342 -2.562 -7.98 1 89.94 216 PHE A N 1
ATOM 1705 C CA . PHE A 1 216 ? -3.762 -1.358 -8.688 1 89.94 216 PHE A CA 1
ATOM 1706 C C . PHE A 1 216 ? -5.23 -1.054 -8.414 1 89.94 216 PHE A C 1
ATOM 1708 O O . PHE A 1 216 ? -5.902 -0.427 -9.242 1 89.94 216 PHE A O 1
ATOM 1715 N N . ASP A 1 217 ? -5.77 -1.526 -7.344 1 86.75 217 ASP A N 1
ATOM 1716 C CA . ASP A 1 217 ? -7.191 -1.432 -7.031 1 86.75 217 ASP A CA 1
ATOM 1717 C C . ASP A 1 217 ? -7.664 0.021 -7.047 1 86.75 217 ASP A C 1
ATOM 1719 O O . ASP A 1 217 ? -8.688 0.34 -7.645 1 86.75 217 ASP A O 1
ATOM 1723 N N . GLU A 1 218 ? -6.918 0.893 -6.441 1 86.25 218 GLU A N 1
ATOM 1724 C CA . GLU A 1 218 ? -7.359 2.283 -6.375 1 86.25 218 GLU A CA 1
ATOM 1725 C C . GLU A 1 218 ? -7.293 2.947 -7.746 1 86.25 218 GLU A C 1
ATOM 1727 O O . GLU A 1 218 ? -8.156 3.762 -8.094 1 86.25 218 GLU A O 1
ATOM 1732 N N . LEU A 1 219 ? -6.352 2.625 -8.5 1 84.94 219 LEU A N 1
ATOM 1733 C CA . LEU A 1 219 ? -6.238 3.191 -9.836 1 84.94 219 LEU A CA 1
ATOM 1734 C C . LEU A 1 219 ? -7.352 2.672 -10.742 1 84.94 219 LEU A C 1
ATOM 1736 O O . LEU A 1 219 ? -7.875 3.412 -11.578 1 84.94 219 LEU A O 1
ATOM 1740 N N . LEU A 1 220 ? -7.676 1.517 -10.508 1 81.75 220 LEU A N 1
ATOM 1741 C CA . LEU A 1 220 ? -8.781 0.954 -11.273 1 81.75 220 LEU A CA 1
ATOM 1742 C C . LEU A 1 220 ? -10.109 1.598 -10.867 1 81.75 220 LEU A C 1
ATOM 1744 O O . LEU A 1 220 ? -10.961 1.867 -11.719 1 81.75 220 LEU A O 1
ATOM 1748 N N . THR A 1 221 ? -10.25 1.779 -9.609 1 79.62 221 THR A N 1
ATOM 1749 C CA . THR A 1 221 ? -11.438 2.471 -9.125 1 79.62 221 THR A CA 1
ATOM 1750 C C . THR A 1 221 ? -11.516 3.881 -9.695 1 79.62 221 THR A C 1
ATOM 1752 O O . THR A 1 221 ? -12.594 4.344 -10.078 1 79.62 221 THR A O 1
ATOM 1755 N N . LEU A 1 222 ? -10.422 4.543 -9.828 1 81.5 222 LEU A N 1
ATOM 1756 C CA . LEU A 1 222 ? -10.352 5.875 -10.422 1 81.5 222 LEU A CA 1
ATOM 1757 C C . LEU A 1 222 ? -10.766 5.84 -11.891 1 81.5 222 LEU A C 1
ATOM 1759 O O . LEU A 1 222 ? -11.547 6.68 -12.344 1 81.5 222 LEU A O 1
ATOM 1763 N N . ALA A 1 223 ? -10.289 4.863 -12.539 1 80.5 223 ALA A N 1
ATOM 1764 C CA . ALA A 1 223 ? -10.602 4.719 -13.961 1 80.5 223 ALA A CA 1
ATOM 1765 C C . ALA A 1 223 ? -12.094 4.453 -14.164 1 80.5 223 ALA A C 1
ATOM 1767 O O . ALA A 1 223 ? -12.711 5.02 -15.07 1 80.5 223 ALA A O 1
ATOM 1768 N N . GLN A 1 224 ? -12.617 3.689 -13.281 1 77.88 224 GLN A N 1
ATOM 1769 C CA . GLN A 1 224 ? -14.031 3.359 -13.367 1 77.88 224 GLN A CA 1
ATOM 1770 C C . GLN A 1 224 ? -14.898 4.562 -13.008 1 77.88 224 GLN A C 1
ATOM 1772 O O . GLN A 1 224 ? -15.961 4.773 -13.609 1 77.88 224 GLN A O 1
ATOM 1777 N N . SER A 1 225 ? -14.5 5.25 -12.062 1 75.56 225 SER A N 1
ATOM 1778 C CA . SER A 1 225 ? -15.227 6.445 -11.648 1 75.56 225 SER A CA 1
ATOM 1779 C C . SER A 1 225 ? -15.25 7.492 -12.758 1 75.56 225 SER A C 1
ATOM 1781 O O . SER A 1 225 ? -16.234 8.227 -12.906 1 75.56 225 SER A O 1
ATOM 1783 N N . ALA A 1 226 ? -14.242 7.586 -13.5 1 76.81 226 ALA A N 1
ATOM 1784 C CA . ALA A 1 226 ? -14.148 8.547 -14.586 1 76.81 226 ALA A CA 1
ATOM 1785 C C . ALA A 1 226 ? -15.078 8.172 -15.742 1 76.81 226 ALA A C 1
ATOM 1787 O O . ALA A 1 226 ? -15.57 9.039 -16.453 1 76.81 226 ALA A O 1
ATOM 1788 N N . THR A 1 227 ? -15.32 6.914 -15.906 1 71.94 227 THR A N 1
ATOM 1789 C CA . THR A 1 227 ? -16.172 6.438 -16.984 1 71.94 227 THR A CA 1
ATOM 1790 C C . THR A 1 227 ? -17.641 6.531 -16.594 1 71.94 227 THR A C 1
ATOM 1792 O O . THR A 1 227 ? -18.516 6.625 -17.453 1 71.94 227 THR A O 1
ATOM 1795 N N . HIS A 1 228 ? -17.938 6.34 -15.328 1 62.34 228 HIS A N 1
ATOM 1796 C CA . HIS A 1 228 ? -19.328 6.391 -14.906 1 62.34 228 HIS A CA 1
ATOM 1797 C C . HIS A 1 228 ? -19.828 7.828 -14.82 1 62.34 228 HIS A C 1
ATOM 1799 O O . HIS A 1 228 ? -21.047 8.078 -14.859 1 62.34 228 HIS A O 1
ATOM 1805 N N . THR A 1 229 ? -19.062 8.82 -14.453 1 54 229 THR A N 1
ATOM 1806 C CA . THR A 1 229 ? -19.5 10.211 -14.422 1 54 229 THR A CA 1
ATOM 1807 C C . THR A 1 229 ? -19.672 10.758 -15.836 1 54 229 THR A C 1
ATOM 1809 O O . THR A 1 229 ? -20.141 11.883 -16.016 1 54 229 THR A O 1
ATOM 1812 N N . MET A 1 230 ? -19.25 10.07 -16.891 1 43.91 230 MET A N 1
ATOM 1813 C CA . MET A 1 230 ? -19.609 10.492 -18.25 1 43.91 230 MET A CA 1
ATOM 1814 C C . MET A 1 230 ? -20.938 9.852 -18.672 1 43.91 230 MET A C 1
ATOM 1816 O O . MET A 1 230 ? -21.203 8.695 -18.359 1 43.91 230 MET A O 1
ATOM 1820 N N . MET B 1 1 ? -20.297 24.609 18.625 1 74.06 1 MET B N 1
ATOM 1821 C CA . MET B 1 1 ? -19.266 24.875 17.625 1 74.06 1 MET B CA 1
ATOM 1822 C C . MET B 1 1 ? -18.781 26.312 17.703 1 74.06 1 MET B C 1
ATOM 1824 O O . MET B 1 1 ? -19.562 27.234 18 1 74.06 1 MET B O 1
ATOM 1828 N N . ASN B 1 2 ? -17.484 26.5 17.641 1 84 2 ASN B N 1
ATOM 1829 C CA . ASN B 1 2 ? -16.938 27.859 17.703 1 84 2 ASN B CA 1
ATOM 1830 C C . ASN B 1 2 ? -17.203 28.641 16.422 1 84 2 ASN B C 1
ATOM 1832 O O . ASN B 1 2 ? -17.562 28.047 15.398 1 84 2 ASN B O 1
ATOM 1836 N N . ASP B 1 3 ? -17.141 29.938 16.547 1 86.69 3 ASP B N 1
ATOM 1837 C CA . ASP B 1 3 ? -17.5 30.844 15.461 1 86.69 3 ASP B CA 1
ATOM 1838 C C . ASP B 1 3 ? -16.609 30.625 14.242 1 86.69 3 ASP B C 1
ATOM 1840 O O . ASP B 1 3 ? -17.062 30.719 13.102 1 86.69 3 ASP B O 1
ATOM 1844 N N . PHE B 1 4 ? -15.438 30.344 14.438 1 89.88 4 PHE B N 1
ATOM 1845 C CA . PHE B 1 4 ? -14.484 30.125 13.352 1 89.88 4 PHE B CA 1
ATOM 1846 C C . PHE B 1 4 ? -14.898 28.922 12.5 1 89.88 4 PHE B C 1
ATOM 1848 O O . PHE B 1 4 ? -15 29.031 11.281 1 89.88 4 PHE B O 1
ATOM 1855 N N . ASP B 1 5 ? -15.117 27.797 13.125 1 93.06 5 ASP B N 1
ATOM 1856 C CA . ASP B 1 5 ? -15.555 26.578 12.43 1 93.06 5 ASP B CA 1
ATOM 1857 C C . ASP B 1 5 ? -16.859 26.828 11.68 1 93.06 5 ASP B C 1
ATOM 1859 O O . ASP B 1 5 ? -17 26.422 10.523 1 93.06 5 ASP B O 1
ATOM 1863 N N . THR B 1 6 ? -17.766 27.484 12.344 1 87.19 6 THR B N 1
ATOM 1864 C CA . THR B 1 6 ? -19.078 27.734 11.75 1 87.19 6 THR B CA 1
ATOM 1865 C C . THR B 1 6 ? -18.953 28.594 10.492 1 87.19 6 THR B C 1
ATOM 1867 O O . THR B 1 6 ? -19.562 28.281 9.469 1 87.19 6 THR B O 1
ATOM 1870 N N . THR B 1 7 ? -18.156 29.625 10.594 1 88.94 7 THR B N 1
ATOM 1871 C CA . THR B 1 7 ? -18 30.547 9.477 1 88.94 7 THR B CA 1
ATOM 1872 C C . THR B 1 7 ? -17.391 29.844 8.266 1 88.94 7 THR B C 1
ATOM 1874 O O . THR B 1 7 ? -17.906 29.953 7.152 1 88.94 7 THR B O 1
ATOM 1877 N N . ILE B 1 8 ? -16.391 29.109 8.523 1 89.62 8 ILE B N 1
ATOM 1878 C CA . ILE B 1 8 ? -15.688 28.453 7.422 1 89.62 8 ILE B CA 1
ATOM 1879 C C . ILE B 1 8 ? -16.547 27.328 6.844 1 89.62 8 ILE B C 1
ATOM 1881 O O . ILE B 1 8 ? -16.641 27.188 5.625 1 89.62 8 ILE B O 1
ATOM 1885 N N . GLN B 1 9 ? -17.141 26.609 7.695 1 88.69 9 GLN B N 1
ATOM 1886 C CA . GLN B 1 9 ? -17.984 25.516 7.223 1 88.69 9 GLN B CA 1
ATOM 1887 C C . GLN B 1 9 ? -19.156 26.047 6.402 1 88.69 9 GLN B C 1
ATOM 1889 O O . GLN B 1 9 ? -19.547 25.453 5.398 1 88.69 9 GLN B O 1
ATOM 1894 N N . THR B 1 10 ? -19.75 27.094 6.914 1 85.88 10 THR B N 1
ATOM 1895 C CA . THR B 1 10 ? -20.844 27.719 6.18 1 85.88 10 THR B CA 1
ATOM 1896 C C . THR B 1 10 ? -20.375 28.172 4.801 1 85.88 10 THR B C 1
ATOM 1898 O O . THR B 1 10 ? -21.062 27.953 3.801 1 85.88 10 THR B O 1
ATOM 1901 N N . PHE B 1 11 ? -19.266 28.781 4.797 1 88.81 11 PHE B N 1
ATOM 1902 C CA . PHE B 1 11 ? -18.688 29.219 3.531 1 88.81 11 PHE B CA 1
ATOM 1903 C C . PHE B 1 11 ? -18.484 28.031 2.592 1 88.81 11 PHE B C 1
ATOM 1905 O O . PHE B 1 11 ? -18.875 28.094 1.425 1 88.81 11 PHE B O 1
ATOM 1912 N N . LEU B 1 12 ? -17.906 26.969 3.016 1 87.06 12 LEU B N 1
ATOM 1913 C CA . LEU B 1 12 ? -17.578 25.797 2.203 1 87.06 12 LEU B CA 1
ATOM 1914 C C . LEU B 1 12 ? -18.844 25.125 1.688 1 87.06 12 LEU B C 1
ATOM 1916 O O . LEU B 1 12 ? -18.875 24.641 0.557 1 87.06 12 LEU B O 1
ATOM 1920 N N . THR B 1 13 ? -19.812 25.109 2.492 1 83.25 13 THR B N 1
ATOM 1921 C CA . THR B 1 13 ? -21.047 24.438 2.105 1 83.25 13 THR B CA 1
ATOM 1922 C C . THR B 1 13 ? -21.828 25.281 1.106 1 83.25 13 THR B C 1
ATOM 1924 O O . THR B 1 13 ? -22.734 24.781 0.44 1 83.25 13 THR B O 1
ATOM 1927 N N . HIS B 1 14 ? -21.484 26.531 1.051 1 85.5 14 HIS B N 1
ATOM 1928 C CA . HIS B 1 14 ? -22.125 27.391 0.081 1 85.5 14 HIS B CA 1
ATOM 1929 C C . HIS B 1 14 ? -21.516 27.234 -1.304 1 85.5 14 HIS B C 1
ATOM 1931 O O . HIS B 1 14 ? -22.109 27.641 -2.305 1 85.5 14 HIS B O 1
ATOM 1937 N N . ILE B 1 15 ? -20.391 26.734 -1.266 1 83.88 15 ILE B N 1
ATOM 1938 C CA . ILE B 1 15 ? -19.781 26.422 -2.555 1 83.88 15 ILE B CA 1
ATOM 1939 C C . ILE B 1 15 ? 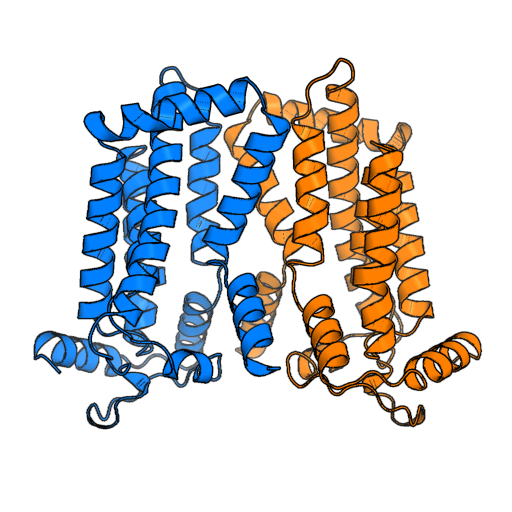-20.469 25.203 -3.158 1 83.88 15 ILE B C 1
ATOM 1941 O O . ILE B 1 15 ? -20.469 24.109 -2.564 1 83.88 15 ILE B O 1
ATOM 1945 N N . THR B 1 16 ? -21.203 25.375 -4.215 1 78.81 16 THR B N 1
ATOM 1946 C CA . THR B 1 16 ? -21.922 24.266 -4.852 1 78.81 16 THR B CA 1
ATOM 1947 C C . THR B 1 16 ? -21.203 23.828 -6.125 1 78.81 16 THR B C 1
ATOM 1949 O O . THR B 1 16 ? -21.125 24.594 -7.094 1 78.81 16 THR B O 1
ATOM 1952 N N . PHE B 1 17 ? -20.609 22.75 -5.953 1 85.31 17 PHE B N 1
ATOM 1953 C CA . PHE B 1 17 ? -20.016 22.141 -7.145 1 85.31 17 PHE B CA 1
ATOM 1954 C C . PHE B 1 17 ? -21 21.172 -7.793 1 85.31 17 PHE B C 1
ATOM 1956 O O . PHE B 1 17 ? -21.969 20.734 -7.16 1 85.31 17 PHE B O 1
ATOM 1963 N N . GLY B 1 18 ? -20.844 21 -9.047 1 86.06 18 GLY B N 1
ATOM 1964 C CA . GLY B 1 18 ? -21.641 19.984 -9.727 1 86.06 18 GLY B CA 1
ATOM 1965 C C . GLY B 1 18 ? -21.328 18.578 -9.266 1 86.06 18 GLY B C 1
ATOM 1966 O O . GLY B 1 18 ? -20.438 18.375 -8.445 1 86.06 18 GLY B O 1
ATOM 1967 N N . PRO B 1 19 ? -22.125 17.688 -9.734 1 84.38 19 PRO B N 1
ATOM 1968 C CA . PRO B 1 19 ? -21.969 16.297 -9.305 1 84.38 19 PRO B CA 1
ATOM 1969 C C . PRO B 1 19 ? -20.594 15.719 -9.648 1 84.38 19 PRO B C 1
ATOM 1971 O O . PRO B 1 19 ? -20.047 14.938 -8.875 1 84.38 19 PRO B O 1
ATOM 1974 N N . LEU B 1 20 ? -20.109 16.141 -10.742 1 85.62 20 LEU B N 1
ATOM 1975 C CA . LEU B 1 20 ? -18.812 15.617 -11.172 1 85.62 20 LEU B CA 1
ATOM 1976 C C . LEU B 1 20 ? -17.703 16.094 -10.242 1 85.62 20 LEU B C 1
ATOM 1978 O O . LEU B 1 20 ? -16.844 15.312 -9.82 1 85.62 20 LEU B O 1
ATOM 1982 N N . MET B 1 21 ? -17.672 17.281 -9.984 1 88.19 21 MET B N 1
ATOM 1983 C CA . MET B 1 21 ? -16.656 17.859 -9.117 1 88.19 21 MET B CA 1
ATOM 1984 C C . MET B 1 21 ? -16.781 17.312 -7.699 1 88.19 21 MET B C 1
ATOM 1986 O O . MET B 1 21 ? -15.773 17 -7.055 1 88.19 21 MET B O 1
ATOM 1990 N N . ASN B 1 22 ? -17.938 17.172 -7.258 1 88.12 22 ASN B N 1
ATOM 1991 C CA . ASN B 1 22 ? -18.156 16.578 -5.941 1 88.12 22 ASN B CA 1
ATOM 1992 C C . ASN B 1 22 ? -17.641 15.148 -5.875 1 88.12 22 ASN B C 1
ATOM 1994 O O . ASN B 1 22 ? -17.062 14.734 -4.871 1 88.12 22 ASN B O 1
ATOM 1998 N N . HIS B 1 23 ? -17.906 14.531 -6.93 1 86.75 23 HIS B N 1
ATOM 1999 C CA . HIS B 1 23 ? -17.406 13.164 -7 1 86.75 23 HIS B CA 1
ATOM 2000 C C . HIS B 1 23 ? -15.875 13.133 -6.984 1 86.75 23 HIS B C 1
ATOM 2002 O O . HIS B 1 23 ? -15.273 12.328 -6.27 1 86.75 23 HIS B O 1
ATOM 2008 N N . ALA B 1 24 ? -15.312 13.992 -7.715 1 87.5 24 ALA B N 1
ATOM 2009 C CA . ALA B 1 24 ? -13.859 14.07 -7.762 1 87.5 24 ALA B CA 1
ATOM 2010 C C . ALA B 1 24 ? -13.281 14.359 -6.379 1 87.5 24 ALA B C 1
ATOM 2012 O O . ALA B 1 24 ? -12.297 13.734 -5.969 1 87.5 24 ALA B O 1
ATOM 2013 N N . ILE B 1 25 ? -13.867 15.234 -5.711 1 89.5 25 ILE B N 1
ATOM 2014 C CA . ILE B 1 25 ? -13.398 15.609 -4.379 1 89.5 25 ILE B CA 1
ATOM 2015 C C . ILE B 1 25 ? -13.523 14.414 -3.436 1 89.5 25 ILE B C 1
ATOM 2017 O O . ILE B 1 25 ? -12.617 14.148 -2.639 1 89.5 25 ILE B O 1
ATOM 2021 N N . ARG B 1 26 ? -14.531 13.648 -3.568 1 88.38 26 ARG B N 1
ATOM 2022 C CA . ARG B 1 26 ? -14.727 12.453 -2.75 1 88.38 26 ARG B CA 1
ATOM 2023 C C . ARG B 1 26 ? -13.656 11.414 -3.037 1 88.38 26 ARG B C 1
ATOM 2025 O O . ARG B 1 26 ? -13.125 10.789 -2.115 1 88.38 26 ARG B O 1
ATOM 2032 N N . VAL B 1 27 ? -13.375 11.312 -4.281 1 86.38 27 VAL B N 1
ATOM 2033 C CA . VAL B 1 27 ? -12.383 10.328 -4.699 1 86.38 27 VAL B CA 1
ATOM 2034 C C . VAL B 1 27 ? -11 10.734 -4.18 1 86.38 27 VAL B C 1
ATOM 2036 O O . VAL B 1 27 ? -10.273 9.906 -3.621 1 86.38 27 VAL B O 1
ATOM 2039 N N . VAL B 1 28 ? -10.703 11.93 -4.285 1 88.06 28 VAL B N 1
ATOM 2040 C CA . VAL B 1 28 ? -9.43 12.453 -3.816 1 88.06 28 VAL B CA 1
ATOM 2041 C C . VAL B 1 28 ? -9.32 12.273 -2.303 1 88.06 28 VAL B C 1
ATOM 2043 O O . VAL B 1 28 ? -8.281 11.836 -1.795 1 88.06 28 VAL B O 1
ATOM 2046 N N . ALA B 1 29 ? -10.328 12.477 -1.633 1 87.69 29 ALA B N 1
ATOM 2047 C CA . ALA B 1 29 ? -10.328 12.398 -0.174 1 87.69 29 ALA B CA 1
ATOM 2048 C C . ALA B 1 29 ? -10.258 10.945 0.298 1 87.69 29 ALA B C 1
ATOM 2050 O O . ALA B 1 29 ? -9.719 10.664 1.368 1 87.69 29 ALA B O 1
ATOM 2051 N N . GLY B 1 30 ? -10.766 10.102 -0.514 1 86.25 30 GLY B N 1
ATOM 2052 C CA . GLY B 1 30 ? -10.945 8.734 -0.062 1 86.25 30 GLY B CA 1
ATOM 2053 C C . GLY B 1 30 ? -9.773 7.836 -0.392 1 86.25 30 GLY B C 1
ATOM 2054 O O . GLY B 1 30 ? -9.461 6.91 0.361 1 86.25 30 GLY B O 1
ATOM 2055 N N . LEU B 1 31 ? -9.07 8.133 -1.392 1 87.5 31 LEU B N 1
ATOM 2056 C CA . LEU B 1 31 ? -8.062 7.199 -1.891 1 87.5 31 LEU B CA 1
ATOM 2057 C C . LEU B 1 31 ? -6.688 7.539 -1.335 1 87.5 31 LEU B C 1
ATOM 2059 O O . LEU B 1 31 ? -6.328 8.711 -1.224 1 87.5 31 LEU B O 1
ATOM 2063 N N . TYR B 1 32 ? -5.848 6.441 -1.018 1 86.69 32 TYR B N 1
ATOM 2064 C CA . TYR B 1 32 ? -4.465 6.594 -0.58 1 86.69 32 TYR B CA 1
ATOM 2065 C C . TYR B 1 32 ? -3.605 7.191 -1.687 1 86.69 32 TYR B C 1
ATOM 2067 O O . TYR B 1 32 ? -2.604 7.855 -1.411 1 86.69 32 TYR B O 1
ATOM 2075 N N . THR B 1 33 ? -4.031 6.977 -2.887 1 81.75 33 THR B N 1
ATOM 2076 C CA . THR B 1 33 ? -3.32 7.398 -4.09 1 81.75 33 THR B CA 1
ATOM 2077 C C . THR B 1 33 ? -3.025 8.898 -4.047 1 81.75 33 THR B C 1
ATOM 2079 O O . THR B 1 33 ? -1.94 9.336 -4.438 1 81.75 33 THR B O 1
ATOM 2082 N N . PHE B 1 34 ? -3.902 9.57 -3.428 1 85.31 34 PHE B N 1
ATOM 2083 C CA . PHE B 1 34 ? -3.756 11.016 -3.482 1 85.31 34 PHE B CA 1
ATOM 2084 C C . PHE B 1 34 ? -3.215 11.562 -2.166 1 85.31 34 PHE B C 1
ATOM 2086 O O . PHE B 1 34 ? -3.248 12.766 -1.923 1 85.31 34 PHE B O 1
ATOM 2093 N N . LYS B 1 35 ? -2.785 10.695 -1.321 1 92.5 35 LYS B N 1
ATOM 2094 C CA . LYS B 1 35 ? -2.164 11.102 -0.064 1 92.5 35 LYS B CA 1
ATOM 2095 C C . LYS B 1 35 ? -0.746 10.547 0.051 1 92.5 35 LYS B C 1
ATOM 2097 O O . LYS B 1 35 ? 0.19 11.094 -0.535 1 92.5 35 LYS B O 1
ATOM 2102 N N . GLY B 1 36 ? -0.632 9.469 0.625 1 90.81 36 GLY B N 1
ATOM 2103 C CA . GLY B 1 36 ? 0.671 8.891 0.915 1 90.81 36 GLY B CA 1
ATOM 2104 C C . GLY B 1 36 ? 1.404 8.422 -0.327 1 90.81 36 GLY B C 1
ATOM 2105 O O . GLY B 1 36 ? 2.637 8.43 -0.367 1 90.81 36 GLY B O 1
ATOM 2106 N N . PHE B 1 37 ? 0.666 8.008 -1.322 1 91.44 37 PHE B N 1
ATOM 2107 C CA . PHE B 1 37 ? 1.275 7.477 -2.533 1 91.44 37 PHE B CA 1
ATOM 2108 C C . PHE B 1 37 ? 1.979 8.578 -3.318 1 91.44 37 PHE B C 1
ATOM 2110 O O . PHE B 1 37 ? 2.811 8.297 -4.184 1 91.44 37 PHE B O 1
ATOM 2117 N N . VAL B 1 38 ? 1.72 9.836 -2.957 1 94.12 38 VAL B N 1
ATOM 2118 C CA . VAL B 1 38 ? 2.396 10.961 -3.588 1 94.12 38 VAL B CA 1
ATOM 2119 C C . VAL B 1 38 ? 3.578 11.406 -2.727 1 94.12 38 VAL B C 1
ATOM 2121 O O . VAL B 1 38 ? 4.691 11.578 -3.232 1 94.12 38 VAL B O 1
ATOM 2124 N N . LEU B 1 39 ? 3.434 11.469 -1.508 1 97.5 39 LEU B N 1
ATOM 2125 C CA . LEU B 1 39 ? 4.414 12.117 -0.64 1 97.5 39 LEU B CA 1
ATOM 2126 C C . LEU B 1 39 ? 5.523 11.141 -0.255 1 97.5 39 LEU B C 1
ATOM 2128 O O . LEU B 1 39 ? 6.695 11.516 -0.221 1 97.5 39 LEU B O 1
ATOM 2132 N N . ILE B 1 40 ? 5.211 9.898 -0.02 1 98.12 40 ILE B N 1
ATOM 2133 C CA . ILE B 1 40 ? 6.184 8.93 0.47 1 98.12 40 ILE B CA 1
ATOM 2134 C C . ILE B 1 40 ? 7.211 8.633 -0.622 1 98.12 40 ILE B C 1
ATOM 2136 O O . ILE B 1 40 ? 8.406 8.531 -0.347 1 98.12 40 ILE B O 1
ATOM 2140 N N . PRO B 1 41 ? 6.797 8.555 -1.924 1 97.62 41 PRO B N 1
ATOM 2141 C CA . PRO B 1 41 ? 7.793 8.344 -2.977 1 97.62 41 PRO B CA 1
ATOM 2142 C C . PRO B 1 41 ? 8.805 9.484 -3.07 1 97.62 41 PRO B C 1
ATOM 2144 O O . PRO B 1 41 ? 9.945 9.273 -3.486 1 97.62 41 PRO B O 1
ATOM 2147 N N . VAL B 1 42 ? 8.375 10.68 -2.711 1 97.88 42 VAL B N 1
ATOM 2148 C CA . VAL B 1 42 ? 9.32 11.789 -2.68 1 97.88 42 VAL B CA 1
ATOM 2149 C C . VAL B 1 42 ? 10.438 11.492 -1.68 1 97.88 42 VAL B C 1
ATOM 2151 O O . VAL B 1 42 ? 11.609 11.758 -1.952 1 97.88 42 VAL B O 1
ATOM 2154 N N . LEU B 1 43 ? 10.086 10.922 -0.531 1 98.19 43 LEU B N 1
ATOM 2155 C CA . LEU B 1 43 ? 11.086 10.57 0.471 1 98.19 43 LEU B CA 1
ATOM 2156 C C . LEU B 1 43 ? 11.992 9.453 -0.035 1 98.19 43 LEU B C 1
ATOM 2158 O O . LEU B 1 43 ? 13.195 9.445 0.25 1 98.19 43 LEU B O 1
ATOM 2162 N N . CYS B 1 44 ? 11.375 8.523 -0.779 1 97.56 44 CYS B N 1
ATOM 2163 C CA . CYS B 1 44 ? 12.18 7.48 -1.401 1 97.56 44 CYS B CA 1
ATOM 2164 C C . CYS B 1 44 ? 13.203 8.078 -2.361 1 97.56 44 CYS B C 1
ATOM 2166 O O . CYS B 1 44 ? 14.367 7.688 -2.359 1 97.56 44 CYS B O 1
ATOM 2168 N N . TRP B 1 45 ? 12.734 9.039 -3.105 1 97.62 45 TRP B N 1
ATOM 2169 C CA . TRP B 1 45 ? 13.617 9.727 -4.047 1 97.62 45 TRP B CA 1
ATOM 2170 C C . TRP B 1 45 ? 14.758 10.422 -3.316 1 97.62 45 TRP B C 1
ATOM 2172 O O . TRP B 1 45 ? 15.922 10.281 -3.693 1 97.62 45 TRP B O 1
ATOM 2182 N N . LEU B 1 46 ? 14.453 11.094 -2.283 1 97.69 46 LEU B N 1
ATOM 2183 C CA . LEU B 1 46 ? 15.445 11.836 -1.518 1 97.69 46 LEU B CA 1
ATOM 2184 C C . LEU B 1 46 ? 16.438 10.891 -0.843 1 97.69 46 LEU B C 1
ATOM 2186 O O . LEU B 1 46 ? 17.609 11.219 -0.693 1 97.69 46 LEU B O 1
ATOM 2190 N N . TRP B 1 47 ? 15.977 9.75 -0.428 1 97.81 47 TRP B N 1
ATOM 2191 C CA . TRP B 1 47 ? 16.812 8.75 0.22 1 97.81 47 TRP B CA 1
ATOM 2192 C C . TRP B 1 47 ? 17.906 8.266 -0.727 1 97.81 47 TRP B C 1
ATOM 2194 O O . TRP B 1 47 ? 19.062 8.086 -0.319 1 97.81 47 TRP B O 1
ATOM 2204 N N . PHE B 1 48 ? 17.547 8.078 -2.006 1 97.06 48 PHE B N 1
ATOM 2205 C CA . PHE B 1 48 ? 18.484 7.434 -2.93 1 97.06 48 PHE B CA 1
ATOM 2206 C C . PHE B 1 48 ? 19.156 8.469 -3.816 1 97.06 48 PHE B C 1
ATOM 2208 O O . PHE B 1 48 ? 19.938 8.117 -4.707 1 97.06 48 PHE B O 1
ATOM 2215 N N . GLN B 1 49 ? 18.859 9.711 -3.596 1 95.31 49 GLN B N 1
ATOM 2216 C CA . GLN B 1 49 ? 19.516 10.781 -4.344 1 95.31 49 GLN B CA 1
ATOM 2217 C C . GLN B 1 49 ? 21 10.867 -3.992 1 95.31 49 GLN B C 1
ATOM 2219 O O . GLN B 1 49 ? 21.359 11.016 -2.82 1 95.31 49 GLN B O 1
ATOM 2224 N N . PRO B 1 50 ? 21.812 10.742 -5.016 1 92.5 50 PRO B N 1
ATOM 2225 C CA . PRO B 1 50 ? 23.25 10.875 -4.738 1 92.5 50 PRO B CA 1
ATOM 2226 C C . PRO B 1 50 ? 23.656 12.312 -4.426 1 92.5 50 PRO B C 1
ATOM 2228 O O . PRO B 1 50 ? 22.922 13.25 -4.73 1 92.5 50 PRO B O 1
ATOM 2231 N N . GLY B 1 51 ? 24.75 12.469 -3.641 1 90.62 51 GLY B N 1
ATOM 2232 C CA . GLY B 1 51 ? 25.281 13.797 -3.348 1 90.62 51 GLY B CA 1
ATOM 2233 C C . GLY B 1 51 ? 26.219 13.82 -2.15 1 90.62 51 GLY B C 1
ATOM 2234 O O . GLY B 1 51 ? 26.328 12.828 -1.427 1 90.62 51 GLY B O 1
ATOM 2235 N N . PRO B 1 52 ? 26.875 14.875 -1.982 1 90.5 52 PRO B N 1
ATOM 2236 C CA . PRO B 1 52 ? 27.875 14.992 -0.911 1 90.5 52 PRO B CA 1
ATOM 2237 C C . PRO B 1 52 ? 27.234 14.969 0.48 1 90.5 52 PRO B C 1
ATOM 2239 O O . PRO B 1 52 ? 27.891 14.555 1.446 1 90.5 52 PRO B O 1
ATOM 2242 N N . ASN B 1 53 ? 26.047 15.391 0.667 1 92.69 53 ASN B N 1
ATOM 2243 C CA . ASN B 1 53 ? 25.359 15.43 1.96 1 92.69 53 ASN B CA 1
ATOM 2244 C C . ASN B 1 53 ? 24.375 14.289 2.113 1 92.69 53 ASN B C 1
ATOM 2246 O O . ASN B 1 53 ? 23.344 14.438 2.77 1 92.69 53 ASN B O 1
ATOM 2250 N N . ARG B 1 54 ? 24.656 13.227 1.503 1 94.44 54 ARG B N 1
ATOM 2251 C CA . ARG B 1 54 ? 23.734 12.102 1.427 1 94.44 54 ARG B CA 1
ATOM 2252 C C . ARG B 1 54 ? 23.422 11.547 2.814 1 94.44 54 ARG B C 1
ATOM 2254 O O . ARG B 1 54 ? 22.281 11.227 3.119 1 94.44 54 ARG B O 1
ATOM 2261 N N . GLU B 1 55 ? 24.422 11.422 3.652 1 95.38 55 GLU B N 1
ATOM 2262 C CA . GLU B 1 55 ? 24.219 10.852 4.98 1 95.38 55 GLU B CA 1
ATOM 2263 C C . GLU B 1 55 ? 23.297 11.727 5.824 1 95.38 55 GLU B C 1
ATOM 2265 O O . GLU B 1 55 ? 22.375 11.234 6.461 1 95.38 55 GLU B O 1
ATOM 2270 N N . ARG B 1 56 ? 23.562 13 5.816 1 95.88 56 ARG B N 1
ATOM 2271 C CA . ARG B 1 56 ? 22.719 13.93 6.547 1 95.88 56 ARG B CA 1
ATOM 2272 C C . ARG B 1 56 ? 21.281 13.922 6 1 95.88 56 ARG B C 1
ATOM 2274 O O . ARG B 1 56 ? 20.328 13.969 6.766 1 95.88 56 ARG B O 1
ATOM 2281 N N . GLN B 1 57 ? 21.172 13.914 4.734 1 97.62 57 GLN B N 1
ATOM 2282 C CA . GLN B 1 57 ? 19.859 13.852 4.082 1 97.62 57 GLN B CA 1
ATOM 2283 C C . GLN B 1 57 ? 19.109 12.586 4.492 1 97.62 57 GLN B C 1
ATOM 2285 O O . GLN B 1 57 ? 17.906 12.633 4.781 1 97.62 57 GLN B O 1
ATOM 2290 N N . ARG B 1 58 ? 19.797 11.492 4.523 1 98.31 58 ARG B N 1
ATOM 2291 C CA . ARG B 1 58 ? 19.172 10.234 4.922 1 98.31 58 ARG B CA 1
ATOM 2292 C C . ARG B 1 58 ? 18.734 10.281 6.383 1 98.31 58 ARG B C 1
ATOM 2294 O O . ARG B 1 58 ? 17.688 9.734 6.738 1 98.31 58 ARG B O 1
ATOM 2301 N N . GLU B 1 59 ? 19.562 10.914 7.219 1 98.5 59 GLU B N 1
ATOM 2302 C CA . GLU B 1 59 ? 19.141 11.094 8.609 1 98.5 59 GLU B CA 1
ATOM 2303 C C . GLU B 1 59 ? 17.844 11.891 8.695 1 98.5 59 GLU B C 1
ATOM 2305 O O . GLU B 1 59 ? 16.969 11.578 9.508 1 98.5 59 GLU B O 1
ATOM 2310 N N . GLN B 1 60 ? 17.75 12.891 7.902 1 98.5 60 GLN B N 1
ATOM 2311 C CA . GLN B 1 60 ? 16.562 13.727 7.887 1 98.5 60 GLN B CA 1
ATOM 2312 C C . GLN B 1 60 ? 15.344 12.938 7.398 1 98.5 60 GLN B C 1
ATOM 2314 O O . GLN B 1 60 ? 14.234 13.125 7.895 1 98.5 60 GLN B O 1
ATOM 2319 N N . VAL B 1 61 ? 15.57 12.062 6.402 1 98.75 61 VAL B N 1
ATOM 2320 C CA . VAL B 1 61 ? 14.484 11.219 5.918 1 98.75 61 VAL B CA 1
ATOM 2321 C C . VAL B 1 61 ? 14.016 10.273 7.027 1 98.75 61 VAL B C 1
ATOM 2323 O O . VAL B 1 61 ? 12.82 10.102 7.242 1 98.75 61 VAL B O 1
ATOM 2326 N N . VAL B 1 62 ? 14.953 9.68 7.77 1 98.69 62 VAL B N 1
ATOM 2327 C CA . VAL B 1 62 ? 14.633 8.805 8.891 1 98.69 62 VAL B CA 1
ATOM 2328 C C . VAL B 1 62 ? 13.805 9.57 9.922 1 98.69 62 VAL B C 1
ATOM 2330 O O . VAL B 1 62 ? 12.766 9.086 10.383 1 98.69 62 VAL B O 1
ATOM 2333 N N . ALA B 1 63 ? 14.234 10.742 10.234 1 98.81 63 ALA B N 1
ATOM 2334 C CA . ALA B 1 63 ? 13.531 11.57 11.211 1 98.81 63 ALA B CA 1
ATOM 2335 C C . ALA B 1 63 ? 12.133 11.938 10.711 1 98.81 63 ALA B C 1
ATOM 2337 O O . ALA B 1 63 ? 11.188 12.016 11.492 1 98.81 63 ALA B O 1
ATOM 2338 N N . THR B 1 64 ? 12.016 12.211 9.445 1 98.81 64 THR B N 1
ATOM 2339 C CA . THR B 1 64 ? 10.734 12.562 8.844 1 98.81 64 THR B CA 1
ATOM 2340 C C . THR B 1 64 ? 9.758 11.391 8.93 1 98.81 64 THR B C 1
ATOM 2342 O O . THR B 1 64 ? 8.609 11.562 9.344 1 98.81 64 THR B O 1
ATOM 2345 N N . ILE B 1 65 ? 10.234 10.211 8.578 1 98.62 65 ILE B N 1
ATOM 2346 C CA . ILE B 1 65 ? 9.406 9.016 8.664 1 98.62 65 ILE B CA 1
ATOM 2347 C C . ILE B 1 65 ? 9 8.773 10.117 1 98.62 65 ILE B C 1
ATOM 2349 O O . ILE B 1 65 ? 7.836 8.484 10.398 1 98.62 65 ILE B O 1
ATOM 2353 N N . ALA B 1 66 ? 9.914 8.906 11 1 98.62 66 ALA B N 1
ATOM 2354 C CA . ALA B 1 66 ? 9.625 8.766 12.422 1 98.62 66 ALA B CA 1
ATOM 2355 C C . ALA B 1 66 ? 8.562 9.766 12.867 1 98.62 66 ALA B C 1
ATOM 2357 O O . ALA B 1 66 ? 7.66 9.414 13.633 1 98.62 66 ALA B O 1
ATOM 2358 N N . SER B 1 67 ? 8.719 11 12.414 1 98.69 67 SER B N 1
ATOM 2359 C CA . SER B 1 67 ? 7.746 12.023 12.781 1 98.69 67 SER B CA 1
ATOM 2360 C C . SER B 1 67 ? 6.348 11.664 12.289 1 98.69 67 SER B C 1
ATOM 2362 O O . SER B 1 67 ? 5.359 11.914 12.977 1 98.69 67 SER B O 1
ATOM 2364 N N . GLY B 1 68 ? 6.258 11.156 11.047 1 98.31 68 GLY B N 1
ATOM 2365 C CA . GLY B 1 68 ? 4.973 10.703 10.539 1 98.31 68 GLY B CA 1
ATOM 2366 C C . GLY B 1 68 ? 4.352 9.602 11.375 1 98.31 68 GLY B C 1
ATOM 2367 O O . GLY B 1 68 ? 3.162 9.648 11.695 1 98.31 68 GLY B O 1
ATOM 2368 N N . LEU B 1 69 ? 5.152 8.602 11.773 1 98 69 LEU B N 1
ATOM 2369 C CA . LEU B 1 69 ? 4.688 7.477 12.578 1 98 69 LEU B CA 1
ATOM 2370 C C . LEU B 1 69 ? 4.207 7.953 13.945 1 98 69 LEU B C 1
ATOM 2372 O O . LEU B 1 69 ? 3.127 7.562 14.398 1 98 69 LEU B O 1
ATOM 2376 N N . ILE B 1 70 ? 4.969 8.758 14.508 1 98.38 70 ILE B N 1
ATOM 2377 C CA . ILE B 1 70 ? 4.637 9.281 15.836 1 98.38 70 ILE B CA 1
ATOM 2378 C C . ILE B 1 70 ? 3.406 10.18 15.742 1 98.38 70 ILE B C 1
ATOM 2380 O O . ILE B 1 70 ? 2.533 10.141 16.609 1 98.38 70 ILE B O 1
ATOM 2384 N N . ALA B 1 71 ? 3.365 10.992 14.703 1 98.19 71 ALA B N 1
ATOM 2385 C CA . ALA B 1 71 ? 2.209 11.852 14.484 1 98.19 71 ALA B CA 1
ATOM 2386 C C . ALA B 1 71 ? 0.926 11.039 14.367 1 98.19 71 ALA B C 1
ATOM 2388 O O . ALA B 1 71 ? -0.091 11.375 14.977 1 98.19 71 ALA B O 1
ATOM 2389 N N . LEU B 1 72 ? 0.97 10.016 13.617 1 96.69 72 LEU B N 1
ATOM 2390 C CA . LEU B 1 72 ? -0.194 9.156 13.453 1 96.69 72 LEU B CA 1
ATOM 2391 C C . LEU B 1 72 ? -0.594 8.531 14.789 1 96.69 72 LEU B C 1
ATOM 2393 O O . LEU B 1 72 ? -1.771 8.547 15.156 1 96.69 72 LEU B O 1
ATOM 2397 N N . ALA B 1 73 ? 0.353 8.023 15.508 1 96.62 73 ALA B N 1
ATOM 2398 C CA . ALA B 1 73 ? 0.098 7.387 16.797 1 96.62 73 ALA B CA 1
ATOM 2399 C C . ALA B 1 73 ? -0.49 8.383 17.797 1 96.62 73 ALA B C 1
ATOM 2401 O O . ALA B 1 73 ? -1.486 8.094 18.453 1 96.62 73 ALA B O 1
ATOM 2402 N N . ILE B 1 74 ? 0.089 9.531 17.859 1 97.06 74 ILE B N 1
ATOM 2403 C CA . ILE B 1 74 ? -0.366 10.562 18.797 1 97.06 74 ILE B CA 1
ATOM 2404 C C . ILE B 1 74 ? -1.756 11.047 18.391 1 97.06 74 ILE B C 1
ATOM 2406 O O . ILE B 1 74 ? -2.621 11.258 19.234 1 97.06 74 ILE B O 1
ATOM 2410 N N . GLY B 1 75 ? -1.942 11.273 17.109 1 95.56 75 GLY B N 1
ATOM 2411 C CA . GLY B 1 75 ? -3.254 11.688 16.641 1 95.56 75 GLY B CA 1
ATOM 2412 C C . GLY B 1 75 ? -4.359 10.727 17.031 1 95.56 75 GLY B C 1
ATOM 2413 O O . GLY B 1 75 ? -5.41 11.148 17.531 1 95.56 75 GLY B O 1
ATOM 2414 N N . ARG B 1 76 ? -4.148 9.477 16.906 1 92.75 76 ARG B N 1
ATOM 2415 C CA . ARG B 1 76 ? -5.137 8.453 17.25 1 92.75 76 ARG B CA 1
ATOM 2416 C C . ARG B 1 76 ? -5.32 8.359 18.75 1 92.75 76 ARG B C 1
ATOM 2418 O O . ARG B 1 76 ? -6.438 8.156 19.234 1 92.75 76 ARG B O 1
ATOM 2425 N N . LEU B 1 77 ? -4.219 8.508 19.453 1 95 77 LEU B N 1
ATOM 2426 C CA . LEU B 1 77 ? -4.297 8.508 20.906 1 95 77 LEU B CA 1
ATOM 2427 C C . LEU B 1 77 ? -5.117 9.688 21.406 1 95 77 LEU B C 1
ATOM 2429 O O . LEU B 1 77 ? -5.98 9.531 22.266 1 95 77 LEU B O 1
ATOM 2433 N N . LEU B 1 78 ? -4.863 10.82 20.875 1 96.12 78 LEU B N 1
ATOM 2434 C CA . LEU B 1 78 ? -5.574 12.023 21.281 1 96.12 78 LEU B CA 1
ATOM 2435 C C . LEU B 1 78 ? -7.062 11.914 20.969 1 96.12 78 LEU B C 1
ATOM 2437 O O . LEU B 1 78 ? -7.902 12.359 21.75 1 96.12 78 LEU B O 1
ATOM 2441 N N . ALA B 1 79 ? -7.371 11.344 19.859 1 92.56 79 ALA B N 1
ATOM 2442 C CA . ALA B 1 79 ? -8.773 11.148 19.484 1 92.56 79 ALA B CA 1
ATOM 2443 C C . ALA B 1 79 ? -9.484 10.258 20.5 1 92.56 79 ALA B C 1
ATOM 2445 O O . ALA B 1 79 ? -10.703 10.359 20.672 1 92.56 79 ALA B O 1
ATOM 2446 N N . GLN B 1 80 ? -8.719 9.438 21.156 1 92.12 80 GLN B N 1
ATOM 2447 C CA . GLN B 1 80 ? -9.297 8.5 22.125 1 92.12 80 GLN B CA 1
ATOM 2448 C C . GLN B 1 80 ? -9.383 9.117 23.516 1 92.12 80 GLN B C 1
ATOM 2450 O O . GLN B 1 80 ? -10.312 8.828 24.266 1 92.12 80 GLN B O 1
ATOM 2455 N N . VAL B 1 81 ? -8.508 9.984 23.844 1 95.06 81 VAL B N 1
ATOM 2456 C CA . VAL B 1 81 ? -8.391 10.422 25.234 1 95.06 81 VAL B CA 1
ATOM 2457 C C . VAL B 1 81 ? -9.062 11.781 25.406 1 95.06 81 VAL B C 1
ATOM 2459 O O . VAL B 1 81 ? -9.469 12.148 26.516 1 95.06 81 VAL B O 1
ATOM 2462 N N . LEU B 1 82 ? -9.172 12.531 24.359 1 95.56 82 LEU B N 1
ATOM 2463 C CA . LEU B 1 82 ? -9.828 13.836 24.422 1 95.56 82 LEU B CA 1
ATOM 2464 C C . LEU B 1 82 ? -11.344 13.68 24.312 1 95.56 82 LEU B C 1
ATOM 2466 O O . LEU B 1 82 ? -11.844 12.633 23.891 1 95.56 82 LEU B O 1
ATOM 2470 N N . PRO B 1 83 ? -12.125 14.742 24.781 1 94.19 83 PRO B N 1
ATOM 2471 C CA . PRO B 1 83 ? -13.586 14.664 24.656 1 94.19 83 PRO B CA 1
ATOM 2472 C C . PRO B 1 83 ? -14.039 14.398 23.234 1 94.19 83 PRO B C 1
ATOM 2474 O O . PRO B 1 83 ? -13.492 14.969 22.281 1 94.19 83 PRO B O 1
ATOM 2477 N N . PHE B 1 84 ? -14.977 13.539 23.156 1 94 84 PHE B N 1
ATOM 2478 C CA . PHE B 1 84 ? -15.492 13.117 21.859 1 94 84 PHE B CA 1
ATOM 2479 C C . PHE B 1 84 ? -16.109 14.297 21.125 1 94 84 PHE B C 1
ATOM 2481 O O . PHE B 1 84 ? -16.938 15.016 21.672 1 94 84 PHE B O 1
ATOM 2488 N N . ARG B 1 85 ? -15.695 14.43 19.938 1 93.69 85 ARG B N 1
ATOM 2489 C CA . ARG B 1 85 ? -16.234 15.469 19.062 1 93.69 85 ARG B CA 1
ATOM 2490 C C . ARG B 1 85 ? -16.891 14.867 17.828 1 93.69 85 ARG B C 1
ATOM 2492 O O . ARG B 1 85 ? -16.219 14.227 17 1 93.69 85 ARG B O 1
ATOM 2499 N N . VAL B 1 86 ? -18.172 15.18 17.703 1 91.19 86 VAL B N 1
ATOM 2500 C CA . VAL B 1 86 ? -18.922 14.664 16.562 1 91.19 86 VAL B CA 1
ATOM 2501 C C . VAL B 1 86 ? -18.484 15.359 15.281 1 91.19 86 VAL B C 1
ATOM 2503 O O . VAL B 1 86 ? -18.281 16.578 15.266 1 91.19 86 VAL B O 1
ATOM 2506 N N . ARG B 1 87 ? -18.328 14.609 14.234 1 91.81 87 ARG B N 1
ATOM 2507 C CA . ARG B 1 87 ? -17.953 15.18 12.953 1 91.81 87 ARG B CA 1
ATOM 2508 C C . ARG B 1 87 ? -19.062 16.047 12.375 1 91.81 87 ARG B C 1
ATOM 2510 O O . ARG B 1 87 ? -20.25 15.766 12.586 1 91.81 87 ARG B O 1
ATOM 2517 N N . PRO B 1 88 ? -18.688 17.078 11.609 1 90 88 PRO B N 1
ATOM 2518 C CA . PRO B 1 88 ? -19.688 18.016 11.078 1 90 88 PRO B CA 1
ATOM 2519 C C . PRO B 1 88 ? -20.781 17.312 10.281 1 90 88 PRO B C 1
ATOM 2521 O O . PRO B 1 88 ? -21.969 17.641 10.406 1 90 88 PRO B O 1
ATOM 2524 N N . ILE B 1 89 ? -20.453 16.391 9.539 1 87.25 89 ILE B N 1
ATOM 2525 C CA . ILE B 1 89 ? -21.391 15.727 8.641 1 87.25 89 ILE B CA 1
ATOM 2526 C C . ILE B 1 89 ? -22.469 15 9.453 1 87.25 89 ILE B C 1
ATOM 2528 O O . ILE B 1 89 ? -23.562 14.734 8.953 1 87.25 89 ILE B O 1
ATOM 2532 N N . TYR B 1 90 ? -22.156 14.766 10.664 1 86.06 90 TYR B N 1
ATOM 2533 C CA . TYR B 1 90 ? -23.078 14.008 11.492 1 86.06 90 TYR B CA 1
ATOM 2534 C C . TYR B 1 90 ? -23.719 14.906 12.547 1 86.06 90 TYR B C 1
ATOM 2536 O O . TYR B 1 90 ? -24.5 14.438 13.383 1 86.06 90 TYR B O 1
ATOM 2544 N N . ASN B 1 91 ? -23.359 16.125 12.523 1 85.5 91 ASN B N 1
ATOM 2545 C CA . ASN B 1 91 ? -23.891 17.062 13.5 1 85.5 91 ASN B CA 1
ATOM 2546 C C . ASN B 1 91 ? -25.188 17.688 13.016 1 85.5 91 ASN B C 1
ATOM 2548 O O . ASN B 1 91 ? -25.188 18.531 12.125 1 85.5 91 ASN B O 1
ATOM 2552 N N . PRO B 1 92 ? -26.219 17.328 13.555 1 81.75 92 PRO B N 1
ATOM 2553 C CA . PRO B 1 92 ? -27.531 17.844 13.109 1 81.75 92 PRO B CA 1
ATOM 2554 C C . PRO B 1 92 ? -27.688 19.344 13.359 1 81.75 92 PRO B C 1
ATOM 2556 O O . PRO B 1 92 ? -28.516 19.984 12.703 1 81.75 92 PRO B O 1
ATOM 2559 N N . ASP B 1 93 ? -27 19.859 14.211 1 79.31 93 ASP B N 1
ATOM 2560 C CA . ASP B 1 93 ? -27.141 21.25 14.602 1 79.31 93 ASP B CA 1
ATOM 2561 C C . ASP B 1 93 ? -26.578 22.188 13.523 1 79.31 93 ASP B C 1
ATOM 2563 O O . ASP B 1 93 ? -26.875 23.375 13.523 1 79.31 93 ASP B O 1
ATOM 2567 N N . LEU B 1 94 ? -25.766 21.641 12.656 1 79.69 94 LEU B N 1
ATOM 2568 C CA . LEU B 1 94 ? -25.109 22.5 11.672 1 79.69 94 LEU B CA 1
ATOM 2569 C C . LEU B 1 94 ? -26.031 22.797 10.5 1 79.69 94 LEU B C 1
ATOM 2571 O O . LEU B 1 94 ? -25.906 23.828 9.852 1 79.69 94 LEU B O 1
ATOM 2575 N N . HIS B 1 95 ? -27.047 22.062 10.234 1 73.75 95 HIS B N 1
ATOM 2576 C CA . HIS B 1 95 ? -28 22.234 9.133 1 73.75 95 HIS B CA 1
ATOM 2577 C C . HIS B 1 95 ? -27.266 22.531 7.82 1 73.75 95 HIS B C 1
ATOM 2579 O O . HIS B 1 95 ? -27.641 23.438 7.082 1 73.75 95 HIS B O 1
ATOM 2585 N N . LEU B 1 96 ? -26.125 21.969 7.66 1 76.12 96 LEU B N 1
ATOM 2586 C CA . LEU B 1 96 ? -25.344 22.094 6.438 1 76.12 96 LEU B CA 1
ATOM 2587 C C . LEU B 1 96 ? -25.469 20.844 5.57 1 76.12 96 LEU B C 1
ATOM 2589 O O . LEU B 1 96 ? -25.688 19.75 6.086 1 76.12 96 LEU B O 1
ATOM 2593 N N . HIS B 1 97 ? -25.422 21.109 4.199 1 75 97 HIS B N 1
ATOM 2594 C CA . HIS B 1 97 ? -25.484 20 3.264 1 75 97 HIS B CA 1
ATOM 2595 C C . HIS B 1 97 ? -24.109 19.656 2.701 1 75 97 HIS B C 1
ATOM 2597 O O . HIS B 1 97 ? -23.5 20.469 2.006 1 75 97 HIS B O 1
ATOM 2603 N N . PHE B 1 98 ? -23.688 18.531 3.139 1 80.12 98 PHE B N 1
ATOM 2604 C CA . PHE B 1 98 ? -22.406 18.047 2.613 1 80.12 98 PHE B CA 1
ATOM 2605 C C . PHE B 1 98 ? -22.641 17.078 1.462 1 80.12 98 PHE B C 1
ATOM 2607 O O . PHE B 1 98 ? -23.641 16.375 1.428 1 80.12 98 PHE B O 1
ATOM 2614 N N . PRO B 1 99 ? -21.844 17.172 0.448 1 74.81 99 PRO B N 1
ATOM 2615 C CA . PRO B 1 99 ? -21.984 16.188 -0.62 1 74.81 99 PRO B CA 1
ATOM 2616 C C . PRO B 1 99 ? -21.875 14.742 -0.108 1 74.81 99 PRO B C 1
ATOM 2618 O O . PRO B 1 99 ? -21 14.445 0.724 1 74.81 99 PRO B O 1
ATOM 2621 N N . SER B 1 100 ? -23.062 14.047 -0.013 1 61.03 100 SER B N 1
ATOM 2622 C CA . SER B 1 100 ? -23.203 12.742 0.626 1 61.03 100 SER B CA 1
ATOM 2623 C C . SER B 1 100 ? -22.125 11.781 0.169 1 61.03 100 SER B C 1
ATOM 2625 O O . SER B 1 100 ? -21.766 11.75 -1.01 1 61.03 100 SER B O 1
ATOM 2627 N N . ALA B 1 101 ? -21.297 11.461 0.989 1 56 101 ALA B N 1
ATOM 2628 C CA . ALA B 1 101 ? -20.328 10.406 0.736 1 56 101 ALA B CA 1
ATOM 2629 C C . ALA B 1 101 ? -20.953 9.031 0.913 1 56 101 ALA B C 1
ATOM 2631 O O . ALA B 1 101 ? -21.688 8.789 1.874 1 56 101 ALA B O 1
ATOM 2632 N N . GLY B 1 102 ? -21.609 8.352 -0.062 1 46.47 102 GLY B N 1
ATOM 2633 C CA . GLY B 1 102 ? -22.094 7 0.146 1 46.47 102 GLY B CA 1
ATOM 2634 C C . GLY B 1 102 ? -21.297 6.23 1.178 1 46.47 102 GLY B C 1
ATOM 2635 O O . GLY B 1 102 ? -21.781 5.25 1.745 1 46.47 102 GLY B O 1
ATOM 2636 N N . LEU B 1 103 ? -20.047 5.855 0.879 1 47.38 103 LEU B N 1
ATOM 2637 C CA . LEU B 1 103 ? -19.219 4.727 1.27 1 47.38 103 LEU B CA 1
ATOM 2638 C C . LEU B 1 103 ? -19.016 4.691 2.781 1 47.38 103 LEU B C 1
ATOM 2640 O O . LEU B 1 103 ? -19.359 3.697 3.432 1 47.38 103 LEU B O 1
ATOM 2644 N N . ARG B 1 104 ? -17.516 4.855 3.312 1 49.31 104 ARG B N 1
ATOM 2645 C CA . ARG B 1 104 ? -16.75 4.5 4.508 1 49.31 104 ARG B CA 1
ATOM 2646 C C . ARG B 1 104 ? -17.219 5.316 5.711 1 49.31 104 ARG B C 1
ATOM 2648 O O . ARG B 1 104 ? -16.547 5.332 6.746 1 49.31 104 ARG B O 1
ATOM 2655 N N . ALA B 1 105 ? -18.438 5.977 5.707 1 49.09 105 ALA B N 1
ATOM 2656 C CA . ALA B 1 105 ? -19.062 6.945 6.605 1 49.09 105 ALA B CA 1
ATOM 2657 C C . ALA B 1 105 ? -19.359 6.316 7.965 1 49.09 105 ALA B C 1
ATOM 2659 O O . ALA B 1 105 ? -19.125 6.934 9.008 1 49.09 105 ALA B O 1
ATOM 2660 N N . ALA B 1 106 ? -19.875 5.145 7.906 1 50.94 106 ALA B N 1
ATOM 2661 C CA . ALA B 1 106 ? -20.297 4.535 9.164 1 50.94 106 ALA B CA 1
ATOM 2662 C C . ALA B 1 106 ? -19.125 4.367 10.117 1 50.94 106 ALA B C 1
ATOM 2664 O O . ALA B 1 106 ? -19.266 4.578 11.328 1 50.94 106 ALA B O 1
ATOM 2665 N N . THR B 1 107 ? -17.938 4.055 9.531 1 58.06 107 THR B N 1
ATOM 2666 C CA . THR B 1 107 ? -16.812 3.816 10.422 1 58.06 107 THR B CA 1
ATOM 2667 C C . THR B 1 107 ? -16.297 5.129 11.008 1 58.06 107 THR B C 1
ATOM 2669 O O . THR B 1 107 ? -15.789 5.156 12.133 1 58.06 107 THR B O 1
ATOM 2672 N N . LEU B 1 108 ? -16.75 6.137 10.391 1 67.06 108 LEU B N 1
ATOM 2673 C CA . LEU B 1 108 ? -16.266 7.441 10.828 1 67.06 108 LEU B CA 1
ATOM 2674 C C . LEU B 1 108 ? -17.062 7.945 12.031 1 67.06 108 LEU B C 1
ATOM 2676 O O . LEU B 1 108 ? -16.562 8.75 12.812 1 67.06 108 LEU B O 1
ATOM 2680 N N . GLN B 1 109 ? -18.156 7.363 12.195 1 69.19 109 GLN B N 1
ATOM 2681 C CA . GLN B 1 109 ? -19.047 7.848 13.25 1 69.19 109 GLN B CA 1
ATOM 2682 C C . GLN B 1 109 ? -18.516 7.473 14.633 1 69.19 109 GLN B C 1
ATOM 2684 O O . GLN B 1 109 ? -18.766 8.18 15.609 1 69.19 109 GLN B O 1
ATOM 2689 N N . ALA B 1 110 ? -17.719 6.461 14.672 1 74.06 110 ALA B N 1
ATOM 2690 C CA . ALA B 1 110 ? -17.266 5.953 15.969 1 74.06 110 ALA B CA 1
ATOM 2691 C C . ALA B 1 110 ? -15.93 6.57 16.359 1 74.06 110 ALA B C 1
ATOM 2693 O O . ALA B 1 110 ? -15.43 6.32 17.469 1 74.06 110 ALA B O 1
ATOM 2694 N N . TRP B 1 111 ? -15.492 7.531 15.586 1 84.25 111 TRP B N 1
ATOM 2695 C CA . TRP B 1 111 ? -14.195 8.125 15.859 1 84.25 111 TRP B CA 1
ATOM 2696 C C . TRP B 1 111 ? -14.312 9.633 16.062 1 84.25 111 TRP B C 1
ATOM 2698 O O . TRP B 1 111 ? -15.023 10.312 15.305 1 84.25 111 TRP B O 1
ATOM 2708 N N . SER B 1 112 ? -13.625 10.039 17.141 1 92.38 112 SER B N 1
ATOM 2709 C CA . SER B 1 112 ? -13.617 11.477 17.406 1 92.38 112 SER B CA 1
ATOM 2710 C C . SER B 1 112 ? -13.008 12.25 16.234 1 92.38 112 SER B C 1
ATOM 2712 O O . SER B 1 112 ? -12.031 11.805 15.633 1 92.38 112 SER B O 1
ATOM 2714 N N . SER B 1 113 ? -13.562 13.352 16 1 93.31 113 SER B N 1
ATOM 2715 C CA . SER B 1 113 ? -13.094 14.18 14.898 1 93.31 113 SER B CA 1
ATOM 2716 C C . SER B 1 113 ? -11.797 14.906 15.258 1 93.31 113 SER B C 1
ATOM 2718 O O . SER B 1 113 ? -10.992 15.211 14.375 1 93.31 113 SER B O 1
ATOM 2720 N N . PHE B 1 114 ? -11.562 15.141 16.516 1 95.12 114 PHE B N 1
ATOM 2721 C CA . PHE B 1 114 ? -10.469 16 16.953 1 95.12 114 PHE B CA 1
ATOM 2722 C C . PHE B 1 114 ? -9.367 15.195 17.625 1 95.12 114 PHE B C 1
ATOM 2724 O O . PHE B 1 114 ? -9.648 14.359 18.484 1 95.12 114 PHE B O 1
ATOM 2731 N N . PRO B 1 115 ? -8.141 15.508 17.281 1 97 115 PRO B N 1
ATOM 2732 C CA . PRO B 1 115 ? -7.629 16.25 16.125 1 97 115 PRO B CA 1
ATOM 2733 C C . PRO B 1 115 ? -7.527 15.375 14.867 1 97 115 PRO B C 1
ATOM 2735 O O . PRO B 1 115 ? -7.641 14.148 14.953 1 97 115 PRO B O 1
ATOM 2738 N N . SER B 1 116 ? -7.43 15.992 13.711 1 96.5 116 SER B N 1
ATOM 2739 C CA . SER B 1 116 ? -7.312 15.234 12.469 1 96.5 116 SER B CA 1
ATOM 2740 C C . SER B 1 116 ? -5.996 14.477 12.406 1 96.5 116 SER B C 1
ATOM 2742 O O . SER B 1 116 ? -4.926 15.078 12.328 1 96.5 116 SER B O 1
ATOM 2744 N N . ASP B 1 117 ? -6.062 13.203 12.352 1 94.5 117 ASP B N 1
ATOM 2745 C CA . ASP B 1 117 ? -4.848 12.398 12.25 1 94.5 117 ASP B CA 1
ATOM 2746 C C . ASP B 1 117 ? -4.258 12.469 10.844 1 94.5 117 ASP B C 1
ATOM 2748 O O . ASP B 1 117 ? -3.041 12.359 10.672 1 94.5 117 ASP B O 1
ATOM 2752 N N . HIS B 1 118 ? -5.062 12.68 9.828 1 95.5 118 HIS B N 1
ATOM 2753 C CA . HIS B 1 118 ? -4.547 12.875 8.477 1 95.5 118 HIS B CA 1
ATOM 2754 C C . HIS B 1 118 ? -3.717 14.148 8.383 1 95.5 118 HIS B C 1
ATOM 2756 O O . HIS B 1 118 ? -2.609 14.133 7.84 1 95.5 118 HIS B O 1
ATOM 2762 N N . ALA B 1 119 ? -4.316 15.148 8.891 1 97.69 119 ALA B N 1
ATOM 2763 C CA . ALA B 1 119 ? -3.582 16.406 8.875 1 97.69 119 ALA B CA 1
ATOM 2764 C C . ALA B 1 119 ? -2.26 16.297 9.625 1 97.69 119 ALA B C 1
ATOM 2766 O O . ALA B 1 119 ? -1.225 16.766 9.156 1 97.69 119 ALA B O 1
ATOM 2767 N N . MET B 1 120 ? -2.324 15.688 10.758 1 98.19 120 MET B N 1
ATOM 2768 C CA . MET B 1 120 ? -1.126 15.539 11.586 1 98.19 120 MET B CA 1
ATOM 2769 C C . MET B 1 120 ? -0.052 14.75 10.844 1 98.19 120 MET B C 1
ATOM 2771 O O . MET B 1 120 ? 1.091 15.195 10.734 1 98.19 120 MET B O 1
ATOM 2775 N N . LEU B 1 121 ? -0.418 13.648 10.305 1 98.25 121 LEU B N 1
ATOM 2776 C CA . LEU B 1 121 ? 0.517 12.758 9.633 1 98.25 121 LEU B CA 1
ATOM 2777 C C . LEU B 1 121 ? 1.117 13.422 8.398 1 98.25 121 LEU B C 1
ATOM 2779 O O . LEU B 1 121 ? 2.34 13.508 8.266 1 98.25 121 LEU B O 1
ATOM 2783 N N . TRP B 1 122 ? 0.287 13.922 7.543 1 98.44 122 TRP B N 1
ATOM 2784 C CA . TRP B 1 122 ? 0.773 14.328 6.227 1 98.44 122 TRP B CA 1
ATOM 2785 C C . TRP B 1 122 ? 1.41 15.711 6.285 1 98.44 122 TRP B C 1
ATOM 2787 O O . TRP B 1 122 ? 2.299 16.031 5.488 1 98.44 122 TRP B O 1
ATOM 2797 N N . MET B 1 123 ? 1.01 16.531 7.242 1 98.69 123 MET B N 1
ATOM 2798 C CA . MET B 1 123 ? 1.729 17.781 7.445 1 98.69 123 MET B CA 1
ATOM 2799 C C . MET B 1 123 ? 3.104 17.531 8.055 1 98.69 123 MET B C 1
ATOM 2801 O O . MET B 1 123 ? 4.059 18.25 7.766 1 98.69 123 MET B O 1
ATOM 2805 N N . ALA B 1 124 ? 3.188 16.516 8.906 1 98.81 124 ALA B N 1
ATOM 2806 C CA . ALA B 1 124 ? 4.5 16.125 9.406 1 98.81 124 ALA B CA 1
ATOM 2807 C C . ALA B 1 124 ? 5.422 15.711 8.266 1 98.81 124 ALA B C 1
ATOM 2809 O O . ALA B 1 124 ? 6.551 16.203 8.164 1 98.81 124 ALA B O 1
ATOM 2810 N N . ILE B 1 125 ? 4.941 14.875 7.402 1 98.81 125 ILE B N 1
ATOM 2811 C CA . ILE B 1 125 ? 5.73 14.367 6.285 1 98.81 125 ILE B CA 1
ATOM 2812 C C . ILE B 1 125 ? 6.109 15.516 5.355 1 98.81 125 ILE B C 1
ATOM 2814 O O . ILE B 1 125 ? 7.273 15.648 4.965 1 98.81 125 ILE B O 1
ATOM 2818 N N . ALA B 1 126 ? 5.141 16.312 5.055 1 98.81 126 ALA B N 1
ATOM 2819 C CA . ALA B 1 126 ? 5.391 17.453 4.156 1 98.81 126 ALA B CA 1
ATOM 2820 C C . ALA B 1 126 ? 6.418 18.406 4.758 1 98.81 126 ALA B C 1
ATOM 2822 O O . ALA B 1 126 ? 7.273 18.938 4.043 1 98.81 126 ALA B O 1
ATOM 2823 N N . THR B 1 127 ? 6.309 18.625 5.988 1 98.81 127 THR B N 1
ATOM 2824 C CA . THR B 1 127 ? 7.258 19.5 6.672 1 98.81 127 THR B CA 1
ATOM 2825 C C . THR B 1 127 ? 8.664 18.906 6.617 1 98.81 127 THR B C 1
ATOM 2827 O O . THR B 1 127 ? 9.633 19.625 6.375 1 98.81 127 THR B O 1
ATOM 2830 N N . GLY B 1 128 ? 8.75 17.641 6.891 1 98.81 128 GLY B N 1
ATOM 2831 C CA . GLY B 1 128 ? 10.039 17 6.754 1 98.81 128 GLY B CA 1
ATOM 2832 C C . GLY B 1 128 ? 10.641 17.141 5.371 1 98.81 128 GLY B C 1
ATOM 2833 O O . GLY B 1 128 ? 11.836 17.422 5.23 1 98.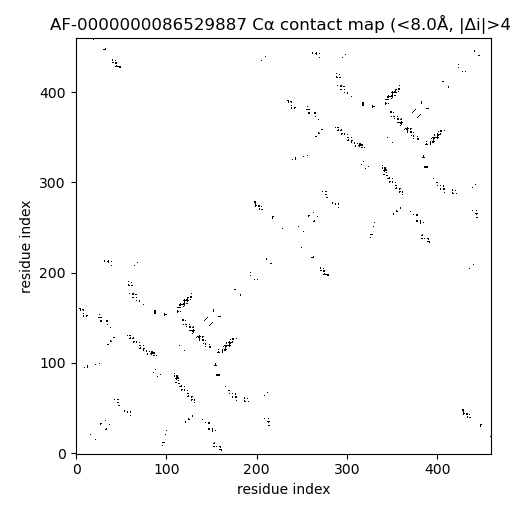81 128 GLY B O 1
ATOM 2834 N N . ILE B 1 129 ? 9.875 16.984 4.348 1 98.69 129 ILE B N 1
ATOM 2835 C CA . ILE B 1 129 ? 10.336 17.156 2.971 1 98.69 129 ILE B CA 1
ATOM 2836 C C . ILE B 1 129 ? 10.82 18.594 2.762 1 98.69 129 ILE B C 1
ATOM 2838 O O . ILE B 1 129 ? 11.844 18.812 2.109 1 98.69 129 ILE B O 1
ATOM 2842 N N . PHE B 1 130 ? 10.07 19.516 3.338 1 98.69 130 PHE B N 1
ATOM 2843 C CA . PHE B 1 130 ? 10.43 20.922 3.223 1 98.69 130 PHE B CA 1
ATOM 2844 C C . PHE B 1 130 ? 11.797 21.188 3.842 1 98.69 130 PHE B C 1
ATOM 2846 O O . PHE B 1 130 ? 12.602 21.922 3.281 1 98.69 130 PHE B O 1
ATOM 2853 N N . ILE B 1 131 ? 12.07 20.609 4.91 1 98.31 131 ILE B N 1
ATOM 2854 C CA . ILE B 1 131 ? 13.328 20.797 5.633 1 98.31 131 ILE B CA 1
ATOM 2855 C C . ILE B 1 131 ? 14.484 20.219 4.816 1 98.31 131 ILE B C 1
ATOM 2857 O O . ILE B 1 131 ? 15.57 20.797 4.781 1 98.31 131 ILE B O 1
ATOM 2861 N N . ILE B 1 132 ? 14.227 19.141 4.152 1 97.69 132 ILE B N 1
ATOM 2862 C CA . ILE B 1 132 ? 15.258 18.469 3.369 1 97.69 132 ILE B CA 1
ATOM 2863 C C . ILE B 1 132 ? 15.469 19.219 2.051 1 97.69 132 ILE B C 1
ATOM 2865 O O . ILE B 1 132 ? 16.609 19.469 1.645 1 97.69 132 ILE B O 1
ATOM 2869 N N . ALA B 1 133 ? 14.367 19.531 1.418 1 97.38 133 ALA B N 1
ATOM 2870 C CA . ALA B 1 133 ? 14.367 20.156 0.101 1 97.38 133 ALA B CA 1
ATOM 2871 C C . ALA B 1 133 ? 13.305 21.25 0.016 1 97.38 133 ALA B C 1
ATOM 2873 O O . ALA B 1 133 ? 12.148 20.969 -0.292 1 97.38 133 ALA B O 1
ATOM 2874 N N . ARG B 1 134 ? 13.656 22.438 0.12 1 97.69 134 ARG B N 1
ATOM 2875 C CA . ARG B 1 134 ? 12.758 23.562 0.321 1 97.69 134 ARG B CA 1
ATOM 2876 C C . ARG B 1 134 ? 11.789 23.719 -0.848 1 97.69 134 ARG B C 1
ATOM 2878 O O . ARG B 1 134 ? 10.578 23.828 -0.647 1 97.69 134 ARG B O 1
ATOM 2885 N N . ARG B 1 135 ? 12.289 23.703 -2.066 1 97.31 135 ARG B N 1
ATOM 2886 C CA . ARG B 1 135 ? 11.438 23.922 -3.232 1 97.31 135 ARG B CA 1
ATOM 2887 C C . ARG B 1 135 ? 10.375 22.844 -3.355 1 97.31 135 ARG B C 1
ATOM 2889 O O . ARG B 1 135 ? 9.18 23.141 -3.445 1 97.31 135 ARG B O 1
ATOM 2896 N N . ILE B 1 136 ? 10.805 21.594 -3.285 1 97.25 136 ILE B N 1
ATOM 2897 C CA . 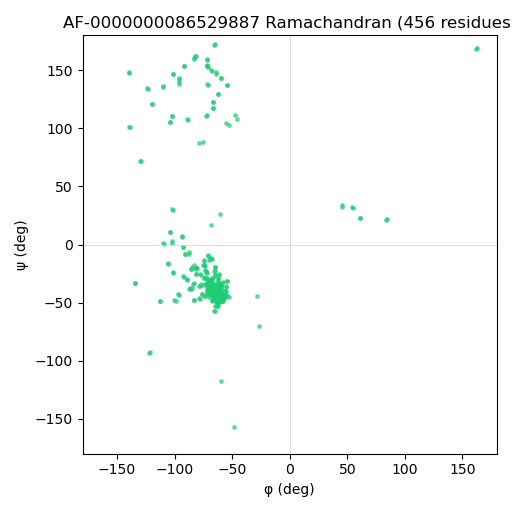ILE B 1 136 ? 9.859 20.484 -3.387 1 97.25 136 ILE B CA 1
ATOM 2898 C C . ILE B 1 136 ? 8.961 20.469 -2.152 1 97.25 136 ILE B C 1
ATOM 2900 O O . ILE B 1 136 ? 7.789 20.078 -2.236 1 97.25 136 ILE B O 1
ATOM 2904 N N . GLY B 1 137 ? 9.484 20.891 -1.071 1 98.19 137 GLY B N 1
ATOM 2905 C CA . GLY B 1 137 ? 8.75 20.891 0.182 1 98.19 137 GLY B CA 1
ATOM 2906 C C . GLY B 1 137 ? 7.602 21.875 0.189 1 98.19 137 GLY B C 1
ATOM 2907 O O . GLY B 1 137 ? 6.559 21.625 0.793 1 98.19 137 GLY B O 1
ATOM 2908 N N . VAL B 1 138 ? 7.797 23.016 -0.463 1 98.38 138 VAL B N 1
ATOM 2909 C CA . VAL B 1 138 ? 6.707 23.984 -0.582 1 98.38 138 VAL B CA 1
ATOM 2910 C C . VAL B 1 138 ? 5.527 23.344 -1.31 1 98.38 138 VAL B C 1
ATOM 2912 O O . VAL B 1 138 ? 4.379 23.469 -0.883 1 98.38 138 VAL B O 1
ATOM 2915 N N . PHE B 1 139 ? 5.812 22.641 -2.328 1 98.06 139 PHE B N 1
ATOM 2916 C CA . PHE B 1 139 ? 4.766 21.953 -3.078 1 98.06 139 PHE B CA 1
ATOM 2917 C C . PHE B 1 139 ? 4.145 20.844 -2.24 1 98.06 139 PHE B C 1
ATOM 2919 O O . PHE B 1 139 ? 2.941 20.578 -2.336 1 98.06 139 PHE B O 1
ATOM 2926 N N . ALA B 1 140 ? 4.969 20.172 -1.437 1 98.44 140 ALA B N 1
ATOM 2927 C CA . ALA B 1 140 ? 4.449 19.125 -0.565 1 98.44 140 ALA B CA 1
ATOM 2928 C C . ALA B 1 140 ? 3.477 19.688 0.462 1 98.44 140 ALA B C 1
ATOM 2930 O O . ALA B 1 140 ? 2.424 19.109 0.721 1 98.44 140 ALA B O 1
ATOM 2931 N N . LEU B 1 141 ? 3.861 20.828 1.005 1 98.5 141 LEU B N 1
ATOM 2932 C CA . LEU B 1 141 ? 3.004 21.469 1.987 1 98.5 141 LEU B CA 1
ATOM 2933 C C . LEU B 1 141 ? 1.7 21.938 1.347 1 98.5 141 LEU B C 1
ATOM 2935 O O . LEU B 1 141 ? 0.62 21.734 1.9 1 98.5 141 LEU B O 1
ATOM 2939 N N . LEU B 1 142 ? 1.811 22.531 0.19 1 98.12 142 LEU B N 1
ATOM 2940 C CA . LEU B 1 142 ? 0.625 22.969 -0.537 1 98.12 142 LEU B CA 1
ATOM 2941 C C . LEU B 1 142 ? -0.26 21.781 -0.9 1 98.12 142 LEU B C 1
ATOM 2943 O O . LEU B 1 142 ? -1.486 21.859 -0.79 1 98.12 142 LEU B O 1
ATOM 2947 N N . TYR B 1 143 ? 0.35 20.766 -1.31 1 97.94 143 TYR B N 1
ATOM 2948 C CA . TYR B 1 143 ? -0.375 19.547 -1.651 1 97.94 143 TYR B CA 1
ATOM 2949 C C . TYR B 1 143 ? -1.156 19.031 -0.452 1 97.94 143 TYR B C 1
ATOM 2951 O O . TYR B 1 143 ? -2.332 18.672 -0.574 1 97.94 143 TYR B O 1
ATOM 2959 N N . ALA B 1 144 ? -0.508 18.969 0.703 1 98 144 ALA B N 1
ATOM 2960 C CA . ALA B 1 144 ? -1.148 18.469 1.92 1 98 144 ALA B CA 1
ATOM 2961 C C . ALA B 1 144 ? -2.354 19.328 2.291 1 98 144 ALA B C 1
ATOM 2963 O O . ALA B 1 144 ? -3.391 18.812 2.709 1 98 144 ALA B O 1
ATOM 2964 N N . VAL B 1 145 ? -2.225 20.578 2.059 1 97.69 145 VAL B N 1
ATOM 2965 C CA . VAL B 1 145 ? -3.307 21.5 2.408 1 97.69 145 VAL B CA 1
ATOM 2966 C C . VAL B 1 145 ? -4.457 21.344 1.418 1 97.69 145 VAL B C 1
ATOM 2968 O O . VAL B 1 145 ? -5.605 21.141 1.819 1 97.69 145 VAL B O 1
ATOM 2971 N N . VAL B 1 146 ? -4.203 21.266 0.183 1 96.44 146 VAL B N 1
ATOM 2972 C CA . VAL B 1 146 ? -5.211 21.406 -0.865 1 96.44 146 VAL B CA 1
ATOM 2973 C C . VAL B 1 146 ? -5.848 20.047 -1.139 1 96.44 146 VAL B C 1
ATOM 2975 O O . VAL B 1 146 ? -7.062 19.953 -1.328 1 96.44 146 VAL B O 1
ATOM 2978 N N . PHE B 1 147 ? -5.098 19.031 -1.107 1 96.12 147 PHE B N 1
ATOM 2979 C CA . PHE B 1 147 ? -5.617 17.75 -1.573 1 96.12 147 PHE B CA 1
ATOM 2980 C C . PHE B 1 147 ? -5.918 16.828 -0.399 1 96.12 147 PHE B C 1
ATOM 2982 O O . PHE B 1 147 ? -6.621 15.828 -0.553 1 96.12 147 PHE B O 1
ATOM 2989 N N . ILE B 1 148 ? -5.379 17.172 0.74 1 96.81 148 ILE B N 1
ATOM 2990 C CA . ILE B 1 148 ? -5.602 16.266 1.863 1 96.81 148 ILE B CA 1
ATOM 2991 C C . ILE B 1 148 ? -6.484 16.953 2.906 1 96.81 148 ILE B C 1
ATOM 2993 O O . ILE B 1 148 ? -7.543 16.422 3.266 1 96.81 148 ILE B O 1
ATOM 2997 N N . CYS B 1 149 ? -6.199 18.156 3.291 1 96.62 149 CYS B N 1
ATOM 2998 C CA . CYS B 1 149 ? -6.926 18.812 4.371 1 96.62 149 CYS B CA 1
ATOM 2999 C C . CYS B 1 149 ? -8.219 19.438 3.861 1 96.62 149 CYS B C 1
ATOM 3001 O O . CYS B 1 149 ? -9.297 19.188 4.406 1 96.62 149 CYS B O 1
ATOM 3003 N N . LEU B 1 150 ? -8.203 20.156 2.805 1 94.75 150 LEU B N 1
ATOM 3004 C CA . LEU B 1 150 ? -9.344 20.922 2.334 1 94.75 150 LEU B CA 1
ATOM 3005 C C . LEU B 1 150 ? -10.508 20.016 1.954 1 94.75 150 LEU B C 1
ATOM 3007 O O . LEU B 1 150 ? -11.656 20.281 2.307 1 94.75 150 LEU B O 1
ATOM 3011 N N . PRO B 1 151 ? -10.258 18.969 1.237 1 93.12 151 PRO B N 1
ATOM 3012 C CA . PRO B 1 151 ? -11.383 18.078 0.916 1 93.12 151 PRO B CA 1
ATOM 3013 C C . PRO B 1 151 ? -12.086 17.531 2.16 1 93.12 151 PRO B C 1
ATOM 3015 O O . PRO B 1 151 ? -13.305 17.344 2.15 1 93.12 151 PRO B O 1
ATOM 3018 N N . ARG B 1 152 ? -11.391 17.328 3.18 1 92.94 152 ARG B N 1
ATOM 3019 C CA . ARG B 1 152 ? -11.961 16.766 4.398 1 92.94 152 ARG B CA 1
ATOM 3020 C C . ARG B 1 152 ? -12.844 17.781 5.113 1 92.94 152 ARG B C 1
ATOM 3022 O O . ARG B 1 152 ? -13.82 17.422 5.766 1 92.94 152 ARG B O 1
ATOM 3029 N N . ALA B 1 153 ? -12.461 19 5.016 1 93.19 153 ALA B N 1
ATOM 3030 C CA . ALA B 1 153 ? -13.328 20.062 5.535 1 93.19 153 ALA B CA 1
ATOM 3031 C C . ALA B 1 153 ? -14.57 20.234 4.664 1 93.19 153 ALA B C 1
ATOM 3033 O O . ALA B 1 153 ? -15.68 20.344 5.18 1 93.19 153 ALA B O 1
ATOM 3034 N N . TYR B 1 154 ? -14.367 20.203 3.43 1 91.69 154 TYR B N 1
ATOM 3035 C CA . TYR B 1 154 ? -15.453 20.391 2.473 1 91.69 154 TYR B CA 1
ATOM 3036 C C . TYR B 1 154 ? -16.484 19.297 2.596 1 91.69 154 TYR B C 1
ATOM 3038 O O . TYR B 1 154 ? -17.688 19.547 2.52 1 91.69 154 TYR B O 1
ATOM 3046 N N . LEU B 1 155 ? -16.062 18.109 2.857 1 90.5 155 LEU B N 1
ATOM 3047 C CA . LEU B 1 155 ? -16.953 16.953 2.914 1 90.5 155 LEU B CA 1
ATOM 3048 C C . LEU B 1 155 ? -17.547 16.797 4.309 1 90.5 155 LEU B C 1
ATOM 3050 O O . LEU B 1 155 ? -18.391 15.93 4.527 1 90.5 155 LEU B O 1
ATOM 3054 N N . GLY B 1 156 ? -17.078 17.594 5.219 1 90.38 156 GLY B N 1
ATOM 3055 C CA . GLY B 1 156 ? -17.641 17.562 6.559 1 90.38 156 GLY B CA 1
ATOM 3056 C C . GLY B 1 156 ? -17.047 16.484 7.438 1 90.38 156 GLY B C 1
ATOM 3057 O O . GLY B 1 156 ? -17.656 16.062 8.422 1 90.38 156 GLY B O 1
ATOM 3058 N N . PHE B 1 157 ? -15.852 16.031 7.078 1 90.62 157 PHE B N 1
ATOM 3059 C CA . PHE B 1 157 ? -15.188 15.008 7.871 1 90.62 157 PHE B CA 1
ATOM 3060 C C . PHE B 1 157 ? -14.555 15.617 9.117 1 90.62 157 PHE B C 1
ATOM 3062 O O . PHE B 1 157 ? -14.43 14.953 10.148 1 90.62 157 PHE B O 1
ATOM 3069 N N . HIS B 1 158 ? -14.07 16.797 8.938 1 93.88 158 HIS B N 1
ATOM 3070 C CA . HIS B 1 158 ? -13.43 17.5 10.039 1 93.88 158 HIS B CA 1
ATOM 3071 C C . HIS B 1 158 ? -13.805 18.969 10.039 1 93.88 158 HIS B C 1
ATOM 3073 O O . HIS B 1 158 ? -14.031 19.562 8.977 1 93.88 158 HIS B O 1
ATOM 3079 N N . TYR B 1 159 ? -13.836 19.438 11.25 1 95 159 TYR B N 1
ATOM 3080 C CA . TYR B 1 159 ? -13.883 20.891 11.375 1 95 159 TYR B CA 1
ATOM 3081 C C . TYR B 1 159 ? -12.547 21.516 10.992 1 95 159 TYR B C 1
ATOM 3083 O O . TYR B 1 159 ? -11.5 20.875 11.133 1 95 159 TYR B O 1
ATOM 3091 N N . PRO B 1 160 ? -12.617 22.75 10.547 1 96.44 160 PRO B N 1
ATOM 3092 C CA . PRO B 1 160 ? -11.359 23.438 10.242 1 96.44 160 PRO B CA 1
ATOM 3093 C C . PRO B 1 160 ? -10.391 23.453 11.422 1 96.44 160 PRO B C 1
ATOM 3095 O O . PRO B 1 160 ? -9.188 23.281 11.242 1 96.44 160 PRO B O 1
ATOM 3098 N N . THR B 1 161 ? -10.883 23.578 12.578 1 97.06 161 THR B N 1
ATOM 3099 C CA . THR B 1 161 ? -10.008 23.609 13.742 1 97.06 161 THR B CA 1
ATOM 3100 C C . THR B 1 161 ? -9.367 22.234 13.977 1 97.06 161 THR B C 1
ATOM 3102 O O . THR B 1 161 ? -8.266 22.156 14.531 1 97.06 161 THR B O 1
ATOM 3105 N N . ASP B 1 162 ? -10.055 21.125 13.641 1 97.38 162 ASP B N 1
ATOM 3106 C CA . ASP B 1 162 ? -9.453 19.797 13.711 1 97.38 162 ASP B CA 1
ATOM 3107 C C . ASP B 1 162 ? -8.211 19.719 12.828 1 97.38 162 ASP B C 1
ATOM 3109 O O . ASP B 1 162 ? -7.184 19.188 13.25 1 97.38 162 ASP B O 1
ATOM 3113 N N . LEU B 1 163 ? -8.352 20.25 11.664 1 98 163 LEU B N 1
ATOM 3114 C CA . LEU B 1 163 ? -7.293 20.188 10.664 1 98 163 LEU B CA 1
ATOM 3115 C C . LEU B 1 163 ? -6.129 21.094 11.047 1 98 163 LEU B C 1
ATOM 3117 O O . LEU B 1 163 ? -4.965 20.703 10.914 1 98 163 LEU B O 1
ATOM 3121 N N . ILE B 1 164 ? -6.398 22.281 11.539 1 98.06 164 ILE B N 1
ATOM 3122 C CA . ILE B 1 164 ? -5.367 23.234 11.938 1 98.06 164 ILE B CA 1
ATOM 3123 C C . ILE B 1 164 ? -4.594 22.672 13.133 1 98.06 164 ILE B C 1
ATOM 3125 O O . ILE B 1 164 ? -3.361 22.734 13.164 1 98.06 164 ILE B O 1
ATOM 3129 N N . ALA B 1 165 ? -5.344 22.172 14.086 1 97.94 165 ALA B N 1
ATOM 3130 C CA . ALA B 1 165 ? -4.695 21.578 15.25 1 97.94 165 ALA B CA 1
ATOM 3131 C C . ALA B 1 165 ? -3.822 20.391 14.844 1 97.94 165 ALA B C 1
ATOM 3133 O O . ALA B 1 165 ? -2.676 20.281 15.289 1 97.94 165 ALA B O 1
ATOM 3134 N N . GLY B 1 166 ? -4.352 19.5 14.023 1 98.5 166 GLY B N 1
ATOM 3135 C CA . GLY B 1 166 ? -3.57 18.391 13.523 1 98.5 166 GLY B CA 1
ATOM 3136 C C . GLY B 1 166 ? -2.33 18.812 12.766 1 98.5 166 GLY B C 1
ATOM 3137 O O . GLY B 1 166 ? -1.239 18.297 12.992 1 98.5 166 GLY B O 1
ATOM 3138 N N . ALA B 1 167 ? -2.523 19.781 11.922 1 98.69 167 ALA B N 1
ATOM 3139 C CA . ALA B 1 167 ? -1.406 20.297 11.133 1 98.69 167 ALA B CA 1
ATOM 3140 C C . ALA B 1 167 ? -0.325 20.891 12.031 1 98.69 167 ALA B C 1
ATOM 3142 O O . ALA B 1 167 ? 0.865 20.625 11.836 1 98.69 167 ALA B O 1
ATOM 3143 N N . ALA B 1 168 ? -0.734 21.672 12.992 1 98.69 168 ALA B N 1
ATOM 3144 C CA . ALA B 1 168 ? 0.203 22.312 13.898 1 98.69 168 ALA B CA 1
ATOM 3145 C C . ALA B 1 168 ? 1.017 21.281 14.68 1 98.69 168 ALA B C 1
ATOM 3147 O O . ALA B 1 168 ? 2.238 21.406 14.797 1 98.69 168 ALA B O 1
ATOM 3148 N N . ILE B 1 169 ? 0.361 20.312 15.164 1 98.62 169 ILE B N 1
ATOM 3149 C CA . ILE B 1 169 ? 1.047 19.266 15.922 1 98.62 169 ILE B CA 1
ATOM 3150 C C . ILE B 1 169 ? 1.993 18.5 15 1 98.62 169 ILE B C 1
ATOM 3152 O O . ILE B 1 169 ? 3.137 18.219 15.367 1 98.62 169 ILE B O 1
ATOM 3156 N N . GLY B 1 170 ? 1.53 18.109 13.789 1 98.75 170 GLY B N 1
ATOM 3157 C CA . GLY B 1 170 ? 2.375 17.438 12.82 1 98.75 170 GLY B CA 1
ATOM 3158 C C . GLY B 1 170 ? 3.623 18.219 12.461 1 98.75 170 GLY B C 1
ATOM 3159 O O . GLY B 1 170 ? 4.723 17.656 12.43 1 98.75 170 GLY B O 1
ATOM 3160 N N . ILE B 1 171 ? 3.441 19.5 12.25 1 98.75 171 ILE B N 1
ATOM 3161 C CA . ILE B 1 171 ? 4.551 20.375 11.906 1 98.75 171 ILE B CA 1
ATOM 3162 C C . ILE B 1 171 ? 5.535 20.453 13.078 1 98.75 171 ILE B C 1
ATOM 3164 O O . ILE B 1 171 ? 6.75 20.344 12.883 1 98.75 171 ILE B O 1
ATOM 3168 N N . ALA B 1 172 ? 5.023 20.578 14.234 1 98.75 172 ALA B N 1
ATOM 3169 C CA . ALA B 1 172 ? 5.859 20.656 15.43 1 98.75 172 ALA B CA 1
ATOM 3170 C C . ALA B 1 172 ? 6.664 19.359 15.617 1 98.75 172 ALA B C 1
ATOM 3172 O O . ALA B 1 172 ? 7.852 19.422 15.945 1 98.75 172 ALA B O 1
ATOM 3173 N N . LEU B 1 173 ? 6.039 18.281 15.438 1 98.69 173 LEU B N 1
ATOM 3174 C CA . LEU B 1 173 ? 6.703 17 15.609 1 98.69 173 LEU B CA 1
ATOM 3175 C C . LEU B 1 173 ? 7.82 16.828 14.586 1 98.69 173 LEU B C 1
ATOM 3177 O O . LEU B 1 173 ? 8.922 16.391 14.938 1 98.69 173 LEU B O 1
ATOM 3181 N N . ALA B 1 174 ? 7.516 17.125 13.336 1 98.81 174 ALA B N 1
ATOM 3182 C CA . ALA B 1 174 ? 8.539 17.031 12.305 1 98.81 174 ALA B CA 1
ATOM 3183 C C . ALA B 1 174 ? 9.711 17.953 12.602 1 98.81 174 ALA B C 1
ATOM 3185 O O . ALA B 1 174 ? 10.875 17.578 12.461 1 98.81 174 ALA B O 1
ATOM 3186 N N . TRP B 1 175 ? 9.352 19.172 12.984 1 98.5 175 TRP B N 1
ATOM 3187 C CA . TRP B 1 175 ? 10.375 20.141 13.336 1 98.5 175 TRP B CA 1
ATOM 3188 C C . TRP B 1 175 ? 11.242 19.641 14.484 1 98.5 175 TRP B C 1
ATOM 3190 O O . TRP B 1 175 ? 12.469 19.688 14.414 1 98.5 175 TRP B O 1
ATOM 3200 N N . LEU B 1 176 ? 10.656 19.125 15.477 1 98.56 176 LEU B N 1
ATOM 3201 C CA . LEU B 1 176 ? 11.359 18.641 16.672 1 98.56 176 LEU B CA 1
ATOM 3202 C C . LEU B 1 176 ? 12.266 17.469 16.328 1 98.56 176 LEU B C 1
ATOM 3204 O O . LEU B 1 176 ? 13.445 17.453 16.688 1 98.56 176 LEU B O 1
ATOM 3208 N N . LEU B 1 177 ? 11.75 16.5 15.617 1 98.62 177 LEU B N 1
ATOM 3209 C CA . LEU B 1 177 ? 12.477 15.258 15.367 1 98.62 177 LEU B CA 1
ATOM 3210 C C . LEU B 1 177 ? 13.609 15.477 14.375 1 98.62 177 LEU B C 1
ATOM 3212 O O . LEU B 1 177 ? 14.578 14.711 14.344 1 98.62 177 LEU B O 1
ATOM 3216 N N . THR B 1 178 ? 13.492 16.516 13.57 1 98.31 178 THR B N 1
ATOM 3217 C CA . THR B 1 178 ? 14.531 16.75 12.57 1 98.31 178 THR B CA 1
ATOM 3218 C C . THR B 1 178 ? 15.617 17.656 13.125 1 98.31 178 THR B C 1
ATOM 3220 O O . THR B 1 178 ? 16.656 17.844 12.492 1 98.31 178 THR B O 1
ATOM 3223 N N . ARG B 1 179 ? 15.414 18.203 14.281 1 98.06 179 ARG B N 1
ATOM 3224 C CA . ARG B 1 179 ? 16.453 19 14.938 1 98.06 179 ARG B CA 1
ATOM 3225 C C . ARG B 1 179 ? 17.672 18.141 15.273 1 98.06 179 ARG B C 1
ATOM 3227 O O . ARG B 1 179 ? 17.516 16.984 15.68 1 98.06 179 ARG B O 1
ATOM 3234 N N . ASP B 1 180 ? 18.828 18.781 15.203 1 97.69 180 ASP B N 1
ATOM 3235 C CA . ASP B 1 180 ? 20.062 18.047 15.414 1 97.69 180 ASP B CA 1
ATOM 3236 C C . ASP B 1 180 ? 20.094 17.375 16.781 1 97.6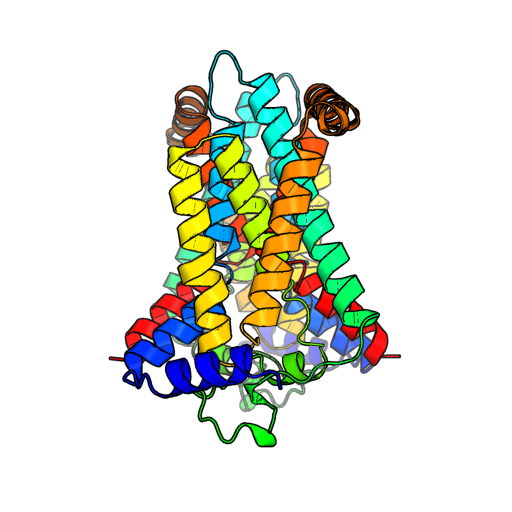9 180 ASP B C 1
ATOM 3238 O O . ASP B 1 180 ? 20.5 16.219 16.906 1 97.69 180 ASP B O 1
ATOM 3242 N N . ALA B 1 181 ? 19.609 18.047 17.781 1 97.31 181 ALA B N 1
ATOM 3243 C CA . ALA B 1 181 ? 19.688 17.578 19.156 1 97.31 181 ALA B CA 1
ATOM 3244 C C . ALA B 1 181 ? 18.922 16.266 19.328 1 97.31 181 ALA B C 1
ATOM 3246 O O . ALA B 1 181 ? 19.328 15.391 20.094 1 97.31 181 ALA B O 1
ATOM 3247 N N . ILE B 1 182 ? 17.875 16.062 18.594 1 98.38 182 ILE B N 1
ATOM 3248 C CA . ILE B 1 182 ? 17.047 14.867 18.734 1 98.38 182 ILE B CA 1
ATOM 3249 C C . ILE B 1 182 ? 17.406 13.867 17.641 1 98.38 182 ILE B C 1
ATOM 3251 O O . ILE B 1 182 ? 17.656 12.688 17.922 1 98.38 182 ILE B O 1
ATOM 3255 N N . ARG B 1 183 ? 17.484 14.312 16.453 1 97.75 183 ARG B N 1
ATOM 3256 C CA . ARG B 1 183 ? 17.75 13.469 15.305 1 97.75 183 ARG B CA 1
ATOM 3257 C C . ARG B 1 183 ? 19.062 12.695 15.484 1 97.75 183 ARG B C 1
ATOM 3259 O O . ARG B 1 183 ? 19.141 11.508 15.156 1 97.75 183 ARG B O 1
ATOM 3266 N N . SER B 1 184 ? 20.094 13.391 16.062 1 97.5 184 SER B N 1
ATOM 3267 C CA . SER B 1 184 ? 21.422 12.781 16.188 1 97.5 184 SER B CA 1
ATOM 3268 C C . SER B 1 184 ? 21.406 11.625 17.172 1 97.5 184 SER B C 1
ATOM 3270 O O . SER B 1 184 ? 22.344 10.828 17.219 1 97.5 184 SER B O 1
ATOM 3272 N N . ARG B 1 185 ? 20.344 11.508 17.922 1 97.62 185 ARG B N 1
ATOM 3273 C CA . ARG B 1 185 ? 20.266 10.477 18.953 1 97.62 185 ARG B CA 1
ATOM 3274 C C . ARG B 1 185 ? 19.781 9.156 18.391 1 97.62 185 ARG B C 1
ATOM 3276 O O . ARG B 1 185 ? 20.016 8.094 18.969 1 97.62 185 ARG B O 1
ATOM 3283 N N . PHE B 1 186 ? 19.094 9.156 17.234 1 97.75 186 PHE B N 1
ATOM 3284 C CA . PHE B 1 186 ? 18.531 7.891 16.781 1 97.75 186 PHE B CA 1
ATOM 3285 C C . PHE B 1 186 ? 18.812 7.676 15.289 1 97.75 186 PHE B C 1
ATOM 3287 O O . PHE B 1 186 ? 18.969 6.539 14.844 1 97.75 186 PHE B O 1
ATOM 3294 N N . ALA B 1 187 ? 18.859 8.695 14.5 1 98.12 187 ALA B N 1
ATOM 3295 C CA . ALA B 1 187 ? 18.938 8.555 13.047 1 98.12 187 ALA B CA 1
ATOM 3296 C C . ALA B 1 187 ? 20.25 7.891 12.633 1 98.12 187 ALA B C 1
ATOM 3298 O O . ALA B 1 187 ? 20.25 6.984 11.797 1 98.12 187 ALA B O 1
ATOM 3299 N N . PRO B 1 188 ? 21.438 8.336 13.273 1 97.69 188 PRO B N 1
ATOM 3300 C CA . PRO B 1 188 ? 22.688 7.656 12.922 1 97.69 188 PRO B CA 1
ATOM 3301 C C . PRO B 1 188 ? 22.672 6.168 13.266 1 97.69 188 PRO B C 1
ATOM 3303 O O . PRO B 1 188 ? 23.297 5.363 12.57 1 97.69 188 PRO B O 1
ATOM 3306 N N . GLN B 1 189 ? 22.016 5.805 14.305 1 97.75 189 GLN B N 1
ATOM 3307 C CA . GLN B 1 189 ? 21.906 4.398 14.672 1 97.75 189 GLN B CA 1
ATOM 3308 C C . GLN B 1 189 ? 21.109 3.613 13.633 1 97.75 189 GLN B C 1
ATOM 3310 O O . GLN B 1 189 ? 21.453 2.479 13.297 1 97.75 189 GLN B O 1
ATOM 3315 N N . VAL B 1 190 ? 20.094 4.191 13.148 1 97.69 190 VAL B N 1
ATOM 3316 C CA . VAL B 1 190 ? 19.281 3.566 12.109 1 97.69 190 VAL B CA 1
ATOM 3317 C C . VAL B 1 190 ? 20.125 3.379 10.844 1 97.69 190 VAL B C 1
ATOM 3319 O O . VAL B 1 190 ? 20.094 2.309 10.234 1 97.69 190 VAL B O 1
ATOM 3322 N N . LEU B 1 191 ? 20.828 4.379 10.477 1 97.88 191 LEU B N 1
ATOM 3323 C CA . LEU B 1 191 ? 21.672 4.285 9.289 1 97.88 191 LEU B CA 1
ATOM 3324 C C . LEU B 1 191 ? 22.734 3.213 9.469 1 97.88 191 LEU B C 1
ATOM 3326 O O . LEU B 1 191 ? 23.062 2.484 8.531 1 97.88 191 LEU B O 1
ATOM 3330 N N . ALA B 1 192 ? 23.312 3.125 10.656 1 97.56 192 ALA B N 1
ATOM 3331 C CA . ALA B 1 192 ? 24.297 2.094 10.945 1 97.56 192 ALA B CA 1
ATOM 3332 C C . ALA B 1 192 ? 23.703 0.698 10.82 1 97.56 192 ALA B C 1
ATOM 3334 O O . ALA B 1 192 ? 24.344 -0.22 10.312 1 97.56 192 ALA B O 1
ATOM 3335 N N . MET B 1 193 ? 22.5 0.573 11.25 1 96.44 193 MET B N 1
ATOM 3336 C CA . MET B 1 193 ? 21.812 -0.706 11.133 1 96.44 193 MET B CA 1
ATOM 3337 C C . MET B 1 193 ? 21.578 -1.062 9.672 1 96.44 193 MET B C 1
ATOM 3339 O O . MET B 1 193 ? 21.703 -2.225 9.281 1 96.44 193 MET B O 1
ATOM 3343 N N . ILE B 1 194 ? 21.188 -0.115 8.891 1 96.38 194 ILE B N 1
ATOM 3344 C CA . ILE B 1 194 ? 20.938 -0.33 7.469 1 96.38 194 ILE B CA 1
ATOM 3345 C C . ILE B 1 194 ? 22.234 -0.774 6.781 1 96.38 194 ILE B C 1
ATOM 3347 O O . ILE B 1 194 ? 22.219 -1.658 5.922 1 96.38 194 ILE B O 1
ATOM 3351 N N . LYS B 1 195 ? 23.344 -0.183 7.18 1 95.5 195 LYS B N 1
ATOM 3352 C CA . LYS B 1 195 ? 24.641 -0.561 6.617 1 95.5 195 LYS B CA 1
ATOM 3353 C C . LYS B 1 195 ? 25.031 -1.972 7.047 1 95.5 195 LYS B C 1
ATOM 3355 O O . LYS B 1 195 ? 25.562 -2.744 6.246 1 95.5 195 LYS B O 1
ATOM 3360 N N . ARG B 1 196 ? 24.734 -2.281 8.289 1 96.19 196 ARG B N 1
ATOM 3361 C CA . ARG B 1 196 ? 25.125 -3.568 8.852 1 96.19 196 ARG B CA 1
ATOM 3362 C C . ARG B 1 196 ? 24.219 -4.684 8.359 1 96.19 196 ARG B C 1
ATOM 3364 O O . ARG B 1 196 ? 24.672 -5.793 8.078 1 96.19 196 ARG B O 1
ATOM 3371 N N . PHE B 1 197 ? 22.906 -4.367 8.328 1 96.94 197 PHE B N 1
ATOM 3372 C CA . PHE B 1 197 ? 21.906 -5.355 7.953 1 96.94 197 PHE B CA 1
ATOM 3373 C C . PHE B 1 197 ? 20.969 -4.797 6.879 1 96.94 197 PHE B C 1
ATOM 3375 O O . PHE B 1 197 ? 19.781 -4.605 7.125 1 96.94 197 PHE B O 1
ATOM 3382 N N . PRO B 1 198 ? 21.453 -4.656 5.715 1 96.12 198 PRO B N 1
ATOM 3383 C CA . PRO B 1 198 ? 20.656 -3.977 4.684 1 96.12 198 PRO B CA 1
ATOM 3384 C C . PRO B 1 198 ? 19.375 -4.723 4.336 1 96.12 198 PRO B C 1
ATOM 3386 O O . PRO B 1 198 ? 18.328 -4.102 4.168 1 96.12 198 PRO B O 1
ATOM 3389 N N . ALA B 1 199 ? 19.391 -6.055 4.293 1 96.5 199 ALA B N 1
ATOM 3390 C CA . ALA B 1 199 ? 18.219 -6.816 3.85 1 96.5 199 ALA B CA 1
ATOM 3391 C C . ALA B 1 199 ? 17.047 -6.641 4.816 1 96.5 199 ALA B C 1
ATOM 3393 O O . ALA B 1 199 ? 15.992 -6.141 4.438 1 96.5 199 ALA B O 1
ATOM 3394 N N . PRO B 1 200 ? 17.203 -6.957 6.078 1 96.69 200 PRO B N 1
ATOM 3395 C CA . PRO B 1 200 ? 16.078 -6.754 6.984 1 96.69 200 PRO B CA 1
ATOM 3396 C C . PRO B 1 200 ? 15.719 -5.281 7.156 1 96.69 200 PRO B C 1
ATOM 3398 O O . PRO B 1 200 ? 14.539 -4.945 7.312 1 96.69 200 PRO B O 1
ATOM 3401 N N . ALA B 1 201 ? 16.656 -4.383 7.137 1 97.12 201 ALA B N 1
ATOM 3402 C CA . ALA B 1 201 ? 16.406 -2.961 7.359 1 97.12 201 ALA B CA 1
ATOM 3403 C C . ALA B 1 201 ? 15.57 -2.371 6.227 1 97.12 201 ALA B C 1
ATOM 3405 O O . ALA B 1 201 ? 14.586 -1.673 6.469 1 97.12 201 ALA B O 1
ATOM 3406 N N . TYR B 1 202 ? 15.938 -2.652 4.992 1 96.81 202 TYR B N 1
ATOM 3407 C CA . TYR B 1 202 ? 15.188 -2.109 3.863 1 96.81 202 TYR B CA 1
ATOM 3408 C C . TYR B 1 202 ? 13.828 -2.781 3.736 1 96.81 202 TYR B C 1
ATOM 3410 O O . TYR B 1 202 ? 12.859 -2.156 3.305 1 96.81 202 TYR B O 1
ATOM 3418 N N . THR B 1 203 ? 13.766 -4.043 4.098 1 97.12 203 THR B N 1
ATOM 3419 C CA . THR B 1 203 ? 12.469 -4.707 4.125 1 97.12 203 THR B CA 1
ATOM 3420 C C . THR B 1 203 ? 11.531 -4.031 5.121 1 97.12 203 THR B C 1
ATOM 3422 O O . THR B 1 203 ? 10.375 -3.742 4.797 1 97.12 203 THR B O 1
ATOM 3425 N N . LEU B 1 204 ? 12 -3.766 6.301 1 96.81 204 LEU B N 1
ATOM 3426 C CA . LEU B 1 204 ? 11.203 -3.088 7.32 1 96.81 204 LEU B CA 1
ATOM 3427 C C . LEU B 1 204 ? 10.82 -1.683 6.867 1 96.81 204 LEU B C 1
ATOM 3429 O O . LEU B 1 204 ? 9.695 -1.238 7.094 1 96.81 204 LEU B O 1
ATOM 3433 N N . ALA B 1 205 ? 11.781 -0.989 6.25 1 96.75 205 ALA B N 1
ATOM 3434 C CA . ALA B 1 205 ? 11.5 0.346 5.73 1 96.75 205 ALA B CA 1
ATOM 3435 C C . ALA B 1 205 ? 10.375 0.307 4.695 1 96.75 205 ALA B C 1
ATOM 3437 O O . ALA B 1 205 ? 9.492 1.166 4.695 1 96.75 205 ALA B O 1
ATOM 3438 N N . PHE B 1 206 ? 10.445 -0.672 3.832 1 96.44 206 PHE B N 1
ATOM 3439 C CA . PHE B 1 206 ? 9.398 -0.843 2.832 1 96.44 206 PHE B CA 1
ATOM 3440 C C . PHE B 1 206 ? 8.047 -1.059 3.496 1 96.44 206 PHE B C 1
ATOM 3442 O O . PHE B 1 206 ? 7.062 -0.41 3.137 1 96.44 206 PHE B O 1
ATOM 3449 N N . LEU B 1 207 ? 8.016 -1.95 4.488 1 96 207 LEU B N 1
ATOM 3450 C CA . LEU B 1 207 ? 6.781 -2.273 5.188 1 96 207 LEU B CA 1
ATOM 3451 C C . LEU B 1 207 ? 6.234 -1.051 5.918 1 96 207 LEU B C 1
ATOM 3453 O O . LEU B 1 207 ? 5.023 -0.8 5.898 1 96 207 LEU B O 1
ATOM 3457 N N . LEU B 1 208 ? 7.086 -0.306 6.516 1 95.5 208 LEU B N 1
ATOM 3458 C CA . LEU B 1 208 ? 6.664 0.874 7.262 1 95.5 208 LEU B CA 1
ATOM 3459 C C . LEU B 1 208 ? 6.117 1.943 6.32 1 95.5 208 LEU B C 1
ATOM 3461 O O . LEU B 1 208 ? 5.094 2.566 6.613 1 95.5 208 LEU B O 1
ATOM 3465 N N . CYS B 1 209 ? 6.789 2.164 5.188 1 96.25 209 CYS B N 1
ATOM 3466 C CA . CYS B 1 209 ? 6.316 3.137 4.207 1 96.25 209 CYS B CA 1
ATOM 3467 C C . CYS B 1 209 ? 4.969 2.717 3.627 1 96.25 209 CYS B C 1
ATOM 3469 O O . CYS B 1 209 ? 4.086 3.553 3.428 1 96.25 209 CYS B O 1
ATOM 3471 N N . PHE B 1 210 ? 4.836 1.418 3.359 1 95.38 210 PHE B N 1
ATOM 3472 C CA . PHE B 1 210 ? 3.561 0.895 2.887 1 95.38 210 PHE B CA 1
ATOM 3473 C C . PHE B 1 210 ? 2.451 1.186 3.889 1 95.38 210 PHE B C 1
ATOM 3475 O O . PHE B 1 210 ? 1.383 1.677 3.516 1 95.38 210 PHE B O 1
ATOM 3482 N N . GLU B 1 211 ? 2.734 0.914 5.164 1 94.12 211 GLU B N 1
ATOM 3483 C CA . GLU B 1 211 ? 1.733 1.089 6.215 1 94.12 211 GLU B CA 1
ATOM 3484 C C . GLU B 1 211 ? 1.437 2.566 6.453 1 94.12 211 GLU B C 1
ATOM 3486 O O . GLU B 1 211 ? 0.306 2.934 6.781 1 94.12 211 GLU B O 1
ATOM 3491 N N . LEU B 1 212 ? 2.412 3.383 6.293 1 95.25 212 LEU B N 1
ATOM 3492 C CA . LEU B 1 212 ? 2.164 4.812 6.418 1 95.25 212 LEU B CA 1
ATOM 3493 C C . LEU B 1 212 ? 1.204 5.297 5.332 1 95.25 212 LEU B C 1
ATOM 3495 O O . LEU B 1 212 ? 0.281 6.062 5.613 1 95.25 212 LEU B O 1
ATOM 3499 N N . ILE B 1 213 ? 1.42 4.781 4.117 1 95.19 213 ILE B N 1
ATOM 3500 C CA . ILE B 1 213 ? 0.555 5.164 3.008 1 95.19 213 ILE B CA 1
ATOM 3501 C C . ILE B 1 213 ? -0.872 4.691 3.279 1 95.19 213 ILE B C 1
ATOM 3503 O O . ILE B 1 213 ? -1.83 5.441 3.08 1 95.19 213 ILE B O 1
ATOM 3507 N N . THR B 1 214 ? -0.953 3.479 3.844 1 93.12 214 THR B N 1
ATOM 3508 C CA . THR B 1 214 ? -2.275 2.898 4.055 1 93.12 214 THR B CA 1
ATOM 3509 C C . THR B 1 214 ? -2.797 3.234 5.449 1 93.12 214 THR B C 1
ATOM 3511 O O . THR B 1 214 ? -3.893 2.811 5.824 1 93.12 214 THR B O 1
ATOM 3514 N N . GLN B 1 215 ? -1.984 3.928 6.234 1 92.81 215 GLN B N 1
ATOM 3515 C CA . GLN B 1 215 ? -2.328 4.359 7.586 1 92.81 215 GLN B CA 1
ATOM 3516 C C . GLN B 1 215 ? -2.762 3.176 8.445 1 92.81 215 GLN B C 1
ATOM 3518 O O . GLN B 1 215 ? -3.713 3.283 9.227 1 92.81 215 GLN B O 1
ATOM 3523 N N . PHE B 1 216 ? -2.176 1.998 8.156 1 90.06 216 PHE B N 1
ATOM 3524 C CA . PHE B 1 216 ? -2.373 0.773 8.922 1 90.06 216 PHE B CA 1
ATOM 3525 C C . PHE B 1 216 ? -3.838 0.35 8.898 1 90.06 216 PHE B C 1
ATOM 3527 O O . PHE B 1 216 ? -4.312 -0.314 9.82 1 90.06 216 PHE B O 1
ATOM 3534 N N . ASP B 1 217 ? -4.586 0.766 7.938 1 86.75 217 ASP B N 1
ATOM 3535 C CA . ASP B 1 217 ? -6.031 0.554 7.871 1 86.75 217 ASP B CA 1
ATOM 3536 C C . ASP B 1 217 ? -6.371 -0.932 7.953 1 86.75 217 ASP B C 1
ATOM 3538 O O . ASP B 1 217 ? -7.254 -1.329 8.719 1 86.75 217 ASP B O 1
ATOM 3542 N N . GLU B 1 218 ? -5.68 -1.742 7.23 1 86.12 218 GLU B N 1
ATOM 3543 C CA . GLU B 1 218 ? -6.012 -3.164 7.23 1 86.12 218 GLU B CA 1
ATOM 3544 C C . GLU B 1 218 ? -5.66 -3.811 8.562 1 86.12 218 GLU B C 1
ATOM 3546 O O . GLU B 1 218 ? -6.375 -4.695 9.039 1 86.12 218 GLU B O 1
ATOM 3551 N N . LEU B 1 219 ? -4.621 -3.396 9.148 1 85.25 219 LEU B N 1
ATOM 3552 C CA . LEU B 1 219 ? -4.238 -3.941 10.445 1 85.25 219 LEU B CA 1
ATOM 3553 C C . LEU B 1 219 ? -5.219 -3.508 11.523 1 85.25 219 LEU B C 1
ATOM 3555 O O . LEU B 1 219 ? -5.531 -4.281 12.438 1 85.25 219 LEU B O 1
ATOM 3559 N N . LEU B 1 220 ? -5.668 -2.381 11.367 1 81.88 220 LEU B N 1
ATOM 3560 C CA . LEU B 1 220 ? -6.672 -1.905 12.305 1 81.88 220 LEU B CA 1
ATOM 3561 C C . LEU B 1 220 ? -7.988 -2.658 12.125 1 81.88 220 LEU B C 1
ATOM 3563 O O . LEU B 1 220 ? -8.656 -2.994 13.102 1 81.88 220 LEU B O 1
ATOM 3567 N N . THR B 1 221 ? -8.336 -2.869 10.914 1 79.62 221 THR B N 1
ATOM 3568 C CA . THR B 1 221 ? -9.523 -3.66 10.625 1 79.62 221 THR B CA 1
ATOM 3569 C C . THR B 1 221 ? -9.391 -5.07 11.195 1 79.62 221 THR B C 1
ATOM 3571 O O . THR B 1 221 ? -10.344 -5.613 11.75 1 79.62 221 THR B O 1
ATOM 3574 N N . LEU B 1 222 ? -8.234 -5.633 11.141 1 81.75 222 LEU B N 1
ATOM 3575 C CA . LEU B 1 222 ? -7.953 -6.953 11.703 1 81.75 222 LEU B CA 1
ATOM 3576 C C . LEU B 1 222 ? -8.102 -6.938 13.219 1 81.75 222 LEU B C 1
ATOM 3578 O O . LEU B 1 222 ? -8.719 -7.836 13.797 1 81.75 222 LEU B O 1
ATOM 3582 N N . ALA B 1 223 ? -7.609 -5.93 13.789 1 80.75 223 ALA B N 1
ATOM 3583 C CA . ALA B 1 223 ? -7.688 -5.801 15.242 1 80.75 223 ALA B CA 1
ATOM 3584 C C . ALA B 1 223 ? -9.133 -5.656 15.703 1 80.75 223 ALA B C 1
ATOM 3586 O O . ALA B 1 223 ? -9.539 -6.266 16.688 1 80.75 223 ALA B O 1
ATOM 3587 N N . GLN B 1 224 ? -9.852 -4.945 14.93 1 77.94 224 GLN B N 1
ATOM 3588 C CA . GLN B 1 224 ? -11.258 -4.734 15.266 1 77.94 224 GLN B CA 1
ATOM 3589 C C . GLN B 1 224 ? -12.07 -6.008 15.055 1 77.94 224 GLN B C 1
ATOM 3591 O O . GLN B 1 224 ? -12.984 -6.301 15.82 1 77.94 224 GLN B O 1
ATOM 3596 N N . SER B 1 225 ? -11.781 -6.676 14.039 1 75.56 225 SER B N 1
ATOM 3597 C CA . SER B 1 225 ? -12.469 -7.934 13.75 1 75.56 225 SER B CA 1
ATOM 3598 C C . SER B 1 225 ? -12.211 -8.969 14.844 1 75.56 225 SER B C 1
ATOM 3600 O O . SER B 1 225 ? -13.078 -9.781 15.148 1 75.56 225 SER B O 1
ATOM 3602 N N . ALA B 1 226 ? -11.078 -8.961 15.398 1 76.75 226 ALA B N 1
ATOM 3603 C CA . ALA B 1 226 ? -10.719 -9.906 16.453 1 76.75 226 ALA B CA 1
ATOM 3604 C C . ALA B 1 226 ? -11.469 -9.594 17.75 1 76.75 226 ALA B C 1
ATOM 3606 O O . ALA B 1 226 ? -11.742 -10.492 18.531 1 76.75 226 ALA B O 1
ATOM 3607 N N . THR B 1 227 ? -11.789 -8.359 17.953 1 71.81 227 THR B N 1
ATOM 3608 C CA . THR B 1 227 ? -12.477 -7.949 19.172 1 71.81 227 THR B CA 1
ATOM 3609 C C . THR B 1 227 ? -13.984 -8.164 19.031 1 71.81 227 THR B C 1
ATOM 3611 O O . THR B 1 227 ? -14.688 -8.328 20.031 1 71.81 227 THR B O 1
ATOM 3614 N N . HIS B 1 228 ? -14.508 -7.988 17.844 1 61.94 228 HIS B N 1
ATOM 3615 C CA . HIS B 1 228 ? -15.945 -8.156 17.656 1 61.94 228 HIS B CA 1
ATOM 3616 C C . HIS B 1 228 ? -16.328 -9.633 17.656 1 61.94 228 HIS B C 1
ATOM 3618 O O . HIS B 1 228 ? -17.484 -9.984 17.891 1 61.94 228 HIS B O 1
ATOM 3624 N N . THR B 1 229 ? -15.555 -10.57 17.156 1 53.66 229 THR B N 1
ATOM 3625 C CA . THR B 1 229 ? -15.875 -11.992 17.188 1 53.66 229 THR B CA 1
ATOM 3626 C C . THR B 1 229 ? -15.758 -12.531 18.609 1 53.66 229 THR B C 1
ATOM 3628 O O . THR B 1 229 ? -16.078 -13.695 18.875 1 53.66 229 THR B O 1
ATOM 3631 N N . MET B 1 230 ? -15.242 -11.789 19.594 1 43.72 230 MET B N 1
ATOM 3632 C CA . MET B 1 230 ? -15.344 -12.234 20.984 1 43.72 230 MET B CA 1
ATOM 3633 C C . MET B 1 230 ? -16.625 -11.711 21.625 1 43.72 230 MET B C 1
ATOM 3635 O O . MET B 1 230 ? -17.031 -10.578 21.359 1 43.72 230 MET B O 1
#

Sequence (460 aa):
MNDFDTTIQTFLTHITFGPLMNHAIRVVAGLYTFKGFVLIPVLCWLWFQPGPNRERQREQVVATIASGLIALAIGRLLAQVLPFRVRPIYNPDLHLHFPSAGLRAATLQAWSSFPSDHAMLWMAIATGIFIIARRIGVFALLYAVVFICLPRAYLGFHYPTDLIAGAAIGIALAWLLTRDAIRSRFAPQVLAMIKRFPAPAYTLAFLLCFELITQFDELLTLAQSATHTMMNDFDTTIQTFLTHITFGPLMNHAIRVVAGLYTFKGFVLIPVLCWLWFQPGPNRERQREQVVATIASGLIALAIGRLLAQVLPFRVRPIYNPDLHLHFPSAGLRAATLQAWSSFPSDHAMLWMAIATGIFIIARRIGVFALLYAVVFICLPRAYLGFHYPTDLIAGAAIGIALAWLLTRDAIRSRFAPQVLAMIKRFPAPAYTLAFLLCFELITQFDELLTLAQSATHTM

Organism: NCBI:txid488447

Nearest PDB structures (foldseek):
  6ebu-assembly1_A  TM=6.940E-01  e=6.760E-04  Aquifex aeolicus VF5
  7f17-assembly3_C  TM=6.300E-01  e=1.359E-02  Pseudomonas aeruginosa
  4q65-assembly1_A  TM=2.853E-01  e=1.381E+00  Escherichia coli K-12
  6wyj-assembly1_A  TM=2.014E-01  e=5.240E+00  Pyrococcus horikoshii OT3
  6ebu-assembly1_A  TM=7.058E-01  e=6.758E-04  Aquifex aeolicus VF5

Foldseek 3Di:
DDPVLLVVLVVLLVDDDDPVVLVVLLCLQPDLCLALVPLLVLLVCQQPDDDDCNLLSQLLSVLLLVLLVVLLVVQQVCQVPPPAAAFQVPDPVSVGDAPDNPDPVVVLRVTGQAAPSLLLNQLLSLLSSCVSPVVVSVVSNVSCVPRHVVSCSSRRSHGPVNNVVSNVNSNVSSVVSSDCVNSVVPSVVLVVCCVVPVVVSVVVVVVSSVCSSVVVVVVVVVVVVVVVVD/DDPVLLVVLVVLLPDDDDPVVLVVLLVLQPDLCLALVPLLVLLVCQQPDDDDCNLLSQLLSVLLLVLLVVLLVVQQVCQVPPPAAAFQVPDPVSVGDAPDDPPPVVVLRVTGQAAPSLLLNQLLSLLSSCVSPVVVSVVSNVSCVPRHVVSCSSRRSHGPVNNVVSNVNSNVSSVVSSDCVNSVVPSVVLVVCCVVPVVVSVVVVVVSSVCSSVVCVVVVVVVVVVVVVD